Protein AF-A0AAR2IYI4-F1 (afdb_monomer)

pLDDT: mean 75.33, std 23.25, range [20.64, 96.38]

InterPro domains:
  IPR011990 Tetratricopeptide-like helical domain superfamily [G3DSA:1.25.40.10] (2-246)
  IPR011990 Tetratricopeptide-like helical domain superfamily [G3DSA:1.25.40.10] (247-349)
  IPR011990 Tetratricopeptide-like helical domain superfamily [SSF48452] (28-241)
  IPR011990 Tetratricopeptide-like helical domain superfamily [SSF48452] (256-334)
  IPR019734 Tetratricopeptide repeat [PS50005] (255-288)
  IPR019734 Tetratricopeptide repeat [PS50005] (289-322)
  IPR019734 Tetratricopeptide repeat [SM00028] (26-59)
  IPR019734 Tetratricopeptide repeat [SM00028] (255-288)
  IPR019734 Tetratricopeptide repeat [SM00028] (289-322)

Foldseek 3Di:
DVVVVVVPVPDDVPCVVVLVVLLVQLVVLQVQLVVCVVVVNLVSSLVSLLVSCQSPVPPVVSLCCCLLLVSDDLVVLVVSLVVHPLVVHHDPLVSVVSSVLSVLSGDPLDDQDDDDDPPSCVVCCPPLSVLLSNLVSCVSVVVLVSNLVSLVVSCVVPVPPPSSLLSNLVSCLVVLVLVVLVVSLVVCCVVPVLALSSLLSVLSSQVSVLPRLVSSLVSLVVSCVSPVSPVSSVVSNVVSVVSVPPCVVVLVVQLVVLQVVLVVCVVVVVLVSSLVSLVVSCVSPVQDLVSLQSNLVSCVVVVNLVSSLVSLVSSCVRPVPPPSSVVSNVVSVVVVVVVVPDCPDDDPVPVVVPDDDDPPPVVPPDDDDDDDDDDDYDDDDDDDDDDDDDCVVVVVVVVVVVVVVVVVVVVCVVPVPPDD

Mean predicted aligned error: 17.45 Å

Radius of gyration: 40.99 Å; Cα contacts (8 Å, |Δi|>4): 352; chains: 1; bounding box: 99×46×118 Å

Secondary structure (DSSP, 8-state):
-HHHHTTSTTS-TTTHHHHHHHHHHHHHHHHHHHHHHTTT-HHHHHHHHHHHHHH-TT-HHHHHHHHHTT-S-TTHHHHHHTTS-HHHHS-HHHHHHHHHHHHTTS---SS-------GGGGGGTT-HHHHHHHHHHHHHTT-HHHHHHHHHHHHHH-TT-TTHHHHHHHHHHHTT-HHHHHHHHHHHHHH-TT-HHHHHHHHHHHHHH-TTHHHHHHHHHHHHHH-TT-HHHHHHHHHHHHTT--THHHHHHHHHHHHHHHHHHHHTT-HHHHHHHHHHHHHH-TT-HHHHHHHHHHHHHHT-HHHHHHHHHHHHHH-TT-HHHHHHHHHHHHHHHHHS-----S-HHHHGGG----SSGGGT--------------------------THHHHHHHHHHHHHHHHHHHHHTTTGGG--

Structure (mmCIF, N/CA/C/O backbone):
data_AF-A0AAR2IYI4-F1
#
_entry.id   AF-A0AAR2IYI4-F1
#
loop_
_atom_site.group_PDB
_atom_site.id
_atom_site.type_symbol
_atom_site.label_atom_id
_atom_site.label_alt_id
_atom_site.label_comp_id
_atom_site.label_asym_id
_atom_site.label_entity_id
_atom_site.label_seq_id
_atom_site.pdbx_PDB_ins_code
_atom_site.Cartn_x
_atom_site.Cartn_y
_atom_site.Cartn_z
_atom_site.occupancy
_atom_site.B_iso_or_equiv
_atom_site.auth_seq_id
_atom_site.auth_comp_id
_atom_site.auth_asym_id
_atom_site.auth_atom_id
_atom_site.pdbx_PDB_model_num
ATOM 1 N N . ILE A 1 1 ? -21.956 -2.090 18.755 1.00 39.41 1 ILE A N 1
ATOM 2 C CA . ILE A 1 1 ? -21.730 -0.907 19.627 1.00 39.41 1 ILE A CA 1
ATOM 3 C C . ILE A 1 1 ? -22.874 0.113 19.500 1.00 39.41 1 ILE A C 1
ATOM 5 O O . ILE A 1 1 ? -23.737 0.100 20.368 1.00 39.41 1 ILE A O 1
ATOM 9 N N . LEU A 1 2 ? -22.976 0.911 18.422 1.00 27.97 2 LEU A N 1
ATOM 10 C CA . LEU A 1 2 ? -23.966 2.010 18.272 1.00 27.97 2 LEU A CA 1
ATOM 11 C C . LEU A 1 2 ? -25.432 1.666 18.639 1.00 27.97 2 LEU A C 1
ATOM 13 O O . LEU A 1 2 ? -26.093 2.442 19.327 1.00 27.97 2 LEU A O 1
ATOM 17 N N . LEU A 1 3 ? -25.937 0.490 18.243 1.00 29.88 3 LEU A N 1
ATOM 18 C CA . LEU A 1 3 ? -27.309 0.048 18.558 1.00 29.88 3 LEU A CA 1
ATOM 19 C C . LEU A 1 3 ? -27.568 -0.243 20.052 1.00 29.88 3 LEU A C 1
ATOM 21 O O . LEU A 1 3 ? -28.724 -0.267 20.468 1.00 29.88 3 LEU A O 1
ATOM 25 N N . TYR A 1 4 ? -26.525 -0.453 20.861 1.00 33.12 4 TYR A N 1
ATOM 26 C CA . TYR A 1 4 ? -26.651 -0.685 22.305 1.00 33.12 4 TYR A CA 1
ATOM 27 C C . TYR A 1 4 ? -26.707 0.630 23.093 1.00 33.12 4 TYR A C 1
ATOM 29 O O . TYR A 1 4 ? -27.549 0.776 23.979 1.00 33.12 4 TYR A O 1
ATOM 37 N N . ALA A 1 5 ? -25.885 1.618 22.715 1.00 36.81 5 ALA A N 1
ATOM 38 C CA . ALA A 1 5 ? -25.845 2.937 23.355 1.00 36.81 5 ALA A CA 1
ATOM 39 C C . ALA A 1 5 ? -27.234 3.603 23.390 1.00 36.81 5 ALA A C 1
ATOM 41 O O . ALA A 1 5 ? -27.696 4.054 24.438 1.00 36.81 5 ALA A O 1
ATOM 42 N N . ASN A 1 6 ? -27.961 3.554 22.269 1.00 31.69 6 ASN A N 1
ATOM 43 C CA . ASN A 1 6 ? -29.287 4.165 22.136 1.00 31.69 6 ASN A CA 1
ATOM 44 C C . ASN A 1 6 ? -30.371 3.529 23.039 1.00 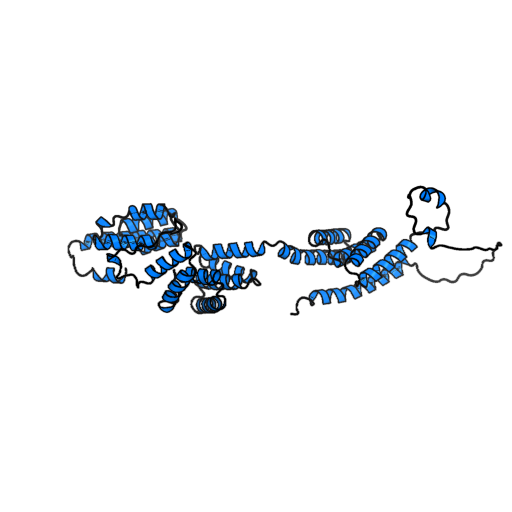31.69 6 ASN A C 1
ATOM 46 O O . ASN A 1 6 ? -31.431 4.119 23.242 1.00 31.69 6 ASN A O 1
ATOM 50 N N . LYS A 1 7 ? -30.129 2.333 23.598 1.00 33.47 7 LYS A N 1
ATOM 51 C CA . LYS A 1 7 ? -31.116 1.574 24.387 1.00 33.47 7 LYS A CA 1
ATOM 52 C C . LYS A 1 7 ? -31.023 1.815 25.903 1.00 33.47 7 LYS A C 1
ATOM 54 O O . LYS A 1 7 ? -31.947 1.448 26.626 1.00 33.47 7 LYS A O 1
ATOM 59 N N . ARG A 1 8 ? -29.947 2.449 26.399 1.00 37.66 8 ARG A N 1
ATOM 60 C CA . ARG A 1 8 ? -29.719 2.701 27.843 1.00 37.66 8 ARG A CA 1
ATOM 61 C C . ARG A 1 8 ? -30.409 3.961 28.394 1.00 37.66 8 ARG A C 1
ATOM 63 O O . ARG A 1 8 ? -30.579 4.066 29.607 1.00 37.66 8 ARG A O 1
ATOM 70 N N . ASN A 1 9 ? -30.880 4.869 27.534 1.00 37.53 9 ASN A N 1
ATOM 71 C CA . ASN A 1 9 ? -31.448 6.177 27.918 1.00 37.53 9 ASN A CA 1
ATOM 72 C C . ASN A 1 9 ? -32.747 6.142 28.756 1.00 37.53 9 ASN A C 1
ATOM 74 O O . ASN A 1 9 ? -33.201 7.189 29.206 1.00 37.53 9 ASN A O 1
ATOM 78 N N . ALA A 1 10 ? -33.353 4.974 28.990 1.00 33.69 10 ALA A N 1
ATOM 79 C CA . ALA A 1 10 ? -34.649 4.862 29.666 1.00 33.69 10 ALA A CA 1
ATOM 80 C C . ALA A 1 10 ? -34.596 4.761 31.208 1.00 33.69 10 ALA A C 1
ATOM 82 O O . ALA A 1 10 ? -35.635 4.919 31.840 1.00 33.69 10 ALA A O 1
ATOM 83 N N . ASN A 1 11 ? -33.446 4.458 31.834 1.00 36.19 11 ASN A N 1
ATOM 84 C CA . ASN A 1 11 ? -33.401 4.098 33.266 1.00 36.19 11 ASN A CA 1
ATOM 85 C C . ASN A 1 11 ? -32.110 4.529 34.001 1.00 36.19 11 ASN A C 1
ATOM 87 O O . ASN A 1 11 ? -31.204 3.712 34.158 1.00 36.19 11 ASN A O 1
ATOM 91 N N . LYS A 1 12 ? -32.053 5.782 34.500 1.00 38.47 12 LYS A N 1
ATOM 92 C CA . LYS A 1 12 ? -31.316 6.240 35.722 1.00 38.47 12 LYS A CA 1
ATOM 93 C C . LYS A 1 12 ? -31.381 7.777 35.877 1.00 38.47 12 LYS A C 1
ATOM 95 O O . LYS A 1 12 ? -30.445 8.493 35.532 1.00 38.47 12 LYS A O 1
ATOM 100 N N . HIS A 1 13 ? -32.474 8.302 36.436 1.00 35.88 13 HIS A N 1
ATOM 101 C CA . HIS A 1 13 ? -32.742 9.754 36.447 1.00 35.88 13 HIS A CA 1
ATOM 102 C C . HIS A 1 13 ? -31.845 10.636 37.346 1.00 35.88 13 HIS A C 1
ATOM 104 O O . HIS A 1 13 ? -31.868 11.848 37.159 1.00 35.88 13 HIS A O 1
ATOM 110 N N . LEU A 1 14 ? -31.045 10.090 38.278 1.00 38.25 14 LEU A N 1
ATOM 111 C CA . LEU A 1 14 ? -30.156 10.906 39.137 1.00 38.25 14 LEU A CA 1
ATOM 112 C C . LEU A 1 14 ? -28.684 10.956 38.681 1.00 38.25 14 LEU A C 1
ATOM 114 O O . LEU A 1 14 ? -28.057 12.000 38.827 1.00 38.25 14 LEU A O 1
ATOM 118 N N . ASN A 1 15 ? -28.137 9.900 38.062 1.00 48.28 15 ASN A N 1
ATOM 119 C CA . ASN A 1 15 ? -26.781 9.955 37.479 1.00 48.28 15 ASN A CA 1
ATOM 120 C C . ASN A 1 15 ? -26.732 10.713 36.141 1.00 48.28 15 ASN A C 1
ATOM 122 O O . ASN A 1 15 ? -25.646 11.024 35.649 1.00 48.28 15 ASN A O 1
ATOM 126 N N . HIS A 1 16 ? -27.894 11.002 35.547 1.00 49.31 16 HIS A N 1
ATOM 127 C CA . HIS A 1 16 ? -28.006 11.461 34.165 1.00 49.31 16 HIS A CA 1
ATOM 128 C C . HIS A 1 16 ? -27.201 12.741 33.893 1.00 49.31 16 HIS A C 1
ATOM 130 O O . HIS A 1 16 ? -26.468 12.780 32.916 1.00 49.31 16 HIS A O 1
ATOM 136 N N . ASN A 1 17 ? -27.233 13.739 34.787 1.00 45.50 17 ASN A N 1
ATOM 137 C CA . ASN A 1 17 ? -26.511 15.005 34.588 1.00 45.50 17 ASN A CA 1
ATOM 138 C C . ASN A 1 17 ? -24.978 14.857 34.604 1.00 45.50 17 ASN A C 1
ATOM 140 O O . ASN A 1 17 ? -24.301 15.558 33.855 1.00 45.50 17 ASN A O 1
ATOM 144 N N . TYR A 1 18 ? -24.422 13.955 35.422 1.00 52.16 18 TYR A N 1
ATOM 145 C CA . TYR A 1 18 ? -22.973 13.710 35.439 1.00 52.16 18 TYR A CA 1
ATOM 146 C C . TYR A 1 18 ? -22.523 12.950 34.185 1.00 52.16 18 TYR A C 1
ATOM 148 O O . TYR A 1 18 ? -21.539 13.350 33.567 1.00 52.16 18 TYR A O 1
ATOM 156 N N . MET A 1 19 ? -23.283 11.931 33.761 1.00 56.47 19 MET A N 1
ATOM 157 C CA . MET A 1 19 ? -23.028 11.226 32.497 1.00 56.47 19 MET A CA 1
ATOM 158 C C . MET A 1 19 ? -23.186 12.141 31.275 1.00 56.47 19 MET A C 1
ATOM 160 O O . MET A 1 19 ? -22.351 12.093 30.380 1.00 56.47 19 MET A O 1
ATOM 164 N N . LEU A 1 20 ? -24.189 13.029 31.251 1.00 59.19 20 LEU A N 1
ATOM 165 C CA . LEU A 1 20 ? -24.338 14.010 30.171 1.00 59.19 20 LEU A CA 1
ATOM 166 C C . LEU A 1 20 ? -23.119 14.939 30.100 1.00 59.19 20 LEU A C 1
ATOM 168 O O . LEU A 1 20 ? -22.608 15.208 29.015 1.00 59.19 20 LEU A O 1
ATOM 172 N N . CYS A 1 21 ? -22.629 15.398 31.256 1.00 60.84 21 CYS A N 1
ATOM 173 C CA . CYS A 1 21 ? -21.469 16.280 31.332 1.00 60.84 21 CYS A CA 1
ATOM 174 C C . CYS A 1 21 ? -20.186 15.592 30.830 1.00 60.84 21 CYS A C 1
ATOM 176 O O . CYS A 1 21 ? -19.438 16.200 30.061 1.00 60.84 21 CYS A O 1
ATOM 178 N N . SER A 1 22 ? -19.950 14.318 31.179 1.00 70.56 22 SER A N 1
ATOM 179 C CA . SER A 1 22 ? -18.789 13.570 30.672 1.00 70.56 22 SER A CA 1
ATOM 180 C C . SER A 1 22 ? -18.889 13.290 29.169 1.00 70.56 22 SER A C 1
ATOM 182 O O . SER A 1 22 ? -17.919 13.549 28.462 1.00 70.56 22 SER A O 1
ATOM 184 N N . THR A 1 23 ? -20.055 12.880 28.650 1.00 77.75 23 THR A N 1
ATOM 185 C CA . THR A 1 23 ? -20.247 12.617 27.206 1.00 77.75 23 THR A CA 1
ATOM 186 C C . THR A 1 23 ? -20.202 13.881 26.340 1.00 77.75 23 THR A C 1
ATOM 188 O O . THR A 1 23 ? -19.750 13.848 25.195 1.00 77.75 23 THR A O 1
ATOM 191 N N . ILE A 1 24 ? -20.632 15.033 26.871 1.00 85.88 24 ILE A N 1
ATOM 192 C CA . ILE A 1 24 ? -20.447 16.327 26.196 1.00 85.88 24 ILE A CA 1
ATOM 193 C C . ILE A 1 24 ? -18.959 16.707 26.207 1.00 85.88 24 ILE A C 1
ATOM 195 O O . ILE A 1 24 ? -18.433 17.155 25.190 1.00 85.88 24 ILE A O 1
ATOM 199 N N . SER A 1 25 ? -18.254 16.476 27.320 1.00 88.56 25 SER A N 1
ATOM 200 C CA . SER A 1 25 ? -16.821 16.778 27.437 1.00 88.56 25 SER A CA 1
ATOM 201 C C . SER A 1 25 ? -15.958 15.904 26.516 1.00 88.56 25 SER A C 1
ATOM 203 O O . SER A 1 25 ? -15.076 16.433 25.841 1.00 88.56 25 SER A O 1
ATOM 205 N N . SER A 1 26 ? -16.235 14.597 26.416 1.00 90.88 26 SER A N 1
ATOM 206 C CA . SER A 1 26 ? -15.546 13.697 25.478 1.00 90.88 26 SER A CA 1
ATOM 207 C C . SER A 1 26 ? -15.782 14.116 24.025 1.00 90.88 26 SER A C 1
ATOM 209 O O . SER A 1 26 ? -14.825 14.233 23.260 1.00 90.88 26 SER A O 1
ATOM 211 N N . SER A 1 27 ? -17.025 14.460 23.672 1.00 90.88 27 SER A N 1
ATOM 212 C CA . SER A 1 27 ? -17.395 14.976 22.345 1.00 90.88 27 SER A CA 1
ATOM 213 C C . SER 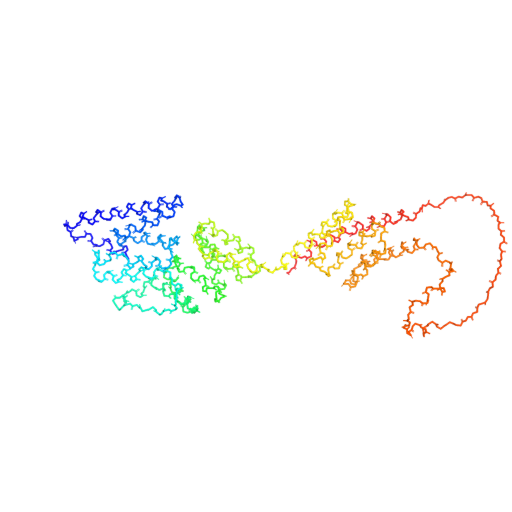A 1 27 ? -16.670 16.283 21.992 1.00 90.88 27 SER A C 1
ATOM 215 O O . SER A 1 27 ? -16.240 16.468 20.853 1.00 90.88 27 SER A O 1
ATOM 217 N N . ILE A 1 28 ? -16.476 17.186 22.961 1.00 93.75 28 ILE A N 1
ATOM 218 C CA . ILE A 1 28 ? -15.690 18.415 22.770 1.00 93.75 28 ILE A CA 1
ATOM 219 C C . ILE A 1 28 ? -14.206 18.085 22.548 1.00 93.75 28 ILE A C 1
ATOM 221 O O . ILE A 1 28 ? -13.596 18.647 21.639 1.00 93.75 28 ILE A O 1
ATOM 225 N N . CYS A 1 29 ? -13.622 17.155 23.311 1.00 93.62 29 CYS A N 1
ATOM 226 C CA . CYS A 1 29 ? -12.230 16.729 23.119 1.00 93.62 29 CYS A CA 1
ATOM 227 C C . CYS A 1 29 ? -12.006 16.005 21.778 1.00 93.62 29 CYS A C 1
ATOM 229 O O . CYS A 1 29 ? -10.996 16.251 21.121 1.00 93.62 29 CYS A O 1
ATOM 231 N N . LEU A 1 30 ? -12.968 15.198 21.321 1.00 94.44 30 LEU A N 1
ATOM 232 C CA . LEU A 1 30 ? -12.986 14.582 19.989 1.00 94.44 30 LEU A CA 1
ATOM 233 C C . LEU A 1 30 ? -12.990 15.643 18.875 1.00 94.44 30 LEU A C 1
ATOM 235 O O . LEU A 1 30 ? -12.162 15.586 17.967 1.00 94.44 30 LEU A O 1
ATOM 239 N N . LEU A 1 31 ? -13.887 16.635 18.951 1.00 95.06 31 LEU A N 1
ATOM 240 C CA . LEU A 1 31 ? -13.942 17.737 17.982 1.00 95.06 31 LEU A CA 1
ATOM 241 C C . LEU A 1 31 ? -12.655 18.574 18.002 1.00 95.06 31 LEU A C 1
ATOM 243 O O . LEU A 1 31 ? -12.139 18.930 16.945 1.00 95.06 31 LEU A O 1
ATOM 247 N N . ARG A 1 32 ? -12.092 18.835 19.187 1.00 95.69 32 ARG A N 1
ATOM 248 C CA . ARG A 1 32 ? -10.795 19.510 19.352 1.00 95.69 32 ARG A CA 1
ATOM 249 C C . ARG A 1 32 ? -9.654 18.708 18.714 1.00 95.69 32 ARG A C 1
ATOM 251 O O . ARG A 1 32 ? -8.809 19.295 18.045 1.00 95.69 32 ARG A O 1
ATOM 258 N N . GLY A 1 33 ? -9.667 17.381 18.862 1.00 95.69 33 GLY A N 1
ATOM 259 C CA . GLY A 1 33 ? -8.748 16.466 18.183 1.00 95.69 33 GLY A CA 1
ATOM 260 C C . GLY A 1 33 ? -8.843 16.580 16.663 1.00 95.69 33 GLY A C 1
ATOM 261 O O . GLY A 1 33 ? -7.838 16.876 16.025 1.00 95.69 33 GLY A O 1
ATOM 262 N N . LYS A 1 34 ? -10.058 16.481 16.103 1.00 94.81 34 LYS A N 1
ATOM 263 C CA . LYS A 1 34 ? -10.327 16.645 14.660 1.00 94.81 34 LYS A CA 1
ATOM 264 C C . LYS A 1 34 ? -9.863 18.002 14.117 1.00 94.81 34 LYS A C 1
ATOM 266 O O . LYS A 1 34 ? -9.339 18.068 13.010 1.00 94.81 34 LYS A O 1
ATOM 271 N N . ILE A 1 35 ? -10.015 19.079 14.894 1.00 96.06 35 ILE A N 1
ATOM 272 C CA . ILE A 1 35 ? -9.524 20.417 14.527 1.00 96.06 35 ILE A CA 1
ATOM 273 C C . ILE A 1 35 ? -7.989 20.453 14.485 1.00 96.06 35 ILE A C 1
ATOM 275 O O . ILE A 1 35 ? -7.435 20.980 13.526 1.00 96.06 35 ILE A O 1
ATOM 279 N N . TYR A 1 36 ? -7.293 19.879 15.473 1.00 95.81 36 TYR A N 1
ATOM 280 C CA . TYR A 1 36 ? -5.826 19.812 15.450 1.00 95.81 36 TYR A CA 1
ATOM 281 C C . TYR A 1 36 ? -5.288 18.910 14.332 1.00 95.81 36 TYR A C 1
ATOM 283 O O . TYR A 1 36 ? -4.277 19.248 13.721 1.00 95.81 36 TYR A O 1
ATOM 291 N N . ASP A 1 37 ? -5.974 17.809 14.028 1.00 92.44 37 ASP A N 1
ATOM 292 C CA . ASP A 1 37 ? -5.636 16.882 12.941 1.00 92.44 37 ASP A CA 1
ATOM 293 C C . ASP A 1 37 ? -5.756 17.576 11.568 1.00 92.44 37 ASP A C 1
ATOM 295 O O . ASP A 1 37 ? -4.832 17.547 10.758 1.00 92.44 37 ASP A O 1
ATOM 299 N N . ALA A 1 38 ? -6.836 18.342 11.361 1.00 91.75 38 ALA A N 1
ATOM 300 C CA . ALA A 1 38 ? -7.029 19.203 10.190 1.00 91.75 38 ALA A CA 1
ATOM 301 C C . ALA A 1 38 ? -6.059 20.407 10.115 1.00 91.75 38 ALA A C 1
ATOM 303 O O . ALA A 1 38 ? -6.008 21.091 9.093 1.00 91.75 38 ALA A O 1
ATOM 304 N N . MET A 1 39 ? -5.288 20.669 11.176 1.00 94.19 39 MET A N 1
ATOM 305 C CA . MET A 1 39 ? -4.181 21.636 11.213 1.00 94.19 39 MET A CA 1
ATOM 306 C C . MET A 1 39 ? -2.799 20.955 11.080 1.00 94.19 39 MET A C 1
ATOM 308 O O . MET A 1 39 ? -1.789 21.587 11.388 1.00 94.19 39 MET A O 1
ATOM 312 N N . ASP A 1 40 ? -2.741 19.668 10.697 1.00 90.00 40 ASP A N 1
ATOM 313 C CA . ASP A 1 40 ? -1.544 18.796 10.710 1.00 90.00 40 ASP A CA 1
ATOM 314 C C . ASP A 1 40 ? -0.839 18.712 12.096 1.00 90.00 40 ASP A C 1
ATOM 316 O O . ASP A 1 40 ? 0.261 18.168 12.232 1.00 90.00 40 ASP A O 1
ATOM 320 N N . ASN A 1 41 ? -1.473 19.190 13.177 1.00 94.25 41 ASN A N 1
ATOM 321 C CA . ASN A 1 41 ? -0.912 19.229 14.531 1.00 94.25 41 ASN A CA 1
ATOM 322 C C . ASN A 1 41 ? -1.151 17.908 15.282 1.00 94.25 41 ASN A C 1
ATOM 324 O O . ASN A 1 41 ? -1.807 17.836 16.327 1.00 94.25 41 ASN A O 1
ATOM 328 N N . ARG A 1 42 ? -0.561 16.849 14.721 1.00 91.06 42 ARG A N 1
ATOM 329 C CA . ARG A 1 42 ? -0.618 15.462 15.198 1.00 91.06 42 ARG A CA 1
ATOM 330 C C . ARG A 1 42 ? -0.451 15.296 16.722 1.00 91.06 42 ARG A C 1
ATOM 332 O O . ARG A 1 42 ? -1.299 14.624 17.297 1.00 91.06 42 ARG A O 1
ATOM 339 N N . PRO A 1 43 ? 0.543 15.884 17.430 1.00 94.06 43 PRO A N 1
ATOM 340 C CA . PRO A 1 43 ? 0.699 15.630 18.868 1.00 94.06 43 PRO A CA 1
ATOM 341 C C . PRO A 1 43 ? -0.456 16.180 19.723 1.00 94.06 43 PRO A C 1
ATOM 343 O O . PRO A 1 43 ? -0.835 15.532 20.700 1.00 94.06 43 PRO A O 1
ATOM 346 N N . LEU A 1 44 ? -1.048 17.328 19.359 1.00 94.56 44 LEU A N 1
ATOM 347 C CA . LEU A 1 44 ? -2.217 17.873 20.066 1.00 94.56 44 LEU A CA 1
ATOM 348 C C . LEU A 1 44 ? -3.526 17.171 19.672 1.00 94.56 44 LEU A C 1
ATOM 350 O O . LEU A 1 44 ? -4.454 17.100 20.485 1.00 94.56 44 LEU A O 1
ATOM 354 N N . ALA A 1 45 ? -3.599 16.608 18.462 1.00 95.25 45 ALA A N 1
ATOM 355 C CA . ALA A 1 45 ? -4.673 15.696 18.076 1.00 95.25 45 ALA A CA 1
ATOM 356 C C . ALA A 1 45 ? -4.622 14.415 18.930 1.00 95.25 45 ALA A C 1
ATOM 358 O O . ALA A 1 45 ? -5.592 14.107 19.624 1.00 95.25 45 ALA A O 1
ATOM 359 N N . THR A 1 46 ? -3.463 13.742 18.990 1.00 94.50 46 THR A N 1
ATOM 360 C CA . THR A 1 46 ? -3.246 12.524 19.790 1.00 94.50 46 THR A CA 1
ATOM 361 C C . THR A 1 46 ? -3.598 12.722 21.265 1.00 94.50 46 THR A C 1
ATOM 363 O O . THR A 1 46 ? -4.279 11.873 21.842 1.00 94.50 46 THR A O 1
ATOM 366 N N . SER A 1 47 ? -3.177 13.828 21.897 1.00 95.19 47 SER A N 1
ATOM 367 C CA . SER A 1 47 ? -3.535 14.092 23.300 1.00 95.19 47 SER A CA 1
ATOM 368 C C . SER A 1 47 ? -5.036 14.331 23.479 1.00 95.19 47 SER A C 1
ATOM 370 O O . SER A 1 47 ? -5.632 13.778 24.399 1.00 95.19 47 SER A O 1
ATOM 372 N N . SER A 1 48 ? -5.676 15.069 22.566 1.00 95.38 48 SER A N 1
ATOM 373 C CA . SER A 1 48 ? -7.116 15.356 22.629 1.00 95.38 48 SER A CA 1
ATOM 374 C C . SER A 1 48 ? -7.986 14.111 22.422 1.00 95.38 48 SER A C 1
ATOM 376 O O . SER A 1 48 ? -8.975 13.941 23.134 1.00 95.38 48 SER A O 1
ATOM 378 N N . TYR A 1 49 ? -7.602 13.198 21.523 1.00 95.50 49 TYR A N 1
ATOM 379 C CA . TYR A 1 49 ? -8.279 11.906 21.371 1.00 95.50 49 TYR A CA 1
ATOM 380 C C . TYR A 1 49 ? -8.046 10.984 22.585 1.00 95.50 49 TYR A C 1
ATOM 382 O O . TYR A 1 49 ? -8.987 10.343 23.055 1.00 95.50 49 TYR A O 1
ATOM 390 N N . LYS A 1 50 ? -6.829 10.966 23.160 1.00 94.38 50 LYS A N 1
ATOM 391 C CA . LYS A 1 50 ? -6.549 10.240 24.415 1.00 94.38 50 LYS A CA 1
ATOM 392 C C . LYS A 1 50 ? -7.353 10.790 25.602 1.00 94.38 50 LYS A C 1
ATOM 394 O O . LYS A 1 50 ? -7.808 10.009 26.433 1.00 94.38 50 LYS A O 1
ATOM 399 N N . GLU A 1 51 ? -7.557 12.105 25.683 1.00 93.12 51 GLU A N 1
ATOM 400 C CA . GLU A 1 51 ? -8.435 12.733 26.681 1.00 93.12 51 GLU A CA 1
ATOM 401 C C . GLU A 1 51 ? -9.909 12.363 26.468 1.00 93.12 51 GLU A C 1
ATOM 403 O O . GLU A 1 51 ? -10.587 12.028 27.437 1.00 93.12 51 GLU A O 1
ATOM 408 N N . ALA A 1 52 ? -10.401 12.360 25.222 1.00 93.31 52 ALA A N 1
ATOM 409 C CA . ALA A 1 52 ? -11.787 11.999 24.912 1.00 93.31 52 ALA A CA 1
ATOM 410 C C . ALA A 1 52 ? -12.150 10.588 25.415 1.00 93.31 52 ALA A C 1
ATOM 412 O O . ALA A 1 52 ? -13.159 10.428 26.098 1.00 93.31 52 ALA A O 1
ATOM 413 N N . LEU A 1 53 ? -11.287 9.597 25.166 1.00 91.12 53 LEU A N 1
ATOM 414 C CA . LEU A 1 53 ? -11.477 8.207 25.612 1.00 91.12 53 LEU A CA 1
ATOM 415 C C . LEU A 1 53 ? -11.312 8.003 27.126 1.00 91.12 53 LEU A C 1
ATOM 417 O O . LEU A 1 53 ? -11.916 7.097 27.693 1.00 91.12 53 LEU A O 1
ATOM 421 N N . LYS A 1 54 ? -10.515 8.840 27.803 1.00 90.81 54 LYS A N 1
ATOM 422 C CA . LYS A 1 54 ? -10.411 8.819 29.274 1.00 90.81 54 LYS A CA 1
ATOM 423 C C . LYS A 1 54 ? -11.627 9.447 29.959 1.00 90.81 54 LYS A C 1
ATOM 425 O O . LYS A 1 54 ? -11.946 9.071 31.084 1.00 90.81 54 LYS A O 1
ATOM 430 N N . LEU A 1 55 ? -12.303 10.385 29.294 1.00 88.56 55 LEU A N 1
ATOM 431 C CA . LEU A 1 55 ? -13.573 10.955 29.751 1.00 88.56 55 LEU A CA 1
ATOM 432 C C . LEU A 1 55 ? -14.757 10.016 29.477 1.00 88.56 55 LEU A C 1
ATOM 434 O O . LEU A 1 55 ? -15.672 9.948 30.294 1.00 88.56 55 LEU A O 1
ATOM 438 N N . ASP A 1 56 ? -14.726 9.296 28.356 1.00 87.38 56 ASP A N 1
ATOM 439 C CA . ASP A 1 56 ? -15.797 8.413 27.895 1.00 87.38 56 ASP A CA 1
ATOM 440 C C . ASP A 1 56 ? -15.225 7.228 27.104 1.00 87.38 56 ASP A C 1
ATOM 442 O O . ASP A 1 56 ? -14.856 7.347 25.931 1.00 87.38 56 ASP A O 1
ATOM 446 N N . VAL A 1 57 ? -15.193 6.063 27.750 1.00 86.75 57 VAL A N 1
ATOM 447 C CA . VAL A 1 57 ? -14.708 4.802 27.170 1.00 86.75 57 VAL A CA 1
ATOM 448 C C . VAL A 1 57 ? -15.483 4.410 25.905 1.00 86.75 57 VAL A C 1
ATOM 450 O O . VAL A 1 57 ? -14.915 3.771 25.019 1.00 86.75 57 VAL A O 1
ATOM 453 N N . TYR A 1 58 ? -16.753 4.811 25.772 1.00 85.88 58 TYR A N 1
ATOM 454 C CA . TYR A 1 58 ? -17.613 4.450 24.640 1.00 85.88 58 TYR A CA 1
ATOM 455 C C . TYR A 1 58 ? -17.362 5.312 23.385 1.00 85.88 58 TYR A C 1
ATOM 457 O O . TYR A 1 58 ? -17.979 5.068 22.342 1.00 85.88 58 TYR A O 1
ATOM 465 N N . CYS A 1 59 ? -16.450 6.293 23.446 1.00 89.19 59 CYS A N 1
ATOM 466 C CA . CYS A 1 59 ? -16.112 7.216 22.357 1.00 89.19 59 CYS A CA 1
ATOM 467 C C . CYS A 1 59 ? -15.249 6.558 21.249 1.00 89.19 59 CYS A C 1
ATOM 469 O O . CYS A 1 59 ? -14.168 7.037 20.908 1.00 89.19 59 CYS A O 1
ATOM 471 N N . PHE A 1 60 ? -15.731 5.454 20.664 1.00 88.94 60 PHE A N 1
ATOM 472 C CA . PHE A 1 60 ? -14.998 4.638 19.683 1.00 88.94 60 PHE A CA 1
ATOM 473 C C . PHE A 1 60 ? -14.428 5.441 18.498 1.00 88.94 60 PHE A C 1
ATOM 475 O O . PHE A 1 60 ? -13.346 5.117 18.026 1.00 88.94 60 PHE A O 1
ATOM 482 N N . GLU A 1 61 ? -15.082 6.520 18.052 1.00 91.00 61 GLU A N 1
ATOM 483 C CA . GLU A 1 61 ? -14.571 7.353 16.950 1.00 91.00 61 GLU A CA 1
ATOM 484 C C . GLU A 1 61 ? -13.185 7.965 17.256 1.00 91.00 61 GLU A C 1
ATOM 486 O O . GLU A 1 61 ? -12.346 8.062 16.366 1.00 91.00 61 GLU A O 1
ATOM 491 N N . ALA A 1 62 ? -12.888 8.306 18.517 1.00 92.75 62 ALA A N 1
ATOM 492 C CA . ALA A 1 62 ? -11.551 8.765 18.907 1.00 92.75 62 ALA A CA 1
ATOM 493 C C . ALA A 1 62 ? -10.500 7.638 18.839 1.00 92.75 62 ALA A C 1
ATOM 495 O O . ALA A 1 62 ? -9.333 7.896 18.550 1.00 92.75 62 ALA A O 1
ATOM 496 N N . PHE A 1 63 ? -10.903 6.389 19.091 1.00 92.00 63 PHE A N 1
ATOM 497 C CA . PHE A 1 63 ? -10.030 5.212 19.035 1.00 92.00 63 PHE A CA 1
ATOM 498 C C . PHE A 1 63 ? -9.764 4.771 17.587 1.00 92.00 63 PHE A C 1
ATOM 500 O O . PHE A 1 63 ? -8.626 4.470 17.219 1.00 92.00 63 PHE A O 1
ATOM 507 N N . ASP A 1 64 ? -10.799 4.808 16.750 1.00 90.31 64 ASP A N 1
ATOM 508 C CA . ASP A 1 64 ? -10.730 4.541 15.312 1.00 90.31 64 ASP A CA 1
ATOM 509 C C . ASP A 1 64 ? -9.815 5.561 14.608 1.00 90.31 64 ASP A C 1
ATOM 511 O O . ASP A 1 64 ? -8.928 5.177 13.850 1.00 90.31 64 ASP A O 1
ATOM 515 N N . LEU A 1 65 ? -9.906 6.854 14.951 1.00 91.12 65 LEU A N 1
ATOM 516 C CA . LEU A 1 65 ? -8.998 7.896 14.440 1.00 91.12 65 LEU A CA 1
ATOM 517 C C . LEU A 1 65 ? -7.546 7.727 14.928 1.00 91.12 65 LEU A C 1
ATOM 519 O O . LEU A 1 65 ? -6.612 7.852 14.135 1.00 91.12 65 LEU A O 1
ATOM 523 N N . LEU A 1 66 ? -7.326 7.389 16.207 1.00 91.00 66 LEU A N 1
ATOM 524 C CA . LEU A 1 66 ? -5.979 7.121 16.740 1.00 91.00 66 LEU A CA 1
ATOM 525 C C . LEU A 1 66 ? -5.288 5.949 16.020 1.00 91.00 66 LEU A C 1
ATOM 527 O O . LEU A 1 66 ? -4.092 6.027 15.717 1.00 91.00 66 LEU A O 1
ATOM 531 N N . THR A 1 67 ? -6.028 4.873 15.749 1.00 88.38 67 THR A N 1
ATOM 532 C CA . THR A 1 67 ? -5.503 3.653 15.117 1.00 88.38 67 THR A CA 1
ATOM 533 C C . THR A 1 67 ? -5.342 3.814 13.602 1.00 88.38 67 THR A C 1
ATOM 535 O O . THR A 1 67 ? -4.245 3.566 13.089 1.00 88.38 67 THR A O 1
ATOM 538 N N . SER A 1 68 ? -6.363 4.308 12.891 1.00 85.88 68 SER A N 1
ATOM 539 C CA . SER A 1 68 ? -6.349 4.513 11.429 1.00 85.88 68 SER A CA 1
ATOM 540 C C . SER A 1 68 ? -5.301 5.531 10.973 1.00 85.88 68 SER A C 1
ATOM 542 O O . SER A 1 68 ? -4.470 5.203 10.132 1.00 85.88 68 SER A O 1
ATOM 544 N N . HIS A 1 69 ? -5.218 6.714 11.597 1.00 88.00 69 HIS A N 1
ATOM 545 C CA . HIS A 1 69 ? -4.181 7.709 11.275 1.00 88.00 69 HIS A CA 1
ATOM 546 C C . HIS A 1 69 ? -2.785 7.305 11.801 1.00 88.00 69 HIS A C 1
ATOM 548 O O . HIS A 1 69 ? -1.816 8.054 11.633 1.00 88.00 69 HIS A O 1
ATOM 554 N N . HIS A 1 70 ? -2.667 6.132 12.440 1.00 87.31 70 HIS A N 1
ATOM 555 C CA . HIS A 1 70 ? -1.456 5.556 13.033 1.00 87.31 70 HIS A CA 1
ATOM 556 C C . HIS A 1 70 ? -0.772 6.496 14.041 1.00 87.31 70 HIS A C 1
ATOM 558 O O . HIS A 1 70 ? 0.447 6.677 14.027 1.00 87.31 70 HIS A O 1
ATOM 564 N N . MET A 1 71 ? -1.557 7.144 14.903 1.00 88.38 71 MET A N 1
ATOM 565 C CA . MET A 1 71 ? -1.076 8.186 15.818 1.00 88.38 71 MET A CA 1
ATOM 566 C C . MET A 1 71 ? -0.181 7.673 16.953 1.00 88.38 71 MET A C 1
ATOM 568 O O . MET A 1 71 ? 0.440 8.485 17.636 1.00 88.38 71 MET A O 1
ATOM 572 N N . LEU A 1 72 ? -0.123 6.352 17.144 1.00 89.38 72 LEU A N 1
ATOM 573 C CA . LEU A 1 72 ? 0.597 5.655 18.209 1.00 89.38 72 LEU A CA 1
ATOM 574 C C . LEU A 1 72 ? 1.390 4.458 17.664 1.00 89.38 72 LEU A C 1
ATOM 576 O O . LEU A 1 72 ? 1.045 3.864 16.632 1.00 89.38 72 LEU A O 1
ATOM 580 N N . THR A 1 73 ? 2.444 4.083 18.389 1.00 89.25 73 THR A N 1
ATOM 581 C CA . THR A 1 73 ? 3.136 2.800 18.210 1.00 89.25 73 THR A CA 1
ATOM 582 C C . THR A 1 73 ? 2.337 1.644 18.824 1.00 89.25 73 THR A C 1
ATOM 584 O O . THR A 1 73 ? 1.525 1.837 19.725 1.00 89.25 73 THR A O 1
ATOM 587 N N . ALA A 1 74 ? 2.595 0.411 18.376 1.00 86.25 74 ALA A N 1
ATOM 588 C CA . ALA A 1 74 ? 1.873 -0.780 18.841 1.00 86.25 74 ALA A CA 1
ATOM 589 C C . ALA A 1 74 ? 2.083 -1.119 20.337 1.00 86.25 74 ALA A C 1
ATOM 591 O O . ALA A 1 74 ? 1.346 -1.942 20.877 1.00 86.25 74 ALA A O 1
ATOM 592 N N . GLN A 1 75 ? 3.075 -0.511 21.003 1.00 87.00 75 GLN A N 1
ATOM 593 C CA . GLN A 1 75 ? 3.232 -0.606 22.458 1.00 87.00 75 GLN A CA 1
ATOM 594 C C . GLN A 1 75 ? 2.405 0.475 23.163 1.00 87.00 75 GLN A C 1
ATOM 596 O O . GLN A 1 75 ? 1.578 0.139 24.001 1.00 87.00 75 GLN A O 1
ATOM 601 N N . GLU A 1 76 ? 2.513 1.742 22.742 1.00 89.56 76 GLU A N 1
ATOM 602 C CA . GLU A 1 76 ? 1.693 2.840 23.285 1.00 89.56 76 GLU A CA 1
ATOM 603 C C . GLU A 1 76 ? 0.185 2.630 23.091 1.00 89.56 76 GLU A C 1
ATOM 605 O O . GLU A 1 76 ? -0.607 3.195 23.839 1.00 89.56 76 GLU A O 1
ATOM 610 N N . GLU A 1 77 ? -0.220 1.871 22.071 1.00 89.38 77 GLU A N 1
ATOM 611 C CA . GLU A 1 77 ? -1.598 1.417 21.855 1.00 89.38 77 GLU A CA 1
ATOM 612 C C . GLU A 1 77 ? -2.097 0.503 22.984 1.00 89.38 77 GLU A C 1
ATOM 614 O O . GLU A 1 77 ? -3.226 0.664 23.448 1.00 89.38 77 GLU A O 1
ATOM 619 N N . ARG A 1 78 ? -1.246 -0.419 23.450 1.00 88.19 78 ARG A N 1
ATOM 620 C CA . ARG A 1 78 ? -1.543 -1.367 24.536 1.00 88.19 78 ARG A CA 1
ATOM 621 C C . ARG A 1 78 ? -1.449 -0.691 25.894 1.00 88.19 78 ARG A C 1
ATOM 623 O O . ARG A 1 78 ? -2.432 -0.677 26.619 1.00 88.19 78 ARG A O 1
ATOM 630 N N . ASP A 1 79 ? -0.337 -0.002 26.157 1.00 90.00 79 ASP A N 1
ATOM 631 C CA . ASP A 1 79 ? -0.134 0.792 27.377 1.00 90.00 79 ASP A CA 1
ATOM 632 C C . ASP A 1 79 ? -1.271 1.813 27.583 1.00 90.00 79 ASP A C 1
ATOM 634 O O . ASP A 1 79 ? -1.591 2.197 28.707 1.00 90.00 79 ASP A O 1
ATOM 638 N N . PHE A 1 80 ? -1.881 2.289 26.489 1.00 91.31 80 PHE A N 1
ATOM 639 C CA . PHE A 1 80 ? -3.041 3.168 26.541 1.00 91.31 80 PHE A CA 1
ATOM 640 C C . PHE A 1 80 ? -4.353 2.425 26.821 1.00 91.31 80 PHE A C 1
ATOM 642 O O . PHE A 1 80 ? -5.104 2.920 27.664 1.00 91.31 80 PHE A O 1
ATOM 649 N N . LEU A 1 81 ? -4.613 1.275 26.181 1.00 90.50 81 LEU A N 1
ATOM 650 C CA . LEU A 1 81 ? -5.773 0.412 26.463 1.00 90.50 81 LEU A CA 1
ATOM 651 C C . LEU A 1 81 ? -5.794 -0.015 27.940 1.00 90.50 81 LEU A C 1
ATOM 653 O O . LEU A 1 81 ? -6.788 0.228 28.621 1.00 90.50 81 LEU A O 1
ATOM 657 N N . ASP A 1 82 ? -4.658 -0.494 28.452 1.00 89.38 82 ASP A N 1
ATOM 658 C CA . ASP A 1 82 ? -4.439 -0.860 29.860 1.00 89.38 82 ASP A CA 1
ATOM 659 C C . ASP A 1 82 ? -4.632 0.335 30.824 1.00 89.38 82 ASP A C 1
ATOM 661 O O . ASP A 1 82 ? -4.851 0.159 32.023 1.00 89.38 82 ASP A O 1
ATOM 665 N N . SER A 1 83 ? -4.552 1.576 30.317 1.00 90.69 83 SER A N 1
ATOM 666 C CA . SER A 1 83 ? -4.740 2.815 31.090 1.00 90.69 83 SER A CA 1
ATOM 667 C C . SER A 1 83 ? -6.162 3.395 31.047 1.00 90.69 83 SER A C 1
ATOM 669 O O . SER A 1 83 ? -6.394 4.466 31.626 1.00 90.69 83 SER A O 1
ATOM 671 N N . LEU A 1 84 ? -7.100 2.760 30.334 1.00 89.00 84 LEU A N 1
ATOM 672 C CA . LEU A 1 84 ? -8.486 3.226 30.259 1.00 89.00 84 LEU A CA 1
ATOM 673 C C . LEU A 1 84 ? -9.263 2.869 31.541 1.00 89.00 84 LEU A C 1
ATOM 675 O O . LEU A 1 84 ? -9.110 1.772 32.074 1.00 89.00 84 LEU A O 1
ATOM 679 N N . PRO A 1 85 ? -10.140 3.759 32.045 1.00 86.12 85 PRO A N 1
ATOM 680 C CA . PRO A 1 85 ? -10.881 3.544 33.289 1.00 86.12 85 PRO A CA 1
ATOM 681 C C . PRO A 1 85 ? -12.116 2.641 33.083 1.00 86.12 85 PRO A C 1
ATOM 683 O O . PRO A 1 85 ? -13.226 3.014 33.467 1.00 86.12 85 PRO A O 1
ATOM 686 N N . LEU A 1 86 ? -11.937 1.470 32.457 1.00 82.56 86 LEU A N 1
ATOM 687 C CA . LEU A 1 86 ? -13.016 0.564 32.036 1.00 82.56 86 LEU A CA 1
ATOM 688 C C . LEU A 1 86 ? -13.946 0.205 33.215 1.00 82.56 86 LEU A C 1
ATOM 690 O O . LEU A 1 86 ? -15.096 0.650 33.229 1.00 82.56 86 LEU A O 1
ATOM 694 N N . GLY A 1 87 ? -13.430 -0.455 34.256 1.00 76.38 87 GLY A N 1
ATOM 695 C CA . GLY A 1 87 ? -14.163 -0.813 35.480 1.00 76.38 87 GLY A CA 1
ATOM 696 C C . GLY A 1 87 ? -14.625 0.351 36.373 1.00 76.38 87 GLY A C 1
ATOM 697 O O . GLY A 1 87 ? -15.210 0.123 37.429 1.00 76.38 87 GLY A O 1
ATOM 698 N N . GLN A 1 88 ? -14.396 1.613 35.979 1.00 80.25 88 GLN A N 1
ATOM 699 C CA . GLN A 1 88 ? -15.042 2.780 36.605 1.00 80.25 88 GLN A CA 1
ATOM 700 C C . GLN A 1 88 ? -16.281 3.264 35.829 1.00 80.25 88 GLN A C 1
ATOM 702 O O . GLN A 1 88 ? -17.112 3.978 36.392 1.00 80.25 88 GLN A O 1
ATOM 707 N N . GLN A 1 89 ? -16.403 2.910 34.544 1.00 78.06 89 GLN A N 1
ATOM 708 C CA . GLN A 1 89 ? -17.456 3.388 33.632 1.00 78.06 89 GLN A CA 1
ATOM 709 C C . GLN A 1 89 ? -18.385 2.273 33.110 1.00 78.06 89 GLN A C 1
ATOM 711 O O . GLN A 1 89 ? -19.452 2.566 32.559 1.00 78.06 89 GLN A O 1
ATOM 716 N N . CYS A 1 90 ? -17.995 1.009 33.277 1.00 79.62 90 CYS A N 1
ATOM 717 C CA . CYS A 1 90 ? -18.665 -0.174 32.732 1.00 79.62 90 CYS A CA 1
ATOM 718 C C . CYS A 1 90 ? -19.177 -1.098 33.852 1.00 79.62 90 CYS A C 1
ATOM 720 O O . CYS A 1 90 ? -18.820 -0.941 35.018 1.00 79.62 90 CYS A O 1
ATOM 722 N N . THR A 1 91 ? -20.020 -2.074 33.507 1.00 82.69 91 THR A N 1
ATOM 723 C CA . THR A 1 91 ? -20.170 -3.302 34.313 1.00 82.69 91 THR A CA 1
ATOM 724 C C . THR A 1 91 ? -19.120 -4.334 33.898 1.00 82.69 91 THR A C 1
ATOM 726 O O . THR A 1 91 ? -18.636 -4.262 32.775 1.00 82.69 91 THR A O 1
ATOM 729 N N . GLU A 1 92 ? -18.811 -5.316 34.749 1.00 79.81 92 GLU A N 1
ATOM 730 C CA . GLU A 1 92 ? -17.783 -6.351 34.496 1.00 79.81 92 GLU A CA 1
ATOM 731 C C . GLU A 1 92 ? -17.956 -7.034 33.115 1.00 79.81 92 GLU A C 1
ATOM 733 O O . GLU A 1 92 ? -17.021 -7.081 32.320 1.00 79.81 92 GLU A O 1
ATOM 738 N N . GLU A 1 93 ? -19.188 -7.420 32.753 1.00 78.88 93 GLU A N 1
ATOM 739 C CA . GLU A 1 93 ? -19.527 -7.997 31.433 1.00 78.88 93 GLU A CA 1
ATOM 740 C C . GLU A 1 93 ? -19.271 -7.046 30.240 1.00 78.88 93 GLU A C 1
ATOM 742 O O . GLU A 1 93 ? -19.050 -7.480 29.110 1.00 78.88 93 GLU A O 1
ATOM 747 N N . GLU A 1 94 ? -19.345 -5.730 30.468 1.00 81.31 94 GLU A N 1
ATOM 748 C CA . GLU A 1 94 ? -19.100 -4.707 29.444 1.00 81.31 94 GLU A CA 1
ATOM 749 C C . GLU A 1 94 ? -17.610 -4.359 29.342 1.00 81.31 94 GLU A C 1
ATOM 751 O O . GLU A 1 94 ? -17.146 -4.034 28.252 1.00 81.31 94 GLU A O 1
ATOM 756 N N . GLU A 1 95 ? -16.862 -4.459 30.443 1.00 84.19 95 GLU A N 1
ATOM 757 C CA . GLU A 1 95 ? -15.411 -4.263 30.500 1.00 84.19 95 GLU A CA 1
ATOM 758 C C . GLU A 1 95 ? -14.670 -5.338 29.695 1.00 84.19 95 GLU A C 1
ATOM 760 O O . GLU A 1 95 ? -13.909 -4.983 28.792 1.00 84.19 95 GLU A O 1
ATOM 765 N N . GLU A 1 96 ? -14.962 -6.628 29.912 1.00 82.88 96 GLU A N 1
ATOM 766 C CA . GLU A 1 96 ? -14.375 -7.718 29.112 1.00 82.88 96 GLU A CA 1
ATOM 767 C C . GLU A 1 96 ? -14.702 -7.575 27.615 1.00 82.88 96 GLU A C 1
ATOM 769 O O . GLU A 1 96 ? -13.827 -7.712 26.754 1.00 82.88 96 GLU A O 1
ATOM 774 N N . LEU A 1 97 ? -15.958 -7.244 27.289 1.00 84.19 97 LEU A N 1
ATOM 775 C CA . LEU A 1 97 ? -16.410 -7.079 25.908 1.00 84.19 97 LEU A CA 1
ATOM 776 C C . LEU A 1 97 ? -15.744 -5.880 25.214 1.00 84.19 97 LEU A C 1
ATOM 778 O O . LEU A 1 97 ? -15.329 -5.996 24.059 1.00 84.19 97 LEU A O 1
ATOM 782 N N . LEU A 1 98 ? -15.643 -4.729 25.884 1.00 85.75 98 LEU A N 1
ATOM 783 C CA . LEU A 1 98 ? -14.995 -3.537 25.328 1.00 85.75 98 LEU A CA 1
ATOM 784 C C . LEU A 1 98 ? -13.487 -3.744 25.174 1.00 85.75 98 LEU A C 1
ATOM 786 O O . LEU A 1 98 ? -12.947 -3.402 24.122 1.00 85.75 98 LEU A O 1
ATOM 790 N N . HIS A 1 99 ? -12.832 -4.369 26.158 1.00 87.06 99 HIS A N 1
ATOM 791 C CA . HIS A 1 99 ? -11.418 -4.725 26.070 1.00 87.06 99 HIS A CA 1
ATOM 792 C C . HIS A 1 99 ? -11.155 -5.627 24.858 1.00 87.06 99 HIS A C 1
ATOM 794 O O . HIS A 1 99 ? -10.342 -5.283 24.002 1.00 87.06 99 HIS A O 1
ATOM 800 N N . PHE A 1 100 ? -11.906 -6.725 24.716 1.00 85.31 100 PHE A N 1
ATOM 801 C CA . PHE A 1 100 ? -11.802 -7.632 23.569 1.00 85.31 100 PHE A CA 1
ATOM 802 C C . PHE A 1 100 ? -12.042 -6.915 22.229 1.00 85.31 100 PHE A C 1
ATOM 804 O O . PHE A 1 100 ? -11.325 -7.158 21.257 1.00 85.31 100 PHE A O 1
ATOM 811 N N . LEU A 1 101 ? -13.034 -6.023 22.139 1.00 86.06 101 LEU A N 1
ATOM 812 C CA . LEU A 1 101 ? -13.327 -5.297 20.897 1.00 86.06 101 LEU A CA 1
ATOM 813 C C . LEU A 1 101 ? -12.228 -4.288 20.524 1.00 86.06 101 LEU A C 1
ATOM 815 O O . LEU A 1 101 ? -11.912 -4.163 19.340 1.00 86.06 101 LEU A O 1
ATOM 819 N N . TYR A 1 102 ? -11.628 -3.604 21.501 1.00 89.12 102 TYR A N 1
ATOM 820 C CA . TYR A 1 102 ? -10.527 -2.665 21.266 1.00 89.12 102 TYR A CA 1
ATOM 821 C C . TYR A 1 102 ? -9.212 -3.399 20.969 1.00 89.12 102 TYR A C 1
ATOM 823 O O . TYR A 1 102 ? -8.550 -3.069 19.985 1.00 89.12 102 TYR A O 1
ATOM 831 N N . GLU A 1 103 ? -8.884 -4.464 21.706 1.00 86.56 103 GLU A N 1
ATOM 832 C CA . GLU A 1 103 ? -7.723 -5.325 21.441 1.00 86.56 103 GLU A CA 1
ATOM 833 C C . GLU A 1 103 ? -7.756 -5.911 20.016 1.00 86.56 103 GLU A C 1
ATOM 835 O O . GLU A 1 103 ? -6.746 -5.913 19.311 1.00 86.56 103 GLU A O 1
ATOM 840 N N . ASN A 1 104 ? -8.931 -6.334 19.533 1.00 84.12 104 ASN A N 1
ATOM 841 C CA . ASN A 1 104 ? -9.099 -6.853 18.171 1.00 84.12 104 ASN A CA 1
ATOM 842 C C . ASN A 1 104 ? -8.853 -5.823 17.053 1.00 84.12 104 ASN A C 1
ATOM 844 O O . ASN A 1 104 ? -8.669 -6.233 15.903 1.00 84.12 104 ASN A O 1
ATOM 848 N N . LYS A 1 105 ? -8.838 -4.522 17.368 1.00 84.25 105 LYS A N 1
ATOM 849 C CA . LYS A 1 105 ? -8.511 -3.424 16.443 1.00 84.25 105 LYS A CA 1
ATOM 850 C C . LYS A 1 105 ? -7.068 -2.912 16.600 1.00 84.25 105 LYS A C 1
ATOM 852 O O . LYS A 1 105 ? -6.614 -2.152 15.748 1.00 84.25 105 LYS A O 1
ATOM 857 N N . LEU A 1 106 ? -6.331 -3.328 17.637 1.00 84.25 106 LEU A N 1
ATOM 858 C CA . LEU A 1 106 ? -4.917 -2.969 17.810 1.00 84.25 106 LEU A CA 1
ATOM 859 C C . LEU A 1 106 ? -4.002 -3.688 16.809 1.00 84.25 106 LEU A C 1
ATOM 861 O O . LEU A 1 106 ? -4.330 -4.752 16.281 1.00 84.25 106 LEU A O 1
ATOM 865 N N . LYS A 1 107 ? -2.814 -3.121 16.562 1.00 71.56 107 LYS A N 1
ATOM 866 C CA . LYS A 1 107 ? -1.851 -3.640 15.577 1.00 71.56 107 LYS A CA 1
ATOM 867 C C . LYS A 1 107 ? -1.310 -5.030 15.958 1.00 71.56 107 LYS A C 1
ATOM 869 O O . LYS A 1 107 ? -0.611 -5.206 16.957 1.00 71.56 107 LYS A O 1
ATOM 874 N N . LYS A 1 108 ? -1.576 -6.024 15.100 1.00 66.56 108 LYS A N 1
ATOM 875 C CA . LYS A 1 108 ? -1.334 -7.463 15.352 1.00 66.56 108 LYS A CA 1
ATOM 876 C C . LYS A 1 108 ? 0.051 -7.983 14.944 1.00 66.56 108 LYS A C 1
ATOM 878 O O . LYS A 1 108 ? 0.288 -9.176 15.077 1.00 66.56 108 LYS A O 1
ATOM 883 N N . TYR A 1 109 ? 0.974 -7.119 14.508 1.00 63.50 109 TYR A N 1
ATOM 884 C CA . TYR A 1 109 ? 2.316 -7.459 13.980 1.00 63.50 109 TYR A CA 1
ATOM 885 C C . TYR A 1 109 ? 3.321 -8.040 15.007 1.00 63.50 109 TYR A C 1
ATOM 887 O O . TYR A 1 109 ? 4.530 -7.860 14.883 1.00 63.50 109 TYR A O 1
ATOM 895 N N . ASN A 1 110 ? 2.832 -8.699 16.054 1.00 58.88 110 ASN A N 1
ATOM 896 C CA . ASN A 1 110 ? 3.624 -9.405 17.055 1.00 58.88 110 ASN A CA 1
ATOM 897 C C . ASN A 1 110 ? 3.515 -10.927 16.837 1.00 58.88 110 ASN A C 1
ATOM 899 O O . ASN A 1 110 ? 2.932 -11.378 15.856 1.00 58.88 110 ASN A O 1
ATOM 903 N N . LYS A 1 111 ? 4.116 -11.720 17.736 1.00 59.88 111 LYS A N 1
ATOM 904 C CA . LYS A 1 111 ? 4.177 -13.193 17.655 1.00 59.88 111 LYS A CA 1
ATOM 905 C C . LYS A 1 111 ? 2.834 -13.827 17.226 1.00 59.88 111 LYS A C 1
ATOM 907 O O . LYS A 1 111 ? 1.814 -13.473 17.828 1.00 59.88 111 LYS A O 1
ATOM 912 N N . PRO A 1 112 ? 2.842 -14.803 16.293 1.00 62.19 112 PRO A N 1
ATOM 913 C CA . PRO A 1 112 ? 1.677 -15.624 15.974 1.00 62.19 112 PRO A CA 1
ATOM 914 C C . PRO A 1 112 ? 0.983 -16.126 17.240 1.00 62.19 112 PRO A C 1
ATOM 916 O O . PRO A 1 112 ? 1.614 -16.734 18.107 1.00 62.19 112 PRO A O 1
ATOM 919 N N . SER A 1 113 ? -0.308 -15.830 17.354 1.00 64.56 113 SER A N 1
ATOM 920 C CA . SER A 1 113 ? -1.157 -16.230 18.475 1.00 64.56 113 SER A CA 1
ATOM 921 C C . SER A 1 113 ? -2.508 -16.697 17.951 1.00 64.56 113 SER A C 1
ATOM 923 O O . SER A 1 113 ? -3.080 -16.100 17.034 1.00 64.56 113 SER A O 1
ATOM 925 N N . GLU A 1 114 ? -3.008 -17.786 18.527 1.00 65.44 114 GLU A N 1
ATOM 926 C CA . GLU A 1 114 ? -4.357 -18.269 18.260 1.00 65.44 114 GLU A CA 1
ATOM 927 C C . GLU A 1 114 ? -5.374 -17.340 18.931 1.00 65.44 114 GLU A C 1
ATOM 929 O O . GLU A 1 114 ? -5.174 -16.867 20.051 1.00 65.44 114 GLU A O 1
ATOM 934 N N . MET A 1 115 ? -6.471 -17.051 18.231 1.00 64.69 115 MET A N 1
ATOM 935 C CA . MET A 1 115 ? -7.539 -16.211 18.760 1.00 64.69 115 MET A CA 1
ATOM 936 C C . MET A 1 115 ? -8.477 -17.050 19.625 1.00 64.69 115 MET A C 1
ATOM 938 O O . MET A 1 115 ? -9.431 -17.639 19.120 1.00 64.69 115 MET A O 1
ATOM 942 N N . VAL A 1 116 ? -8.236 -17.065 20.934 1.00 66.00 116 VAL A N 1
ATOM 943 C CA . VAL A 1 116 ? -9.251 -17.519 21.889 1.00 66.00 116 VAL A CA 1
ATOM 944 C C . VAL A 1 116 ? -10.352 -16.459 21.934 1.00 66.00 116 VAL A C 1
ATOM 946 O O . VAL A 1 116 ? -10.116 -15.321 22.335 1.00 66.00 116 VAL A O 1
ATOM 949 N N . ILE A 1 117 ? -11.555 -16.819 21.488 1.00 66.31 117 ILE A N 1
ATOM 950 C CA . ILE A 1 117 ? -12.761 -16.016 21.716 1.00 66.31 117 ILE A CA 1
ATOM 951 C C . ILE A 1 117 ? -13.237 -16.352 23.138 1.00 66.31 117 ILE A C 1
ATOM 953 O O . ILE A 1 117 ? -13.448 -17.535 23.408 1.00 66.31 117 ILE A O 1
ATOM 957 N N . PRO A 1 118 ? -13.389 -15.378 24.057 1.00 68.75 118 PRO A N 1
ATOM 958 C CA . PRO A 1 118 ? -13.892 -15.657 25.400 1.00 68.75 118 PRO A CA 1
ATOM 959 C C . PRO A 1 118 ? -15.298 -16.260 25.343 1.00 68.75 118 PRO A C 1
ATOM 961 O O . PRO A 1 118 ? -16.120 -15.822 24.536 1.00 68.75 118 PRO A O 1
ATOM 964 N N . ASP A 1 119 ? -15.616 -17.221 26.213 1.00 66.00 119 ASP A N 1
ATOM 965 C CA . ASP A 1 119 ? -16.881 -17.965 26.107 1.00 66.00 119 ASP A CA 1
ATOM 966 C C . ASP A 1 119 ? -18.132 -17.079 26.225 1.00 66.00 119 ASP A C 1
ATOM 968 O O . ASP A 1 119 ? -19.143 -17.318 25.560 1.00 66.00 119 ASP A O 1
ATOM 972 N N . MET A 1 120 ? -18.035 -15.998 27.004 1.00 62.22 120 MET A N 1
ATOM 973 C CA . MET A 1 120 ? -19.071 -14.970 27.159 1.00 62.22 120 MET A CA 1
ATOM 974 C C . MET A 1 120 ? -19.348 -14.192 25.854 1.00 62.22 120 MET A C 1
ATOM 976 O O . MET A 1 120 ? -20.424 -13.627 25.666 1.00 62.22 120 MET A O 1
ATOM 980 N N . VAL A 1 121 ? -18.391 -14.207 24.921 1.00 64.50 121 VAL A N 1
ATOM 981 C CA . VAL A 1 121 ? -18.391 -13.496 23.633 1.00 64.50 121 VAL A CA 1
ATOM 982 C C . VAL A 1 121 ? -18.780 -14.428 22.467 1.00 64.50 121 VAL A C 1
ATOM 984 O O . VAL A 1 121 ? -18.929 -13.972 21.335 1.00 64.50 121 VAL A O 1
ATOM 987 N N . ASN A 1 122 ? -19.052 -15.719 22.712 1.00 66.19 122 ASN A N 1
ATOM 988 C CA . ASN A 1 122 ? -19.414 -16.692 21.664 1.00 66.19 122 ASN A CA 1
ATOM 989 C C . ASN A 1 122 ? -20.630 -16.280 20.801 1.00 66.19 122 ASN A C 1
ATOM 991 O O . ASN A 1 122 ? -20.697 -16.634 19.626 1.00 66.19 122 ASN A O 1
ATOM 995 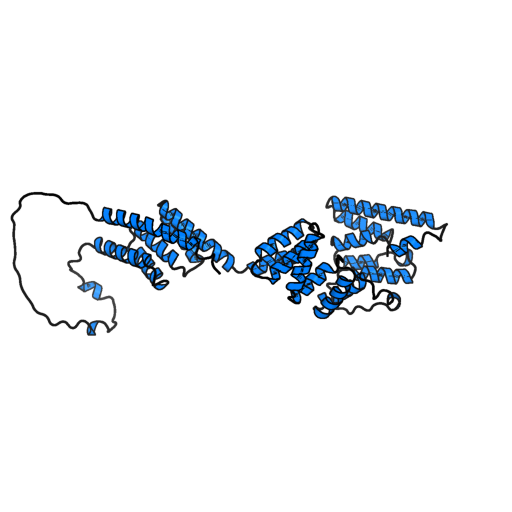N N . GLY A 1 123 ? -21.553 -15.464 21.324 1.00 71.69 123 GLY A N 1
ATOM 996 C CA . GLY A 1 123 ? -22.664 -14.891 20.546 1.00 71.69 123 GLY A CA 1
ATOM 997 C C . GLY A 1 123 ? -22.253 -13.883 19.455 1.00 71.69 123 GLY A C 1
ATOM 998 O O . GLY A 1 123 ? -23.100 -13.458 18.672 1.00 71.69 123 GLY A O 1
ATOM 999 N N . LEU A 1 124 ? -20.976 -13.489 19.392 1.00 74.31 124 LEU A N 1
ATOM 1000 C CA . LEU A 1 124 ? -20.417 -12.539 18.423 1.00 74.31 124 LEU A CA 1
ATOM 1001 C C . LEU A 1 124 ? -19.507 -13.194 17.368 1.00 74.31 124 LEU A C 1
ATOM 1003 O O . LEU A 1 124 ? -18.929 -12.474 16.556 1.00 74.31 124 LEU A O 1
ATOM 1007 N N . GLN A 1 125 ? -19.417 -14.530 17.313 1.00 75.88 125 GLN A N 1
ATOM 1008 C CA . GLN A 1 125 ? -18.665 -15.248 16.267 1.00 75.88 125 GLN A CA 1
ATOM 1009 C C . GLN A 1 125 ? -19.141 -14.903 14.838 1.00 75.88 125 GLN A C 1
ATOM 1011 O O . GLN A 1 125 ? -18.335 -14.840 13.916 1.00 75.88 125 GLN A O 1
ATOM 1016 N N . ASP A 1 126 ? -20.436 -14.620 14.657 1.00 80.75 126 ASP A N 1
ATOM 1017 C CA . ASP A 1 126 ? -21.036 -14.243 13.365 1.00 80.75 126 ASP A CA 1
ATOM 1018 C C . ASP A 1 126 ? -20.781 -12.777 12.946 1.00 80.75 126 ASP A C 1
ATOM 1020 O O . ASP A 1 126 ? -21.137 -12.381 11.828 1.00 80.75 126 ASP A O 1
ATOM 1024 N N . ASN A 1 127 ? -20.197 -11.956 13.831 1.00 87.81 127 ASN A N 1
ATOM 1025 C CA . ASN A 1 127 ? -19.974 -10.530 13.598 1.00 87.81 127 ASN A CA 1
ATOM 1026 C C . ASN A 1 127 ? -18.834 -10.295 12.594 1.00 87.81 127 ASN A C 1
ATOM 1028 O O . ASN A 1 127 ? -17.718 -10.779 12.782 1.00 87.81 127 ASN A O 1
ATOM 1032 N N . LEU A 1 128 ? -19.092 -9.479 11.569 1.00 89.31 128 LEU A N 1
ATOM 1033 C CA . LEU A 1 128 ? -18.154 -9.206 10.476 1.00 89.31 128 LEU A CA 1
ATOM 1034 C C . LEU A 1 128 ? -16.800 -8.687 10.979 1.00 89.31 128 LEU A C 1
ATOM 1036 O O . LEU A 1 128 ? -15.774 -9.211 10.561 1.00 89.31 128 LEU A O 1
ATOM 1040 N N . ASP A 1 129 ? -16.777 -7.743 11.927 1.00 86.00 129 ASP A N 1
ATOM 1041 C CA . ASP A 1 129 ? -15.525 -7.231 12.510 1.00 86.00 129 ASP A CA 1
ATOM 1042 C C . ASP A 1 129 ? -14.682 -8.326 13.191 1.00 86.00 129 ASP A C 1
ATOM 1044 O O . ASP A 1 129 ? -13.453 -8.278 13.151 1.00 86.00 129 ASP A O 1
ATOM 1048 N N . VAL A 1 130 ? -15.325 -9.328 13.803 1.00 86.00 130 VAL A N 1
ATOM 1049 C CA . VAL A 1 130 ? -14.642 -10.446 14.479 1.00 86.00 130 VAL A CA 1
ATOM 1050 C C . VAL A 1 130 ? -14.107 -11.439 13.445 1.00 86.00 130 VAL A C 1
ATOM 1052 O O . VAL A 1 130 ? -12.955 -11.857 13.540 1.00 86.00 130 VAL A O 1
ATOM 1055 N N . VAL A 1 131 ? -14.893 -11.750 12.407 1.00 88.94 131 VAL A N 1
ATOM 1056 C CA . VAL A 1 131 ? -14.468 -12.615 11.292 1.00 88.94 131 VAL A CA 1
ATOM 1057 C C . VAL A 1 131 ? -13.319 -11.983 10.494 1.00 88.94 131 VAL A C 1
ATOM 1059 O O . VAL A 1 131 ? -12.369 -12.681 10.146 1.00 88.94 131 VAL A O 1
ATOM 1062 N N . VAL A 1 132 ? -13.346 -10.666 10.256 1.00 90.62 132 VAL A N 1
ATOM 1063 C CA . VAL A 1 132 ? -12.231 -9.929 9.630 1.00 90.62 132 VAL A CA 1
ATOM 1064 C C . VAL A 1 132 ? -11.009 -9.907 10.551 1.00 90.62 132 VAL A C 1
ATOM 1066 O O . VAL A 1 132 ? -9.910 -10.215 10.099 1.00 90.62 132 VAL A O 1
ATOM 1069 N N . SER A 1 133 ? -11.191 -9.659 11.853 1.00 87.94 133 SER A N 1
ATOM 1070 C CA . SER A 1 133 ? -10.102 -9.712 12.841 1.00 87.94 133 SER A CA 1
ATOM 1071 C C . SER A 1 133 ? -9.403 -11.080 12.902 1.00 87.94 133 SER A C 1
ATOM 1073 O O . SER A 1 133 ? -8.188 -11.147 13.119 1.00 87.94 133 SER A O 1
ATOM 1075 N N . LEU A 1 134 ? -10.156 -12.166 12.698 1.00 87.12 134 LEU A N 1
ATOM 1076 C CA . LEU A 1 134 ? -9.638 -13.528 12.575 1.00 87.12 134 LEU A CA 1
ATOM 1077 C C . LEU A 1 134 ? -8.945 -13.752 11.221 1.00 87.12 134 LEU A C 1
ATOM 1079 O O . LEU A 1 134 ? -7.842 -14.295 11.182 1.00 87.12 134 LEU A O 1
ATOM 1083 N N . ALA A 1 135 ? -9.541 -13.294 10.116 1.00 90.62 135 ALA A N 1
ATOM 1084 C CA . ALA A 1 135 ? -8.947 -13.399 8.784 1.00 90.62 135 ALA A CA 1
ATOM 1085 C C . ALA A 1 135 ? -7.587 -12.683 8.700 1.00 90.62 135 ALA A C 1
ATOM 1087 O O . ALA A 1 135 ? -6.636 -13.252 8.170 1.00 90.62 135 ALA A O 1
ATOM 1088 N N . GLU A 1 136 ? -7.458 -11.493 9.292 1.00 88.94 136 GLU A N 1
ATOM 1089 C CA . GLU A 1 136 ? -6.181 -10.786 9.460 1.00 88.94 136 GLU A CA 1
ATOM 1090 C C . GLU A 1 136 ? -5.133 -11.640 10.190 1.00 88.94 136 GLU A C 1
ATOM 1092 O O . GLU A 1 136 ? -3.986 -11.707 9.754 1.00 88.94 136 GLU A O 1
ATOM 1097 N N . ARG A 1 137 ? -5.506 -12.343 11.271 1.00 86.12 137 ARG A N 1
ATOM 1098 C CA . ARG A 1 137 ? -4.581 -13.251 11.975 1.00 86.12 137 ARG A CA 1
ATOM 1099 C C . ARG A 1 137 ? -4.125 -14.405 11.074 1.00 86.12 137 ARG A C 1
ATOM 1101 O O . ARG A 1 137 ? -2.932 -14.687 11.038 1.00 86.12 137 ARG A O 1
ATOM 1108 N N . HIS A 1 138 ? -5.021 -15.022 10.297 1.00 89.00 138 HIS A N 1
ATOM 1109 C CA . HIS A 1 138 ? -4.617 -16.026 9.299 1.00 89.00 138 HIS A CA 1
ATOM 1110 C C . HIS A 1 138 ? -3.704 -15.430 8.212 1.00 89.00 138 HIS A C 1
ATOM 1112 O O . HIS A 1 138 ? -2.747 -16.090 7.814 1.00 89.00 138 HIS A O 1
ATOM 1118 N N . TYR A 1 139 ? -3.928 -14.180 7.789 1.00 90.62 139 TYR A N 1
ATOM 1119 C CA . TYR A 1 139 ? -3.054 -13.476 6.842 1.00 90.62 139 TYR A CA 1
ATOM 1120 C C . TYR A 1 139 ? -1.631 -13.296 7.391 1.00 90.62 139 TYR A C 1
ATOM 1122 O O . TYR A 1 139 ? -0.666 -13.673 6.732 1.00 90.62 139 TYR A O 1
ATOM 1130 N N . TYR A 1 140 ? -1.489 -12.788 8.622 1.00 87.50 140 TYR A N 1
ATOM 1131 C CA . TYR A 1 140 ? -0.182 -12.612 9.272 1.00 87.50 140 TYR A CA 1
ATOM 1132 C C . TYR A 1 140 ? 0.507 -13.943 9.623 1.00 87.50 140 TYR A C 1
ATOM 1134 O O . TYR A 1 140 ? 1.732 -13.996 9.698 1.00 87.50 140 TYR A O 1
ATOM 1142 N N . ASN A 1 141 ? -0.262 -15.025 9.779 1.00 87.38 141 ASN A N 1
ATOM 1143 C CA . ASN A 1 141 ? 0.244 -16.393 9.925 1.00 87.38 141 ASN A CA 1
ATOM 1144 C C . ASN A 1 141 ? 0.550 -17.080 8.568 1.00 87.38 141 ASN A C 1
ATOM 1146 O O . ASN A 1 141 ? 0.855 -18.272 8.549 1.00 87.38 141 ASN A O 1
ATOM 1150 N N . CYS A 1 142 ? 0.452 -16.359 7.442 1.00 89.06 142 CYS A N 1
ATOM 1151 C CA . CYS A 1 142 ? 0.622 -16.848 6.063 1.00 89.06 142 CYS A CA 1
ATOM 1152 C C . CYS A 1 142 ? -0.351 -17.969 5.629 1.00 89.06 142 CYS A C 1
ATOM 1154 O O . CYS A 1 142 ? -0.137 -18.639 4.616 1.00 89.06 142 CYS A O 1
ATOM 1156 N N . ASP A 1 143 ? -1.459 -18.160 6.348 1.00 91.00 143 ASP A N 1
ATOM 1157 C CA . ASP A 1 143 ? -2.548 -19.063 5.970 1.00 91.00 143 ASP A CA 1
ATOM 1158 C C . ASP A 1 143 ? -3.545 -18.340 5.053 1.00 91.00 143 ASP A C 1
ATOM 1160 O O . ASP A 1 143 ? -4.695 -18.032 5.393 1.00 91.00 143 ASP A O 1
ATOM 1164 N N . PHE A 1 144 ? -3.082 -18.064 3.835 1.00 94.19 144 PHE A N 1
ATOM 1165 C CA . PHE A 1 144 ? -3.876 -17.384 2.813 1.00 94.19 144 PHE A CA 1
ATOM 1166 C C . PHE A 1 144 ? -5.120 -18.184 2.395 1.00 94.19 144 PHE A C 1
ATOM 1168 O O . PHE A 1 144 ? -6.072 -17.598 1.885 1.00 94.19 144 PHE A O 1
ATOM 1175 N N . LYS A 1 145 ? -5.161 -19.503 2.642 1.00 94.44 145 LYS A N 1
ATOM 1176 C CA . LYS A 1 145 ? -6.304 -20.366 2.301 1.00 94.44 145 LYS A CA 1
ATOM 1177 C C . LYS A 1 145 ? -7.477 -20.139 3.251 1.00 94.44 145 LYS A C 1
ATOM 1179 O O . LYS A 1 145 ? -8.583 -19.871 2.778 1.00 94.44 145 LYS A O 1
ATOM 1184 N N . MET A 1 146 ? -7.248 -20.188 4.565 1.00 92.38 146 MET A N 1
ATOM 1185 C CA . MET A 1 146 ? -8.300 -19.862 5.535 1.00 92.38 146 MET A CA 1
ATOM 1186 C C . MET A 1 146 ? -8.639 -18.371 5.508 1.00 92.38 146 MET A C 1
ATOM 1188 O O . MET A 1 146 ? -9.816 -18.019 5.565 1.00 92.38 146 MET A O 1
ATOM 1192 N N . CYS A 1 147 ? -7.647 -17.493 5.322 1.00 94.19 147 CYS A N 1
ATOM 1193 C CA . CYS A 1 147 ? -7.895 -16.062 5.150 1.00 94.19 147 CYS A CA 1
ATOM 1194 C C . CYS A 1 147 ? -8.813 -15.777 3.943 1.00 94.19 147 CYS A C 1
ATOM 1196 O O . CYS A 1 147 ? -9.798 -15.047 4.074 1.00 94.19 147 CYS A O 1
ATOM 1198 N N . TYR A 1 148 ? -8.568 -16.407 2.787 1.00 95.94 148 TYR A N 1
ATOM 1199 C CA . TYR A 1 148 ? -9.441 -16.288 1.615 1.00 95.94 148 TYR A CA 1
ATOM 1200 C C . TYR A 1 148 ? -10.853 -16.837 1.878 1.00 95.94 148 TYR A C 1
ATOM 1202 O O . TYR A 1 148 ? -11.831 -16.211 1.473 1.00 95.94 148 TYR A O 1
ATOM 1210 N N . ALA A 1 149 ? -10.993 -17.965 2.584 1.00 95.56 149 ALA A N 1
ATOM 1211 C CA . ALA A 1 149 ? -12.305 -18.523 2.925 1.00 95.56 149 ALA A CA 1
ATOM 1212 C C . ALA A 1 149 ? -13.122 -17.587 3.842 1.00 95.56 149 ALA A C 1
ATOM 1214 O O . ALA A 1 149 ? -14.297 -17.326 3.575 1.00 95.56 149 ALA A O 1
ATOM 1215 N N . LEU A 1 150 ? -12.491 -17.036 4.886 1.00 93.50 150 LEU A N 1
ATOM 1216 C CA . LEU A 1 150 ? -13.122 -16.099 5.823 1.00 93.50 150 LEU A CA 1
ATOM 1217 C C . LEU A 1 150 ? -13.464 -14.761 5.150 1.00 93.50 150 LEU A C 1
ATOM 1219 O O . LEU A 1 150 ? -14.597 -14.294 5.259 1.00 93.50 150 LEU A O 1
ATOM 1223 N N . THR A 1 151 ? -12.528 -14.168 4.400 1.00 95.12 151 THR A N 1
ATOM 1224 C CA . THR A 1 151 ? -12.789 -12.916 3.666 1.00 95.12 151 THR A CA 1
ATOM 1225 C C . THR A 1 151 ? -13.859 -13.094 2.591 1.00 95.12 151 THR A C 1
ATOM 1227 O O . THR A 1 151 ? -14.725 -12.236 2.467 1.00 95.12 151 THR A O 1
ATOM 1230 N N . SER A 1 152 ? -13.896 -14.224 1.876 1.00 94.31 152 SER A N 1
ATOM 1231 C CA . SER A 1 152 ? -14.963 -14.508 0.901 1.00 94.31 152 SER A CA 1
ATOM 1232 C C . SER A 1 152 ? -16.345 -14.606 1.560 1.00 94.31 152 SER A C 1
ATOM 1234 O O . SER A 1 152 ? -17.323 -14.114 1.001 1.00 94.31 152 SER A O 1
ATOM 1236 N N . MET A 1 153 ? -16.441 -15.178 2.767 1.00 93.88 153 MET A N 1
ATOM 1237 C CA . MET A 1 153 ? -17.692 -15.202 3.539 1.00 93.88 153 MET A CA 1
ATOM 1238 C C . MET A 1 153 ? -18.143 -13.788 3.943 1.00 93.88 153 MET A C 1
ATOM 1240 O O . MET A 1 153 ? -19.327 -13.465 3.826 1.00 93.88 153 MET A O 1
ATOM 1244 N N . VAL A 1 154 ? -17.205 -12.927 4.359 1.00 94.00 154 VAL A N 1
ATOM 1245 C CA . VAL A 1 154 ? -17.483 -11.510 4.649 1.00 94.00 154 VAL A CA 1
ATOM 1246 C C . VAL A 1 154 ? -17.937 -10.782 3.386 1.00 94.00 154 VAL A C 1
ATOM 1248 O O . VAL A 1 154 ? -18.995 -10.170 3.414 1.00 94.00 154 VAL A O 1
ATOM 1251 N N . MET A 1 155 ? -17.232 -10.930 2.261 1.00 92.44 155 MET A N 1
ATOM 1252 C CA . MET A 1 155 ? -17.551 -10.286 0.976 1.00 92.44 155 MET A CA 1
ATOM 1253 C C . MET A 1 155 ? -18.916 -10.688 0.385 1.00 92.44 155 MET A C 1
ATOM 1255 O O . MET A 1 155 ? -19.450 -9.971 -0.461 1.00 92.44 155 MET A O 1
ATOM 1259 N N . VAL A 1 156 ? -19.500 -11.813 0.817 1.00 93.06 156 VAL A N 1
ATOM 1260 C CA . VAL A 1 156 ? -20.881 -12.212 0.477 1.00 93.06 156 VAL A CA 1
ATOM 1261 C C . VAL A 1 156 ? -21.917 -11.547 1.396 1.00 93.06 156 VAL A C 1
ATOM 1263 O O . VAL A 1 156 ? -23.009 -11.224 0.929 1.00 93.06 156 VAL A O 1
ATOM 1266 N N . LYS A 1 157 ? -21.594 -11.319 2.679 1.00 92.19 157 LYS A N 1
ATOM 1267 C CA . LYS A 1 157 ? -22.462 -10.618 3.651 1.00 92.19 157 LYS A CA 1
ATOM 1268 C C . LYS A 1 157 ? -22.413 -9.084 3.474 1.00 92.19 157 LYS A C 1
ATOM 1270 O O . LYS A 1 157 ? -23.455 -8.437 3.487 1.00 92.19 157 LYS A O 1
ATOM 1275 N N . ASP A 1 158 ? -21.218 -8.522 3.296 1.00 91.75 158 ASP A N 1
ATOM 1276 C CA . ASP A 1 158 ? -20.907 -7.103 3.071 1.00 91.75 158 ASP A CA 1
ATOM 1277 C C . ASP A 1 158 ? -19.785 -6.981 2.012 1.00 91.75 158 ASP A C 1
ATOM 1279 O O . ASP A 1 158 ? -18.599 -7.093 2.342 1.00 91.75 158 ASP A O 1
ATOM 1283 N N . PRO A 1 159 ? -20.127 -6.745 0.729 1.00 88.12 159 PRO A N 1
ATOM 1284 C CA . PRO 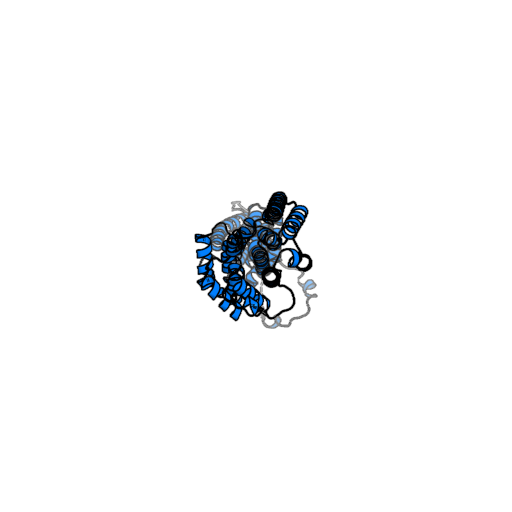A 1 159 ? -19.146 -6.644 -0.354 1.00 88.12 159 PRO A CA 1
ATOM 1285 C C . PRO A 1 159 ? -18.222 -5.418 -0.299 1.00 88.12 159 PRO A C 1
ATOM 1287 O O . PRO A 1 159 ? -17.363 -5.292 -1.174 1.00 88.12 159 PRO A O 1
ATOM 1290 N N . PHE A 1 160 ? -18.422 -4.492 0.647 1.00 85.88 160 PHE A N 1
ATOM 1291 C CA . PHE A 1 160 ? -17.699 -3.217 0.714 1.00 85.88 160 PHE A CA 1
ATOM 1292 C C . PHE A 1 160 ? -17.104 -2.933 2.100 1.00 85.88 160 PHE A C 1
ATOM 1294 O O . PHE A 1 160 ? -16.740 -1.794 2.397 1.00 85.88 160 PHE A O 1
ATOM 1301 N N . HIS A 1 161 ? -16.953 -3.969 2.932 1.00 91.38 161 HIS A N 1
ATOM 1302 C CA . HIS A 1 161 ? -16.409 -3.837 4.278 1.00 91.38 161 HIS A CA 1
ATOM 1303 C C . HIS A 1 161 ? -14.976 -3.277 4.262 1.00 91.38 161 HIS A C 1
ATOM 1305 O O . HIS A 1 161 ? -14.033 -3.957 3.844 1.00 91.38 161 HIS A O 1
ATOM 1311 N N . ALA A 1 162 ? -14.800 -2.048 4.761 1.00 85.69 162 ALA A N 1
ATOM 1312 C CA . ALA A 1 162 ? -13.573 -1.261 4.602 1.00 85.69 162 ALA A CA 1
ATOM 1313 C C . ALA A 1 162 ? -12.294 -1.977 5.077 1.00 85.69 162 ALA A C 1
ATOM 1315 O O . ALA A 1 162 ? -11.275 -1.912 4.397 1.00 85.69 162 ALA A O 1
ATOM 1316 N N . ASN A 1 163 ? -12.360 -2.713 6.192 1.00 88.06 163 ASN A N 1
ATOM 1317 C CA . ASN A 1 163 ? -11.215 -3.456 6.739 1.00 88.06 163 ASN A CA 1
ATOM 1318 C C . ASN A 1 163 ? -10.950 -4.784 6.001 1.00 88.06 163 ASN A C 1
ATOM 1320 O O . ASN A 1 163 ? -9.832 -5.286 5.995 1.00 88.06 163 ASN A O 1
ATOM 1324 N N . CYS A 1 164 ? -11.970 -5.362 5.357 1.00 93.38 164 CYS A N 1
ATOM 1325 C CA . CYS A 1 164 ? -11.863 -6.658 4.687 1.00 93.38 164 CYS A CA 1
ATOM 1326 C C . CYS A 1 164 ? -11.254 -6.513 3.294 1.00 93.38 164 CYS A C 1
ATOM 1328 O O . CYS A 1 164 ? -10.485 -7.375 2.875 1.00 93.38 164 CYS A O 1
ATOM 1330 N N . LEU A 1 165 ? -11.590 -5.437 2.573 1.00 94.12 165 LEU A N 1
ATOM 1331 C CA . LEU A 1 165 ? -11.142 -5.233 1.195 1.00 94.12 165 LEU A CA 1
ATOM 1332 C C . LEU A 1 165 ? -9.605 -5.280 1.044 1.00 94.12 165 LEU A C 1
ATOM 1334 O O . LEU A 1 165 ? -9.156 -6.045 0.192 1.00 94.12 165 LEU A O 1
ATOM 1338 N N . PRO A 1 166 ? -8.775 -4.580 1.852 1.00 93.81 166 PRO A N 1
ATOM 1339 C CA . PRO A 1 166 ? -7.317 -4.640 1.711 1.00 93.81 166 PRO A CA 1
ATOM 1340 C C . PRO A 1 166 ? -6.753 -6.045 1.962 1.00 93.81 166 PRO A C 1
ATOM 1342 O O . PRO A 1 166 ? -5.897 -6.502 1.207 1.00 93.81 166 PRO A O 1
ATOM 1345 N N . VAL A 1 167 ? -7.272 -6.749 2.975 1.00 93.69 167 VAL A N 1
ATOM 1346 C CA . VAL A 1 167 ? -6.862 -8.120 3.332 1.00 93.69 167 VAL A CA 1
ATOM 1347 C C . VAL A 1 167 ? -7.252 -9.103 2.227 1.00 93.69 167 VAL A C 1
ATOM 1349 O O . VAL A 1 167 ? -6.438 -9.918 1.798 1.00 93.69 167 VAL A O 1
ATOM 1352 N N . HIS A 1 168 ? -8.478 -8.994 1.709 1.00 96.06 168 HIS A N 1
ATOM 1353 C CA . HIS A 1 168 ? -8.970 -9.834 0.623 1.00 96.06 168 HIS A CA 1
ATOM 1354 C C . HIS A 1 168 ? -8.177 -9.596 -0.670 1.00 96.06 168 HIS A C 1
ATOM 1356 O O . HIS A 1 168 ? -7.706 -10.559 -1.270 1.00 96.06 168 HIS A O 1
ATOM 1362 N N . ILE A 1 169 ? -7.933 -8.334 -1.051 1.00 96.06 169 ILE A N 1
ATOM 1363 C CA . ILE A 1 169 ? -7.063 -7.967 -2.185 1.00 96.06 169 ILE A CA 1
ATOM 1364 C C . ILE A 1 169 ? -5.663 -8.572 -2.006 1.00 96.06 169 ILE A C 1
ATOM 1366 O O . ILE A 1 169 ? -5.154 -9.178 -2.946 1.00 96.06 169 ILE A O 1
ATOM 1370 N N . GLY A 1 170 ? -5.084 -8.496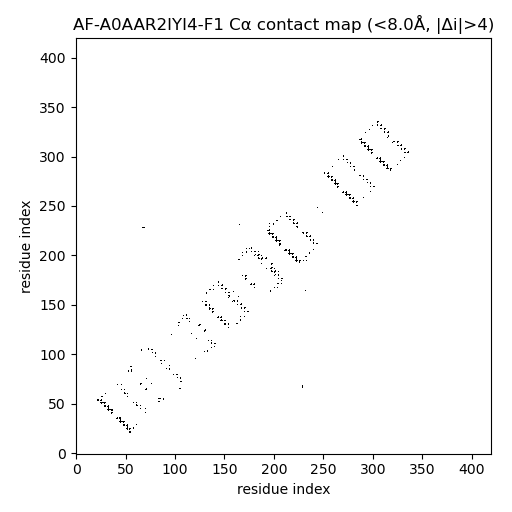 -0.801 1.00 94.94 170 GLY A N 1
ATOM 1371 C CA . GLY A 1 170 ? -3.833 -9.179 -0.459 1.00 94.94 170 GLY A CA 1
ATOM 1372 C C . GLY A 1 170 ? -3.897 -10.686 -0.725 1.00 94.94 170 GLY A C 1
ATOM 1373 O O . GLY A 1 170 ? -3.088 -11.208 -1.487 1.00 94.94 170 GLY A O 1
ATOM 1374 N N . THR A 1 171 ? -4.909 -11.392 -0.199 1.00 95.62 171 THR A N 1
ATOM 1375 C CA . THR A 1 171 ? -5.057 -12.840 -0.461 1.00 95.62 171 THR A CA 1
ATOM 1376 C C . THR A 1 171 ? -5.264 -13.174 -1.934 1.00 95.62 171 THR A C 1
ATOM 1378 O O . THR A 1 171 ? -4.805 -14.221 -2.379 1.00 95.62 171 THR A O 1
ATOM 1381 N N . LEU A 1 172 ? -5.930 -12.312 -2.710 1.00 95.81 172 LEU A N 1
ATOM 1382 C CA . LEU A 1 172 ? -6.106 -12.519 -4.147 1.00 95.81 172 LEU A CA 1
ATOM 1383 C C . LEU A 1 172 ? -4.773 -12.409 -4.901 1.00 95.81 172 LEU A C 1
ATOM 1385 O O . LEU A 1 172 ? -4.582 -13.148 -5.864 1.00 95.81 172 LEU A O 1
ATOM 1389 N N . VAL A 1 173 ? -3.855 -11.546 -4.448 1.00 94.81 173 VAL A N 1
ATOM 1390 C CA . VAL A 1 173 ? -2.492 -11.437 -4.993 1.00 94.81 173 VAL A CA 1
ATOM 1391 C C . VAL A 1 173 ? -1.650 -12.658 -4.622 1.00 94.81 173 VAL A C 1
ATOM 1393 O O . VAL A 1 173 ? -1.156 -13.338 -5.518 1.00 94.81 173 VAL A O 1
ATOM 1396 N N . GLU A 1 174 ? -1.564 -13.010 -3.336 1.00 94.06 174 GLU A N 1
ATOM 1397 C CA . GLU A 1 174 ? -0.772 -14.165 -2.870 1.00 94.06 174 GLU A CA 1
ATOM 1398 C C . GLU A 1 174 ? -1.284 -15.508 -3.436 1.00 94.06 174 GLU A C 1
ATOM 1400 O O . GLU A 1 174 ? -0.508 -16.426 -3.696 1.00 94.06 174 GLU A O 1
ATOM 1405 N N . LEU A 1 175 ? -2.593 -15.628 -3.695 1.00 95.31 175 LEU A N 1
ATOM 1406 C CA . LEU A 1 175 ? -3.197 -16.792 -4.361 1.00 95.31 175 LEU A CA 1
ATOM 1407 C C . LEU A 1 175 ? -3.242 -16.676 -5.899 1.00 95.31 175 LEU A C 1
ATOM 1409 O O . LEU A 1 175 ? -3.818 -17.551 -6.547 1.00 95.31 175 LEU A O 1
ATOM 1413 N N . SER A 1 176 ? -2.667 -15.622 -6.493 1.00 94.31 176 SER A N 1
ATOM 1414 C CA . SER A 1 176 ? -2.619 -15.375 -7.949 1.00 94.31 176 SER A CA 1
ATOM 1415 C C . SER A 1 176 ? -3.992 -15.396 -8.657 1.00 94.31 176 SER A C 1
ATOM 1417 O O . SER A 1 176 ? -4.115 -15.761 -9.829 1.00 94.31 176 SER A O 1
ATOM 1419 N N . LYS A 1 177 ? -5.060 -14.991 -7.960 1.00 95.00 177 LYS A N 1
ATOM 1420 C CA . LYS A 1 177 ? -6.463 -15.023 -8.418 1.00 95.00 177 LYS A CA 1
ATOM 1421 C C . LYS A 1 177 ? -6.818 -13.816 -9.302 1.00 95.00 177 LYS A C 1
ATOM 1423 O O . LYS A 1 177 ? -7.742 -13.051 -9.014 1.00 95.00 177 LYS A O 1
ATOM 1428 N N . ALA A 1 178 ? -6.101 -13.658 -10.416 1.00 93.38 178 ALA A N 1
ATOM 1429 C CA . ALA A 1 178 ? -6.202 -12.491 -11.298 1.00 93.38 178 ALA A CA 1
ATOM 1430 C C . ALA A 1 178 ? -7.627 -12.182 -11.797 1.00 93.38 178 ALA A C 1
ATOM 1432 O O . ALA A 1 178 ? -8.032 -11.021 -11.793 1.00 93.38 178 ALA A O 1
ATOM 1433 N N . ASN A 1 179 ? -8.415 -13.202 -12.155 1.00 95.19 179 ASN A N 1
ATOM 1434 C CA . ASN A 1 179 ? -9.784 -13.026 -12.660 1.00 95.19 179 ASN A CA 1
ATOM 1435 C C . ASN A 1 179 ? -10.744 -12.449 -11.600 1.00 95.19 179 ASN A C 1
ATOM 1437 O O . ASN A 1 179 ? -11.595 -11.617 -11.914 1.00 95.19 179 ASN A O 1
ATOM 1441 N N . GLU A 1 180 ? -10.599 -12.872 -10.341 1.00 94.56 180 GLU A N 1
ATOM 1442 C CA . GLU A 1 180 ? -11.414 -12.378 -9.225 1.00 94.56 180 GLU A CA 1
ATOM 1443 C C . GLU A 1 180 ? -11.026 -10.938 -8.871 1.00 94.56 180 GLU A C 1
ATOM 1445 O O . GLU A 1 180 ? -11.907 -10.088 -8.723 1.00 94.56 180 GLU A O 1
ATOM 1450 N N . LEU A 1 181 ? -9.722 -10.627 -8.827 1.00 95.50 181 LEU A N 1
ATOM 1451 C CA . LEU A 1 181 ? -9.267 -9.259 -8.563 1.00 95.50 181 LEU A CA 1
ATOM 1452 C C . LEU A 1 181 ? -9.599 -8.297 -9.714 1.00 95.50 181 LEU A C 1
ATOM 1454 O O . LEU A 1 181 ? -9.923 -7.139 -9.454 1.00 95.50 181 LEU A O 1
ATOM 1458 N N . PHE A 1 182 ? -9.588 -8.753 -10.971 1.00 95.12 182 PHE A N 1
ATOM 1459 C CA . PHE A 1 182 ? -10.046 -7.956 -12.114 1.00 95.12 182 PHE A CA 1
ATOM 1460 C C . PHE A 1 182 ? -11.504 -7.515 -11.934 1.00 95.12 182 PHE A C 1
ATOM 1462 O O . PHE A 1 182 ? -11.798 -6.321 -11.996 1.00 95.12 182 PHE A O 1
ATOM 1469 N N . TYR A 1 183 ? -12.409 -8.457 -11.645 1.00 94.94 183 TYR A N 1
ATOM 1470 C CA . TYR A 1 183 ? -13.826 -8.149 -11.444 1.00 94.94 183 TYR A CA 1
ATOM 1471 C C . TYR A 1 183 ? -14.060 -7.264 -10.209 1.00 94.94 183 TYR A C 1
ATOM 1473 O O . TYR A 1 183 ? -14.805 -6.285 -10.280 1.00 94.94 183 TYR A O 1
ATOM 1481 N N . LEU A 1 184 ? -13.390 -7.566 -9.090 1.00 94.25 184 LEU A N 1
ATOM 1482 C CA . LEU A 1 184 ? -13.488 -6.779 -7.860 1.00 94.25 184 LEU A CA 1
ATOM 1483 C C . LEU A 1 184 ? -12.993 -5.338 -8.057 1.00 94.25 184 LEU A C 1
ATOM 1485 O O . LEU A 1 184 ? -13.678 -4.400 -7.659 1.00 94.25 184 LEU A O 1
ATOM 1489 N N . SER A 1 185 ? -11.830 -5.150 -8.684 1.00 94.69 185 SER A N 1
ATOM 1490 C CA . SER A 1 185 ? -11.216 -3.828 -8.864 1.00 94.69 185 SER A CA 1
ATOM 1491 C C . SER A 1 185 ? -12.041 -2.902 -9.763 1.00 94.69 185 SER A C 1
ATOM 1493 O O . SER A 1 185 ? -12.234 -1.740 -9.405 1.00 94.69 185 SER A O 1
ATOM 1495 N N . HIS A 1 186 ? -12.612 -3.410 -10.861 1.00 94.50 186 HIS A N 1
ATOM 1496 C CA . HIS A 1 186 ? -13.515 -2.626 -11.713 1.00 94.50 186 HIS A CA 1
ATOM 1497 C C . HIS A 1 186 ? -14.798 -2.254 -10.960 1.00 94.50 186 HIS A C 1
ATOM 1499 O O . HIS A 1 186 ? -15.125 -1.075 -10.854 1.00 94.50 186 HIS A O 1
ATOM 1505 N N . LYS A 1 187 ? -15.445 -3.230 -10.306 1.00 94.69 187 LYS A N 1
ATOM 1506 C CA . LYS A 1 187 ? -16.647 -3.002 -9.489 1.00 94.69 187 LYS A CA 1
ATOM 1507 C C . LYS A 1 187 ? -16.422 -1.979 -8.361 1.00 94.69 187 LYS A C 1
ATOM 1509 O O . LYS A 1 187 ? -17.336 -1.227 -8.030 1.00 94.69 187 LYS A O 1
ATOM 1514 N N . LEU A 1 188 ? -15.228 -1.939 -7.763 1.00 93.81 188 LEU A N 1
ATOM 1515 C CA . LEU A 1 188 ? -14.859 -0.933 -6.760 1.00 93.81 188 LEU A CA 1
ATOM 1516 C C . LEU A 1 188 ? -14.678 0.464 -7.372 1.00 93.81 188 LEU A C 1
ATOM 1518 O O . LEU A 1 188 ? -15.127 1.440 -6.777 1.00 93.81 188 LEU A O 1
ATOM 1522 N N . VAL A 1 189 ? -14.056 0.579 -8.550 1.00 95.19 189 VAL A N 1
ATOM 1523 C CA . VAL A 1 189 ? -13.891 1.868 -9.246 1.00 95.19 189 VAL A CA 1
ATOM 1524 C C . VAL A 1 189 ? -15.226 2.427 -9.743 1.00 95.19 189 VAL A C 1
ATOM 1526 O O . VAL A 1 189 ? -15.455 3.624 -9.584 1.00 95.19 189 VAL A O 1
ATOM 1529 N N . ASP A 1 190 ? -16.118 1.584 -10.269 1.00 94.75 190 ASP A N 1
ATOM 1530 C CA . ASP A 1 190 ? -17.439 1.996 -10.767 1.00 94.75 190 ASP A CA 1
ATOM 1531 C C . ASP A 1 190 ? -18.340 2.567 -9.656 1.00 94.75 190 ASP A C 1
ATOM 1533 O O . ASP A 1 190 ? -19.134 3.477 -9.895 1.00 94.75 190 ASP A O 1
ATOM 1537 N N . LEU A 1 191 ? -18.219 2.038 -8.432 1.00 92.94 191 LEU A N 1
ATOM 1538 C CA . LEU A 1 191 ? -19.070 2.401 -7.292 1.00 92.94 191 LEU A CA 1
ATOM 1539 C C . LEU A 1 191 ? -18.425 3.431 -6.353 1.00 92.94 191 LEU A C 1
ATOM 1541 O O . LEU A 1 191 ? -19.122 4.276 -5.792 1.00 92.94 191 LEU A O 1
ATOM 1545 N N . TYR A 1 192 ? -17.102 3.379 -6.181 1.00 92.00 192 TYR A N 1
ATOM 1546 C CA . TYR A 1 192 ? -16.351 4.201 -5.228 1.00 92.00 192 TYR A CA 1
ATOM 1547 C C . TYR A 1 192 ? -15.071 4.790 -5.860 1.00 92.00 192 TYR A C 1
ATOM 1549 O O . TYR A 1 192 ? -13.962 4.539 -5.372 1.00 92.00 192 TYR A O 1
ATOM 1557 N N . PRO A 1 193 ? -15.180 5.629 -6.912 1.00 93.50 193 PRO A N 1
ATOM 1558 C CA . PRO A 1 193 ? -14.028 6.197 -7.626 1.00 93.50 193 PRO A CA 1
ATOM 1559 C C . PRO A 1 193 ? -13.190 7.182 -6.793 1.00 93.50 193 PRO A C 1
ATOM 1561 O O . PRO A 1 193 ? -12.072 7.512 -7.192 1.00 93.50 193 PRO A O 1
ATOM 1564 N N . ASN A 1 194 ? -13.697 7.635 -5.643 1.00 93.12 194 ASN A N 1
ATOM 1565 C CA . ASN A 1 194 ? -12.991 8.521 -4.709 1.00 93.12 194 ASN A CA 1
ATOM 1566 C C . ASN A 1 194 ? -12.295 7.765 -3.560 1.00 93.12 194 ASN A C 1
ATOM 1568 O O . ASN A 1 194 ? -11.584 8.386 -2.778 1.00 93.12 194 ASN A O 1
ATOM 1572 N N . ASN A 1 195 ? -12.498 6.449 -3.428 1.00 93.19 195 ASN A N 1
ATOM 1573 C CA . ASN A 1 195 ? -11.907 5.644 -2.357 1.00 93.19 195 ASN A CA 1
ATOM 1574 C C . ASN A 1 195 ? -10.508 5.130 -2.786 1.00 93.19 195 ASN A C 1
ATOM 1576 O O . ASN A 1 195 ? -10.383 4.578 -3.886 1.00 93.19 195 ASN A O 1
ATOM 1580 N N . PRO A 1 196 ? -9.447 5.283 -1.964 1.00 94.81 196 PRO A N 1
ATOM 1581 C CA . PRO A 1 196 ? -8.104 4.784 -2.282 1.00 94.81 196 PRO A CA 1
ATOM 1582 C C . PRO A 1 196 ? -8.052 3.262 -2.487 1.00 94.81 196 PRO A C 1
ATOM 1584 O O . PRO A 1 196 ? -7.308 2.796 -3.352 1.00 94.81 196 PRO A O 1
ATOM 1587 N N . VAL A 1 197 ? -8.876 2.487 -1.767 1.00 94.62 197 VAL A N 1
ATOM 1588 C CA . VAL A 1 197 ? -8.942 1.014 -1.851 1.00 94.62 197 VAL A CA 1
ATOM 1589 C C . VAL A 1 197 ? -9.274 0.546 -3.275 1.00 94.62 197 VAL A C 1
ATOM 1591 O O . VAL A 1 197 ? -8.732 -0.454 -3.744 1.00 94.62 197 VAL A O 1
ATOM 1594 N N . SER A 1 198 ? -10.108 1.297 -4.000 1.00 95.19 198 SER A N 1
ATOM 1595 C CA . SER A 1 198 ? -10.505 1.000 -5.382 1.00 95.19 198 SER A CA 1
ATOM 1596 C C . SER A 1 198 ? -9.314 1.076 -6.345 1.00 95.19 198 SER A C 1
ATOM 1598 O O . SER A 1 198 ? -9.101 0.182 -7.163 1.00 95.19 198 SER A O 1
ATOM 1600 N N . TRP A 1 199 ? -8.490 2.121 -6.220 1.00 95.81 199 TRP A N 1
ATOM 1601 C CA . TRP A 1 199 ? -7.298 2.321 -7.056 1.00 95.81 199 TRP A CA 1
ATOM 1602 C C . TRP A 1 199 ? -6.127 1.437 -6.624 1.00 95.81 199 TRP A C 1
ATOM 1604 O O . TRP A 1 199 ? -5.348 1.001 -7.471 1.00 95.81 199 TRP A O 1
ATOM 1614 N N . PHE A 1 200 ? -6.055 1.093 -5.337 1.00 96.38 200 PHE A N 1
ATOM 1615 C CA . PHE A 1 200 ? -5.182 0.043 -4.817 1.00 96.38 200 PHE A CA 1
ATOM 1616 C C . PHE A 1 200 ? -5.504 -1.324 -5.442 1.00 96.38 200 PHE A C 1
ATOM 1618 O O . PHE A 1 200 ? -4.597 -1.971 -5.958 1.00 96.38 200 PHE A O 1
ATOM 1625 N N . ALA A 1 201 ? -6.782 -1.723 -5.506 1.00 95.75 201 ALA A N 1
ATOM 1626 C CA . ALA A 1 201 ? -7.205 -2.973 -6.146 1.00 95.75 201 ALA A CA 1
ATOM 1627 C C . ALA A 1 201 ? -6.786 -3.047 -7.628 1.00 95.75 201 ALA A C 1
ATOM 1629 O O . ALA A 1 201 ? -6.256 -4.066 -8.075 1.00 95.75 201 ALA A O 1
ATOM 1630 N N . VAL A 1 202 ? -6.973 -1.953 -8.381 1.00 94.88 202 VAL A N 1
ATOM 1631 C CA . VAL A 1 202 ? -6.516 -1.837 -9.780 1.00 94.88 202 VAL A CA 1
ATOM 1632 C C . VAL A 1 202 ? -4.986 -1.896 -9.876 1.00 94.88 202 VAL A C 1
ATOM 1634 O O . VAL A 1 202 ? -4.449 -2.572 -10.753 1.00 94.88 202 VAL A O 1
ATOM 1637 N N . GLY A 1 203 ? -4.270 -1.231 -8.966 1.00 94.56 203 GLY A N 1
ATOM 1638 C CA . GLY A 1 203 ? -2.810 -1.285 -8.876 1.00 94.56 203 GLY A CA 1
ATOM 1639 C C . GLY A 1 203 ? -2.281 -2.707 -8.672 1.00 94.56 203 GLY A C 1
ATOM 1640 O O . GLY A 1 203 ? -1.440 -3.167 -9.441 1.00 94.56 203 GLY A O 1
ATOM 1641 N N . CYS A 1 204 ? -2.831 -3.429 -7.693 1.00 94.00 204 CYS A N 1
ATOM 1642 C CA . CYS A 1 204 ? -2.515 -4.832 -7.419 1.00 94.00 204 CYS A CA 1
ATOM 1643 C C . CYS A 1 204 ? -2.834 -5.759 -8.603 1.00 94.00 204 CYS A C 1
ATOM 1645 O O . CYS A 1 204 ? -2.050 -6.663 -8.890 1.00 94.00 204 CYS A O 1
ATOM 1647 N N . TYR A 1 205 ? -3.928 -5.515 -9.336 1.00 94.62 205 TYR A N 1
ATOM 1648 C CA . TYR A 1 205 ? -4.218 -6.246 -10.572 1.00 94.62 205 TYR A CA 1
ATOM 1649 C C . TYR A 1 205 ? -3.114 -6.054 -11.626 1.00 94.62 205 TYR A C 1
ATOM 1651 O O . TYR A 1 205 ? -2.588 -7.039 -12.142 1.00 94.62 205 TYR A O 1
ATOM 1659 N N . TYR A 1 206 ? -2.706 -4.812 -11.910 1.00 92.31 206 TYR A N 1
ATOM 1660 C CA . TYR A 1 206 ? -1.648 -4.559 -12.896 1.00 92.31 206 TYR A CA 1
ATOM 1661 C C . TYR A 1 206 ? -0.269 -5.087 -12.469 1.00 92.31 206 TYR A C 1
ATOM 1663 O O . TYR A 1 206 ? 0.503 -5.468 -13.346 1.00 92.31 206 TYR A O 1
ATOM 1671 N N . LEU A 1 207 ? 0.021 -5.172 -11.162 1.00 90.38 207 LEU A N 1
ATOM 1672 C CA . LEU A 1 207 ? 1.238 -5.820 -10.653 1.00 90.38 207 LEU A CA 1
ATOM 1673 C C . LEU A 1 207 ? 1.263 -7.327 -10.940 1.00 90.38 207 LEU A C 1
ATOM 1675 O O . LEU A 1 207 ? 2.267 -7.820 -11.444 1.00 90.38 207 LEU A O 1
ATOM 1679 N N . MET A 1 208 ? 0.166 -8.057 -10.699 1.00 88.75 208 MET A N 1
ATOM 1680 C CA . MET A 1 208 ? 0.101 -9.493 -11.034 1.00 88.75 208 MET A CA 1
ATOM 1681 C C . MET A 1 208 ? 0.224 -9.769 -12.537 1.00 88.75 208 MET A C 1
ATOM 1683 O O . MET A 1 208 ? 0.704 -10.827 -12.930 1.00 88.75 208 MET A O 1
ATOM 1687 N N . VAL A 1 209 ? -0.231 -8.840 -13.383 1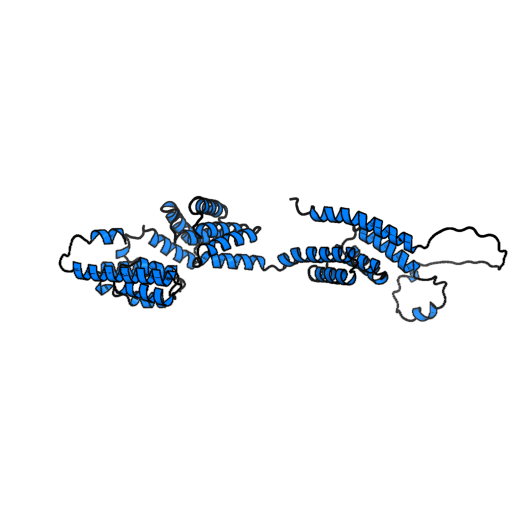.00 87.50 209 VAL A N 1
ATOM 1688 C CA . VAL A 1 209 ? -0.152 -8.974 -14.847 1.00 87.50 209 VAL A CA 1
ATOM 1689 C C . VAL A 1 209 ? 1.276 -8.738 -15.372 1.00 87.50 209 VAL A C 1
ATOM 1691 O O . VAL A 1 209 ? 1.567 -9.123 -16.502 1.00 87.50 209 VAL A O 1
ATOM 1694 N N . GLY A 1 210 ? 2.176 -8.146 -14.573 1.00 71.75 210 GLY A N 1
ATOM 1695 C CA . GLY A 1 210 ? 3.626 -8.044 -14.814 1.00 71.75 210 GLY A CA 1
ATOM 1696 C C . GLY A 1 210 ? 4.050 -7.093 -15.941 1.00 71.75 210 GLY A C 1
ATOM 1697 O O . GLY A 1 210 ? 4.824 -6.165 -15.731 1.00 71.75 210 GLY A O 1
ATOM 1698 N N . HIS A 1 211 ? 3.489 -7.252 -17.139 1.00 69.56 211 HIS A N 1
ATOM 1699 C CA . HIS A 1 211 ? 3.849 -6.506 -18.352 1.00 69.56 211 HIS A CA 1
ATOM 1700 C C . HIS A 1 211 ? 3.473 -5.007 -18.328 1.00 69.56 211 HIS A C 1
ATOM 1702 O O . HIS A 1 211 ? 3.658 -4.313 -19.326 1.00 69.56 211 HIS A O 1
ATOM 1708 N N . LYS A 1 212 ? 2.868 -4.493 -17.244 1.00 74.75 212 LYS A N 1
ATOM 1709 C CA . LYS A 1 212 ? 2.245 -3.151 -17.187 1.00 74.75 212 LYS A CA 1
ATOM 1710 C C . LYS A 1 212 ? 2.516 -2.390 -15.879 1.00 74.75 212 LYS A C 1
ATOM 1712 O O . LYS A 1 212 ? 1.666 -1.633 -15.406 1.00 74.75 212 LYS A O 1
ATOM 1717 N N . ASN A 1 213 ? 3.724 -2.528 -15.331 1.00 81.75 213 ASN A N 1
ATOM 1718 C CA . ASN A 1 213 ? 4.153 -1.881 -14.079 1.00 81.75 213 ASN A CA 1
ATOM 1719 C C . ASN A 1 213 ? 3.978 -0.349 -14.063 1.00 81.75 213 ASN A C 1
ATOM 1721 O O . ASN A 1 213 ? 3.626 0.221 -13.030 1.00 81.75 213 ASN A O 1
ATOM 1725 N N . GLU A 1 214 ? 4.120 0.336 -15.203 1.00 84.56 214 GLU A N 1
ATOM 1726 C CA . GLU A 1 214 ? 3.865 1.781 -15.265 1.00 84.56 214 GLU A CA 1
ATOM 1727 C C . GLU A 1 214 ? 2.380 2.132 -15.036 1.00 84.56 214 GLU A C 1
ATOM 1729 O O . GLU A 1 214 ? 2.067 3.110 -14.354 1.00 84.56 214 GLU A O 1
ATOM 1734 N N . HIS A 1 215 ? 1.448 1.309 -15.531 1.00 89.12 215 HIS A N 1
ATOM 1735 C CA . HIS A 1 215 ? 0.023 1.477 -15.239 1.00 89.12 215 HIS A CA 1
ATOM 1736 C C . HIS A 1 215 ? -0.261 1.224 -13.755 1.00 89.12 215 HIS A C 1
ATOM 1738 O O . HIS A 1 215 ? -0.959 2.026 -13.135 1.00 89.12 215 HIS A O 1
ATOM 1744 N N . ALA A 1 216 ? 0.337 0.180 -13.163 1.00 91.50 216 ALA A N 1
ATOM 1745 C CA . ALA A 1 216 ? 0.246 -0.064 -11.722 1.00 91.50 216 ALA A CA 1
ATOM 1746 C C . ALA A 1 216 ? 0.689 1.171 -10.919 1.00 91.50 216 ALA A C 1
ATOM 1748 O O . ALA A 1 216 ? -0.073 1.660 -10.086 1.00 91.50 216 ALA A O 1
ATOM 1749 N N . ARG A 1 217 ? 1.857 1.751 -11.237 1.00 90.31 217 ARG A N 1
ATOM 1750 C CA . ARG A 1 217 ? 2.351 2.992 -10.613 1.00 90.31 217 ARG A CA 1
ATOM 1751 C C . ARG A 1 217 ? 1.380 4.159 -10.731 1.00 90.31 217 ARG A C 1
ATOM 1753 O O . ARG A 1 217 ? 1.132 4.829 -9.732 1.00 90.31 217 ARG A O 1
ATOM 1760 N N . ARG A 1 218 ? 0.811 4.403 -11.916 1.00 92.00 218 ARG A N 1
ATOM 1761 C CA . ARG A 1 218 ? -0.152 5.501 -12.134 1.00 92.00 218 ARG A CA 1
ATOM 1762 C C . ARG A 1 218 ? -1.386 5.363 -11.226 1.00 92.00 218 ARG A C 1
ATOM 1764 O O . ARG A 1 218 ? -1.826 6.359 -10.652 1.00 92.00 218 ARG A O 1
ATOM 1771 N N . TYR A 1 219 ? -1.916 4.151 -11.036 1.00 94.19 219 TYR A N 1
ATOM 1772 C CA . TYR A 1 219 ? -3.075 3.919 -10.159 1.00 94.19 219 TYR A CA 1
ATOM 1773 C C . TYR A 1 219 ? -2.719 3.870 -8.663 1.00 94.19 219 TYR A C 1
ATOM 1775 O O . TYR A 1 219 ? -3.474 4.394 -7.846 1.00 94.19 219 TYR A O 1
ATOM 1783 N N . LEU A 1 220 ? -1.556 3.332 -8.292 1.00 94.69 220 LEU A N 1
ATOM 1784 C CA . LEU A 1 220 ? -1.075 3.318 -6.903 1.00 94.69 220 LEU A CA 1
ATOM 1785 C C . LEU A 1 220 ? -0.722 4.727 -6.406 1.00 94.69 220 LEU A C 1
ATOM 1787 O O . LEU A 1 220 ? -1.132 5.113 -5.313 1.00 94.69 220 LEU A O 1
ATOM 1791 N N . SER A 1 221 ? -0.077 5.543 -7.244 1.00 94.75 221 SER A N 1
ATOM 1792 C CA . SER A 1 221 ? 0.138 6.971 -6.978 1.00 94.75 221 SER A CA 1
ATOM 1793 C C . SER A 1 221 ? -1.194 7.718 -6.801 1.00 94.75 221 SER A C 1
ATOM 1795 O O . SER A 1 221 ? -1.359 8.490 -5.850 1.00 94.75 221 SER A O 1
ATOM 1797 N N . LYS A 1 222 ? -2.212 7.411 -7.625 1.00 94.88 222 LYS A N 1
ATOM 1798 C CA . LYS A 1 222 ? -3.577 7.928 -7.424 1.00 94.88 222 LYS A CA 1
ATOM 1799 C C . LYS A 1 222 ? -4.175 7.514 -6.069 1.00 94.88 222 LYS A C 1
ATOM 1801 O O . LYS A 1 222 ? -4.775 8.349 -5.402 1.00 94.88 222 LYS A O 1
ATOM 1806 N N . ALA A 1 223 ? -3.991 6.271 -5.623 1.00 95.25 223 ALA A N 1
ATOM 1807 C CA . ALA A 1 223 ? -4.450 5.845 -4.297 1.00 95.25 223 ALA A CA 1
ATOM 1808 C C . ALA A 1 223 ? -3.776 6.652 -3.166 1.00 95.25 223 ALA A C 1
ATOM 1810 O O . ALA A 1 223 ? -4.468 7.186 -2.303 1.00 95.25 223 ALA A O 1
ATOM 1811 N N . THR A 1 224 ? -2.449 6.830 -3.215 1.00 94.62 224 THR A N 1
ATOM 1812 C CA . THR A 1 224 ? -1.700 7.592 -2.191 1.00 94.62 224 THR A CA 1
ATOM 1813 C C . THR A 1 224 ? -1.977 9.103 -2.196 1.00 94.62 224 THR A C 1
ATOM 1815 O O . THR A 1 224 ? -1.766 9.765 -1.182 1.00 94.62 224 THR A O 1
ATOM 1818 N N . THR A 1 225 ? -2.471 9.662 -3.310 1.00 94.31 225 THR A N 1
ATOM 1819 C CA . THR A 1 225 ? -2.907 11.072 -3.387 1.00 94.31 225 THR A CA 1
ATOM 1820 C C . THR A 1 225 ? -4.346 11.286 -2.923 1.00 94.31 225 THR A C 1
ATOM 1822 O O . THR A 1 225 ? -4.670 12.391 -2.496 1.00 94.31 225 THR A O 1
ATOM 1825 N N . LEU A 1 226 ? -5.196 10.253 -2.963 1.00 93.06 226 LEU A N 1
ATOM 1826 C CA . LEU A 1 226 ? -6.530 10.290 -2.354 1.00 93.06 226 LEU A CA 1
ATOM 1827 C C . LEU A 1 226 ? -6.446 10.196 -0.827 1.00 93.06 226 LEU A C 1
ATOM 1829 O O . LEU A 1 226 ? -7.134 10.940 -0.134 1.00 93.06 226 LEU A O 1
ATOM 1833 N N . GLU A 1 227 ? -5.586 9.319 -0.303 1.00 90.00 227 GLU A N 1
ATOM 1834 C CA . GLU A 1 227 ? -5.372 9.186 1.137 1.00 90.00 227 GLU A CA 1
ATOM 1835 C C . GLU A 1 227 ? -3.890 8.951 1.475 1.00 90.00 227 GLU A C 1
ATOM 1837 O O . GLU A 1 227 ? -3.331 7.876 1.252 1.00 90.00 227 GLU A O 1
ATOM 1842 N N . ARG A 1 228 ? -3.258 9.963 2.084 1.00 89.06 228 ARG A N 1
ATOM 1843 C CA . ARG A 1 228 ? -1.843 9.928 2.500 1.00 89.06 228 ARG A CA 1
ATOM 1844 C C . ARG A 1 228 ? -1.556 8.842 3.548 1.00 89.06 228 ARG A C 1
ATOM 1846 O O . ARG A 1 228 ? -0.446 8.315 3.569 1.00 89.06 228 ARG A O 1
ATOM 1853 N N . THR A 1 229 ? -2.530 8.519 4.401 1.00 87.12 229 THR A N 1
ATOM 1854 C CA . THR A 1 229 ? -2.443 7.515 5.479 1.00 87.12 229 THR A CA 1
ATOM 1855 C C . THR A 1 229 ? -2.616 6.069 5.013 1.00 87.12 229 THR A C 1
ATOM 1857 O O . THR A 1 229 ? -2.277 5.164 5.774 1.00 87.12 229 THR A O 1
ATOM 1860 N N . TYR A 1 230 ? -3.059 5.824 3.774 1.00 90.25 230 TYR A N 1
ATOM 1861 C CA . TYR A 1 230 ? -3.386 4.479 3.294 1.00 90.25 230 TYR A CA 1
ATOM 1862 C C . TYR A 1 230 ? -2.125 3.640 2.996 1.00 90.25 230 TYR A C 1
ATOM 1864 O O . TYR A 1 230 ? -1.663 3.503 1.859 1.00 90.25 230 TYR A O 1
ATOM 1872 N N . GLY A 1 231 ? -1.558 3.058 4.057 1.00 89.44 231 GLY A N 1
ATOM 1873 C CA . GLY A 1 231 ? -0.318 2.275 4.049 1.00 89.44 231 GLY A CA 1
ATOM 1874 C C . GLY A 1 231 ? -0.205 1.189 2.965 1.00 89.44 231 GLY A C 1
ATOM 1875 O O . GLY A 1 231 ? 0.852 1.117 2.333 1.00 89.44 231 GLY A O 1
ATOM 1876 N N . PRO A 1 232 ? -1.245 0.374 2.672 1.00 92.25 232 PRO A N 1
ATOM 1877 C CA . PRO A 1 232 ? -1.137 -0.695 1.677 1.00 92.25 232 PRO A CA 1
ATOM 1878 C C . PRO A 1 232 ? -0.756 -0.203 0.273 1.00 92.25 232 PRO A C 1
ATOM 1880 O O . PRO A 1 232 ? 0.038 -0.857 -0.406 1.00 92.25 232 PRO A O 1
ATOM 1883 N N . ALA A 1 233 ? -1.245 0.970 -0.155 1.00 94.38 233 ALA A N 1
ATOM 1884 C CA . ALA A 1 233 ? -0.863 1.527 -1.454 1.00 94.38 233 ALA A CA 1
ATOM 1885 C C . ALA A 1 233 ? 0.597 1.989 -1.488 1.00 94.38 233 ALA A C 1
ATOM 1887 O O . ALA A 1 233 ? 1.247 1.794 -2.509 1.00 94.38 233 ALA A O 1
ATOM 1888 N N . TRP A 1 234 ? 1.138 2.532 -0.392 1.00 94.25 234 TRP A N 1
ATOM 1889 C CA . TRP A 1 234 ? 2.556 2.903 -0.316 1.00 94.25 234 TRP A CA 1
ATOM 1890 C C . TRP A 1 234 ? 3.484 1.689 -0.439 1.00 94.25 234 TRP A C 1
ATOM 1892 O O . TRP A 1 234 ? 4.480 1.759 -1.158 1.00 94.25 234 TRP A O 1
ATOM 1902 N N . ILE A 1 235 ? 3.139 0.561 0.194 1.00 93.19 235 ILE A N 1
ATOM 1903 C CA . ILE A 1 235 ? 3.910 -0.689 0.081 1.00 93.19 235 ILE A CA 1
ATOM 1904 C C . ILE A 1 235 ? 3.860 -1.234 -1.353 1.00 93.19 235 ILE A C 1
ATOM 1906 O O . ILE A 1 235 ? 4.905 -1.475 -1.957 1.00 93.19 235 ILE A O 1
ATOM 1910 N N . ALA A 1 236 ? 2.665 -1.345 -1.945 1.00 92.56 236 ALA A N 1
ATOM 1911 C CA . ALA A 1 236 ? 2.517 -1.786 -3.333 1.00 92.56 236 ALA A CA 1
ATOM 1912 C C . ALA A 1 236 ? 3.204 -0.832 -4.333 1.00 92.56 236 ALA A C 1
ATOM 1914 O O . ALA A 1 236 ? 3.785 -1.283 -5.321 1.00 92.56 236 ALA A O 1
ATOM 1915 N N . TYR A 1 237 ? 3.200 0.480 -4.067 1.00 92.38 237 TYR A N 1
ATOM 1916 C CA . TYR A 1 237 ? 3.924 1.466 -4.871 1.00 92.38 237 TYR A CA 1
ATOM 1917 C C . TYR A 1 237 ? 5.442 1.26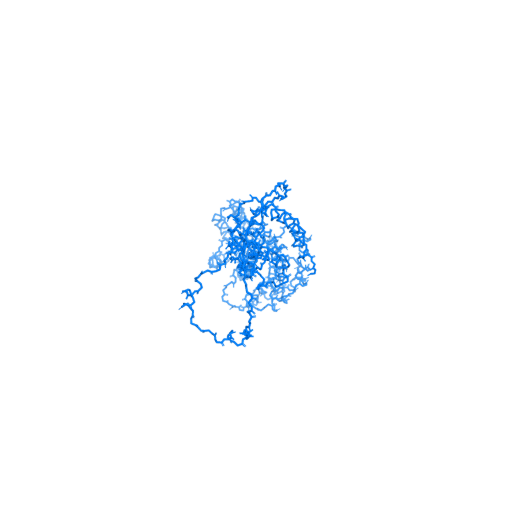1 -4.765 1.00 92.38 237 TYR A C 1
ATOM 1919 O O . TYR A 1 237 ? 6.118 1.241 -5.790 1.00 92.38 237 TYR A O 1
ATOM 1927 N N . GLY A 1 238 ? 5.976 0.979 -3.572 1.00 90.62 238 GLY A N 1
ATOM 1928 C CA . GLY A 1 238 ? 7.373 0.565 -3.396 1.00 90.62 238 GLY A CA 1
ATOM 1929 C C . GLY A 1 238 ? 7.726 -0.704 -4.185 1.00 90.62 238 GLY A C 1
ATOM 1930 O O . GLY A 1 238 ? 8.707 -0.716 -4.931 1.00 90.62 238 GLY A O 1
ATOM 1931 N N . HIS A 1 239 ? 6.887 -1.742 -4.108 1.00 88.31 239 HIS A N 1
ATOM 1932 C CA . HIS A 1 239 ? 7.070 -2.979 -4.881 1.00 88.31 239 HIS A CA 1
ATOM 1933 C C . HIS A 1 239 ? 7.089 -2.708 -6.399 1.00 88.31 239 HIS A C 1
ATOM 1935 O O . HIS A 1 239 ? 7.910 -3.272 -7.117 1.00 88.31 239 HIS A O 1
ATOM 1941 N N . SER A 1 240 ? 6.258 -1.779 -6.885 1.00 86.81 240 SER A N 1
ATOM 1942 C CA . SER A 1 240 ? 6.190 -1.392 -8.305 1.00 86.81 240 SER A CA 1
ATOM 1943 C C . SER A 1 240 ? 7.428 -0.658 -8.854 1.00 86.81 240 SER A C 1
ATOM 1945 O O . SER A 1 240 ? 7.535 -0.469 -10.067 1.00 86.81 240 SER A O 1
ATOM 1947 N N . PHE A 1 241 ? 8.361 -0.247 -7.986 1.00 83.75 241 PHE A N 1
ATOM 1948 C CA . PHE A 1 241 ? 9.706 0.195 -8.374 1.00 83.75 241 PHE A CA 1
ATOM 1949 C C . PHE A 1 241 ? 10.746 -0.915 -8.206 1.00 83.75 241 PHE A C 1
ATOM 1951 O O . PHE A 1 241 ? 11.625 -1.040 -9.050 1.00 83.75 241 PHE A O 1
ATOM 1958 N N . ALA A 1 242 ? 10.633 -1.756 -7.172 1.00 83.25 242 ALA A N 1
ATOM 1959 C CA . ALA A 1 242 ? 11.533 -2.896 -6.984 1.00 83.25 242 ALA A CA 1
ATOM 1960 C C . ALA A 1 242 ? 11.498 -3.866 -8.183 1.00 83.25 242 ALA A C 1
ATOM 1962 O O . ALA A 1 242 ? 12.548 -4.296 -8.652 1.00 83.25 242 ALA A O 1
ATOM 1963 N N . VAL A 1 243 ? 10.308 -4.132 -8.737 1.00 74.94 243 VAL A N 1
ATOM 1964 C CA . VAL A 1 243 ? 10.114 -4.971 -9.941 1.00 74.94 243 VAL A CA 1
ATOM 1965 C C . VAL A 1 243 ? 10.654 -4.315 -11.230 1.00 74.94 243 VAL A C 1
ATOM 1967 O O . VAL A 1 243 ? 10.861 -4.999 -12.221 1.00 74.94 243 VAL A O 1
ATOM 1970 N N . GLU A 1 244 ? 10.921 -3.005 -11.237 1.00 65.50 244 GLU A N 1
ATOM 1971 C CA . GLU A 1 244 ? 11.564 -2.297 -12.364 1.00 65.50 244 GLU A CA 1
ATOM 1972 C C . GLU A 1 244 ? 13.029 -1.926 -12.053 1.00 65.50 244 GLU A C 1
ATOM 1974 O O . GLU A 1 244 ? 13.633 -1.128 -12.762 1.00 65.50 244 GLU A O 1
ATOM 1979 N N . SER A 1 245 ? 13.625 -2.490 -10.993 1.00 59.12 245 SER A N 1
ATOM 1980 C CA . SER A 1 245 ? 15.048 -2.261 -10.686 1.00 59.12 245 SER A CA 1
ATOM 1981 C C . SER A 1 245 ? 16.009 -3.029 -11.608 1.00 59.12 245 SER A C 1
ATOM 1983 O O . SER A 1 245 ? 17.225 -2.846 -11.523 1.00 59.12 245 SER A O 1
ATOM 1985 N N . ASP A 1 246 ? 15.466 -3.812 -12.546 1.00 54.56 246 ASP A N 1
ATOM 1986 C CA . ASP A 1 246 ? 16.193 -4.366 -13.683 1.00 54.56 246 ASP A CA 1
ATOM 1987 C C . ASP A 1 246 ? 16.721 -3.243 -14.592 1.00 54.56 246 ASP A C 1
ATOM 1989 O O . ASP A 1 246 ? 15.988 -2.610 -15.357 1.00 54.56 246 ASP A O 1
ATOM 1993 N N . VAL A 1 247 ? 18.044 -3.053 -14.545 1.00 55.34 247 VAL A N 1
ATOM 1994 C CA . VAL A 1 247 ? 18.839 -2.093 -15.342 1.00 55.34 247 VAL A CA 1
ATOM 1995 C C . VAL A 1 247 ? 18.551 -2.176 -16.852 1.00 55.34 247 VAL A C 1
ATOM 1997 O O . VAL A 1 247 ? 18.748 -1.206 -17.579 1.00 55.34 247 VAL A O 1
ATOM 2000 N N . GLN A 1 248 ? 18.018 -3.304 -17.322 1.00 52.94 248 GLN A N 1
ATOM 2001 C CA . GLN A 1 248 ? 17.559 -3.503 -18.693 1.00 52.94 248 GLN A CA 1
ATOM 2002 C C . GLN A 1 248 ? 16.598 -2.394 -19.165 1.00 52.94 248 GLN A C 1
ATOM 2004 O O . GLN A 1 248 ? 16.810 -1.799 -20.216 1.00 52.94 248 GLN A O 1
ATOM 2009 N N . VAL A 1 249 ? 15.614 -2.005 -18.341 1.00 56.69 249 VAL A N 1
ATOM 2010 C CA . VAL A 1 249 ? 14.571 -1.031 -18.732 1.00 56.69 249 VAL A CA 1
ATOM 2011 C C . VAL A 1 249 ? 15.127 0.387 -18.943 1.00 56.69 249 VAL A C 1
ATOM 2013 O O . VAL A 1 249 ? 14.482 1.209 -19.602 1.00 56.69 249 VAL A O 1
ATOM 2016 N N . THR A 1 250 ? 16.315 0.701 -18.410 1.00 61.38 250 THR A N 1
ATOM 2017 C CA . THR A 1 250 ? 17.031 1.937 -18.759 1.00 61.38 250 THR A CA 1
ATOM 2018 C C . THR A 1 250 ? 17.940 1.737 -19.968 1.00 61.38 250 THR A C 1
ATOM 2020 O O . THR A 1 250 ? 17.892 2.575 -20.863 1.00 61.38 250 THR A O 1
ATOM 2023 N N . VAL A 1 251 ? 18.693 0.637 -20.063 1.00 62.41 251 VAL A N 1
ATOM 2024 C CA . VAL A 1 251 ? 19.513 0.311 -21.249 1.00 62.41 251 VAL A CA 1
ATOM 2025 C C . VAL A 1 251 ? 18.685 0.401 -22.538 1.00 62.41 251 VAL A C 1
ATOM 2027 O O . VAL A 1 251 ? 19.027 1.189 -23.420 1.00 62.41 251 VAL A O 1
ATOM 2030 N N . ASP A 1 252 ? 17.538 -0.281 -22.582 1.00 67.38 252 ASP A N 1
ATOM 2031 C CA . ASP A 1 252 ? 16.653 -0.371 -23.754 1.00 67.38 252 ASP A CA 1
ATOM 2032 C C . ASP A 1 252 ? 16.060 0.989 -24.189 1.00 67.38 252 ASP A C 1
ATOM 2034 O O . ASP A 1 252 ? 15.626 1.153 -25.327 1.00 67.38 252 ASP A O 1
ATOM 2038 N N . LYS A 1 253 ? 16.018 1.983 -23.288 1.00 75.06 253 LYS A N 1
ATOM 2039 C CA . LYS A 1 253 ? 15.463 3.328 -23.554 1.00 75.06 253 LYS A CA 1
ATOM 2040 C C . LYS A 1 253 ? 16.532 4.384 -23.819 1.00 75.06 253 LYS A C 1
ATOM 2042 O O . LYS A 1 253 ? 16.271 5.344 -24.543 1.00 75.06 253 LYS A O 1
ATOM 2047 N N . TRP A 1 254 ? 17.707 4.247 -23.207 1.00 81.94 254 TRP A N 1
ATOM 2048 C CA . TRP A 1 254 ? 18.785 5.229 -23.314 1.00 81.94 254 TRP A CA 1
ATOM 2049 C C . TRP A 1 254 ? 19.751 4.922 -24.464 1.00 81.94 254 TRP A C 1
ATOM 2051 O O . TRP A 1 254 ? 20.254 5.875 -25.056 1.00 81.94 254 TRP A O 1
ATOM 2061 N N . GLU A 1 255 ? 19.972 3.655 -24.842 1.00 85.75 255 GLU A N 1
ATOM 2062 C CA . GLU A 1 255 ? 20.837 3.320 -25.988 1.00 85.75 255 GLU A CA 1
ATOM 2063 C C . GLU A 1 255 ? 20.289 3.889 -27.310 1.00 85.75 255 GLU A C 1
ATOM 2065 O O . GLU A 1 255 ? 21.009 4.687 -27.922 1.00 85.75 255 GLU A O 1
ATOM 2070 N N . PRO A 1 256 ? 19.015 3.660 -27.704 1.00 87.94 256 PRO A N 1
ATOM 2071 C CA . PRO A 1 256 ? 18.522 4.171 -28.982 1.00 87.94 256 PRO A CA 1
ATOM 2072 C C . PRO A 1 256 ? 18.458 5.700 -29.000 1.00 87.94 256 PRO A C 1
ATOM 2074 O O . PRO A 1 256 ? 18.649 6.324 -30.044 1.00 87.94 256 PRO A O 1
ATOM 2077 N N . LEU A 1 257 ? 18.223 6.332 -27.844 1.00 88.56 257 LEU A N 1
ATOM 2078 C CA . LEU A 1 257 ? 18.217 7.788 -27.703 1.00 88.56 257 LEU A CA 1
ATOM 2079 C C . LEU A 1 257 ? 19.618 8.387 -27.902 1.00 88.56 257 LEU A C 1
ATOM 2081 O O . LEU A 1 257 ? 19.762 9.367 -28.632 1.00 88.56 257 LEU A O 1
ATOM 2085 N N . LEU A 1 258 ? 20.648 7.797 -27.286 1.00 90.38 258 LEU A N 1
ATOM 2086 C CA . LEU A 1 258 ? 22.042 8.220 -27.455 1.00 90.38 258 LEU A CA 1
ATOM 2087 C C . LEU A 1 258 ? 22.525 7.986 -28.890 1.00 90.38 258 LEU A C 1
ATOM 2089 O O . LEU A 1 258 ? 23.151 8.870 -29.474 1.00 90.38 258 LEU A O 1
ATOM 2093 N N . ASN A 1 259 ? 22.168 6.850 -29.490 1.00 89.56 259 ASN A N 1
ATOM 2094 C CA . ASN A 1 259 ? 22.517 6.540 -30.872 1.00 89.56 259 ASN A CA 1
ATOM 2095 C C . ASN A 1 259 ? 21.896 7.565 -31.846 1.00 89.56 259 ASN A C 1
ATOM 2097 O O . ASN A 1 259 ? 22.602 8.177 -32.651 1.00 89.56 259 ASN A O 1
ATOM 2101 N N . ASN A 1 260 ? 20.600 7.869 -31.691 1.00 90.88 260 ASN A N 1
ATOM 2102 C CA . ASN A 1 260 ? 19.907 8.914 -32.457 1.00 90.88 260 ASN A CA 1
ATOM 2103 C C . ASN A 1 260 ? 20.514 10.318 -32.260 1.00 90.88 260 ASN A C 1
ATOM 2105 O O . ASN A 1 260 ? 20.657 11.064 -33.232 1.00 90.88 260 ASN A O 1
ATOM 2109 N N . LEU A 1 261 ? 20.916 10.686 -31.037 1.00 90.38 261 LEU A N 1
ATOM 2110 C CA . LEU A 1 261 ? 21.644 11.940 -30.785 1.00 90.38 261 LEU A CA 1
ATOM 2111 C C . LEU A 1 261 ? 22.991 11.973 -31.524 1.00 90.38 261 LEU A C 1
ATOM 2113 O O . LEU A 1 261 ? 23.350 13.012 -32.083 1.00 90.38 261 LEU A O 1
ATOM 2117 N N . GLY A 1 262 ? 23.688 10.837 -31.607 1.00 92.00 262 GLY A N 1
ATOM 2118 C CA . GLY A 1 262 ? 24.878 10.659 -32.438 1.00 92.00 262 GLY A CA 1
ATOM 2119 C C . GLY A 1 262 ? 24.614 10.953 -33.920 1.00 92.00 262 GLY A C 1
ATOM 2120 O O . GLY A 1 262 ? 25.265 11.831 -34.494 1.00 92.00 262 GLY A O 1
ATOM 2121 N N . HIS A 1 263 ? 23.588 10.334 -34.520 1.00 89.81 263 HIS A N 1
ATOM 2122 C CA . HIS A 1 263 ? 23.194 10.592 -35.916 1.00 89.81 263 HIS A CA 1
ATOM 2123 C C . HIS A 1 263 ? 22.797 12.063 -36.166 1.00 89.81 263 HIS A C 1
ATOM 2125 O O . HIS A 1 263 ? 23.152 12.637 -37.201 1.00 89.81 263 HIS A O 1
ATOM 2131 N N . VAL A 1 264 ? 22.118 12.722 -35.218 1.00 91.88 264 VAL A N 1
ATOM 2132 C CA . VAL A 1 264 ? 21.807 14.163 -35.308 1.00 91.88 264 VAL A CA 1
ATOM 2133 C C . VAL A 1 264 ? 23.084 15.011 -35.239 1.00 91.88 264 VAL A C 1
ATOM 2135 O O . VAL A 1 264 ? 23.256 15.929 -36.045 1.00 91.88 264 VAL A O 1
ATOM 2138 N N . CYS A 1 265 ? 24.024 14.692 -34.346 1.00 89.81 265 CYS A N 1
ATOM 2139 C CA . CYS A 1 265 ? 25.327 15.358 -34.292 1.00 89.81 265 CYS A CA 1
ATOM 2140 C C . CYS A 1 265 ? 26.161 15.134 -35.568 1.00 89.81 265 CYS A C 1
ATOM 2142 O O . CYS A 1 265 ? 26.797 16.087 -36.027 1.00 89.81 265 CYS A O 1
ATOM 2144 N N . ARG A 1 266 ? 26.095 13.947 -36.197 1.00 90.94 266 ARG A N 1
ATOM 2145 C CA . ARG A 1 266 ? 26.686 13.668 -37.522 1.00 90.94 266 ARG A CA 1
ATOM 2146 C C . ARG A 1 266 ? 26.108 14.602 -38.585 1.00 90.94 266 ARG A C 1
ATOM 2148 O O . ARG A 1 266 ? 26.871 15.308 -39.241 1.00 90.94 266 ARG A O 1
ATOM 2155 N N . LYS A 1 267 ? 24.777 14.674 -38.713 1.00 89.00 267 LYS A N 1
ATOM 2156 C CA . LYS A 1 267 ? 24.098 15.544 -39.698 1.00 89.00 267 LYS A CA 1
ATOM 2157 C C . LYS A 1 267 ? 24.331 17.046 -39.436 1.00 89.00 267 LYS A C 1
ATOM 2159 O O . LYS A 1 267 ? 24.351 17.835 -40.375 1.00 89.00 267 LYS A O 1
ATOM 2164 N N . LEU A 1 268 ? 24.623 17.442 -38.192 1.00 90.31 268 LEU A N 1
ATOM 2165 C CA . LEU A 1 268 ? 25.079 18.794 -37.819 1.00 90.31 268 LEU A CA 1
ATOM 2166 C C . LEU A 1 268 ? 26.601 19.027 -37.979 1.00 90.31 268 LEU A C 1
ATOM 2168 O O . LEU A 1 268 ? 27.096 20.078 -37.568 1.00 90.31 268 LEU A O 1
ATOM 2172 N N . LYS A 1 269 ? 27.349 18.072 -38.551 1.00 89.94 269 LYS A N 1
ATOM 2173 C CA . LYS A 1 269 ? 28.819 18.080 -38.723 1.00 89.94 269 LYS A CA 1
ATOM 2174 C C . LYS A 1 269 ? 29.627 18.226 -37.423 1.00 89.94 269 LYS A C 1
ATOM 2176 O O . LYS A 1 269 ? 30.783 18.639 -37.440 1.00 89.94 269 LYS A O 1
ATOM 2181 N N . LYS A 1 270 ? 29.041 17.857 -36.279 1.00 92.25 270 LYS A N 1
ATOM 2182 C CA . LYS A 1 270 ? 29.695 17.849 -34.959 1.00 92.25 270 LYS A CA 1
ATOM 2183 C C . LYS A 1 270 ? 30.263 16.463 -34.654 1.00 92.25 270 LYS A C 1
ATOM 2185 O O . LYS A 1 270 ? 29.848 15.812 -33.697 1.00 92.25 270 LYS A O 1
ATOM 2190 N N . TYR A 1 271 ? 31.177 15.999 -35.502 1.00 90.75 271 TYR A N 1
ATOM 2191 C CA . TYR A 1 271 ? 31.611 14.600 -35.536 1.00 90.75 271 TYR A CA 1
ATOM 2192 C C . TYR A 1 271 ? 32.196 14.098 -34.201 1.00 90.75 271 TYR A C 1
ATOM 2194 O O . TYR A 1 271 ? 31.844 13.009 -33.764 1.00 90.75 271 TYR A O 1
ATOM 2202 N N . GLU A 1 272 ? 32.989 14.908 -33.490 1.00 91.31 272 GLU A N 1
ATOM 2203 C CA . GLU A 1 272 ? 33.511 14.557 -32.153 1.00 91.31 272 GLU A CA 1
ATOM 2204 C C . GLU A 1 272 ? 32.389 14.287 -31.132 1.00 91.31 272 GLU A C 1
ATOM 2206 O O . GLU A 1 272 ? 32.454 13.332 -30.362 1.00 91.31 272 GLU A O 1
ATOM 2211 N N . GLN A 1 273 ? 31.326 15.100 -31.156 1.00 90.19 273 GLN A N 1
ATOM 2212 C CA . GLN A 1 273 ? 30.167 14.940 -30.269 1.00 90.19 273 GLN A CA 1
ATOM 2213 C C . GLN A 1 273 ? 29.310 13.736 -30.679 1.00 90.19 273 GLN A C 1
ATOM 2215 O O . GLN A 1 273 ? 28.748 13.070 -29.816 1.00 90.19 273 GLN A O 1
ATOM 2220 N N . ALA A 1 274 ? 29.245 13.422 -31.979 1.00 91.94 274 ALA A N 1
ATOM 2221 C CA . ALA A 1 274 ? 28.596 12.206 -32.460 1.00 91.94 274 ALA A CA 1
ATOM 2222 C C . ALA A 1 274 ? 29.310 10.951 -31.935 1.00 91.94 274 ALA A C 1
ATOM 2224 O O . ALA A 1 274 ? 28.660 10.082 -31.358 1.00 91.94 274 ALA A O 1
ATOM 2225 N N . LEU A 1 275 ? 30.644 10.885 -32.061 1.00 93.50 275 LEU A N 1
ATOM 2226 C CA . LEU A 1 275 ? 31.442 9.771 -31.535 1.00 93.50 275 LEU A CA 1
ATOM 2227 C C . LEU A 1 275 ? 31.258 9.587 -30.026 1.00 93.50 275 LEU A C 1
ATOM 2229 O O . LEU A 1 275 ? 31.155 8.453 -29.570 1.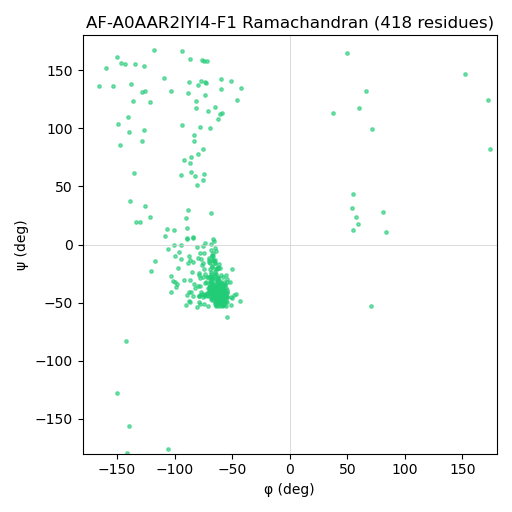00 93.50 275 LEU A O 1
ATOM 2233 N N . GLU A 1 276 ? 31.189 10.672 -29.254 1.00 93.25 276 GLU A N 1
ATOM 2234 C CA . GLU A 1 276 ? 30.958 10.593 -27.809 1.00 93.25 276 GLU A CA 1
ATOM 2235 C C . GLU A 1 276 ? 29.576 10.000 -27.474 1.00 93.25 276 GLU A C 1
ATOM 2237 O O . GLU A 1 276 ? 29.492 9.074 -26.667 1.00 93.25 276 GLU A O 1
ATOM 2242 N N . TYR A 1 277 ? 28.500 10.430 -28.145 1.00 92.88 277 TYR A N 1
ATOM 2243 C CA . TYR A 1 277 ? 27.170 9.843 -27.930 1.00 92.88 277 TYR A CA 1
ATOM 2244 C C . TYR A 1 277 ? 27.076 8.376 -28.384 1.00 92.88 277 TYR A C 1
ATOM 2246 O O . TYR A 1 277 ? 26.532 7.551 -27.648 1.00 92.88 277 TYR A O 1
ATOM 2254 N N . HIS A 1 278 ? 27.663 8.006 -29.529 1.00 92.56 278 HIS A N 1
ATOM 2255 C CA . HIS A 1 278 ? 27.710 6.602 -29.963 1.00 92.56 278 HIS A CA 1
ATOM 2256 C C . HIS A 1 278 ? 28.573 5.728 -29.023 1.00 92.56 278 HIS A C 1
ATOM 2258 O O . HIS A 1 278 ? 28.237 4.573 -28.767 1.00 92.56 278 HIS A O 1
ATOM 2264 N N . ARG A 1 279 ? 29.652 6.265 -28.432 1.00 92.50 279 ARG A N 1
ATOM 2265 C CA . ARG A 1 279 ? 30.434 5.563 -27.394 1.00 92.50 279 ARG A CA 1
ATOM 2266 C C . ARG A 1 279 ? 29.635 5.367 -26.108 1.00 92.50 279 ARG A C 1
ATOM 2268 O O . ARG A 1 279 ? 29.689 4.286 -25.531 1.00 92.50 279 ARG A O 1
ATOM 2275 N N . GLN A 1 280 ? 28.859 6.364 -25.682 1.00 89.75 280 GLN A N 1
ATOM 2276 C CA . GLN A 1 280 ? 27.959 6.232 -24.530 1.00 89.75 280 GLN A CA 1
ATOM 2277 C C . GLN A 1 280 ? 26.855 5.190 -24.784 1.00 89.75 280 GLN A C 1
ATOM 2279 O O . GLN A 1 280 ? 26.536 4.421 -23.880 1.00 89.75 280 GLN A O 1
ATOM 2284 N N . ALA A 1 281 ? 26.343 5.082 -26.016 1.00 90.06 281 ALA A N 1
ATOM 2285 C CA . ALA A 1 281 ? 25.443 4.000 -26.423 1.00 90.06 281 ALA A CA 1
ATOM 2286 C C . ALA A 1 281 ? 26.115 2.609 -26.319 1.00 90.06 281 ALA A C 1
ATOM 2288 O O . ALA A 1 281 ? 25.553 1.700 -25.707 1.00 90.06 281 ALA A O 1
ATOM 2289 N N . LEU A 1 282 ? 27.361 2.451 -26.791 1.00 89.50 282 LEU A N 1
ATOM 2290 C CA . LEU A 1 282 ? 28.124 1.198 -26.635 1.00 89.50 282 LEU A CA 1
ATOM 2291 C C . LEU A 1 282 ? 28.451 0.832 -25.175 1.00 89.50 282 LEU A C 1
ATOM 2293 O O . LEU A 1 282 ? 28.623 -0.347 -24.876 1.00 89.50 282 LEU A O 1
ATOM 2297 N N . VAL A 1 283 ? 28.521 1.797 -24.252 1.00 88.88 283 VAL A N 1
ATOM 2298 C CA . VAL A 1 283 ? 28.654 1.507 -22.809 1.00 88.88 283 VAL A CA 1
ATOM 2299 C C . VAL A 1 283 ? 27.376 0.870 -22.240 1.00 88.88 283 VAL A C 1
ATOM 2301 O O . VAL A 1 283 ? 27.462 0.102 -21.284 1.00 88.88 283 VAL A O 1
ATOM 2304 N N . LEU A 1 284 ? 26.208 1.138 -22.838 1.00 84.94 284 LEU A N 1
ATOM 2305 C CA . LEU A 1 284 ? 24.938 0.499 -22.475 1.00 84.94 284 LEU A CA 1
ATOM 2306 C C . LEU A 1 284 ? 24.752 -0.858 -23.173 1.00 84.94 284 LEU A C 1
ATOM 2308 O O . LEU A 1 284 ? 24.375 -1.826 -22.515 1.00 84.94 284 LEU A O 1
ATOM 2312 N N . VAL A 1 285 ? 25.050 -0.955 -24.477 1.00 84.25 285 VAL A N 1
ATOM 2313 C CA . VAL A 1 285 ? 24.970 -2.210 -25.254 1.00 84.25 285 VAL A CA 1
ATOM 2314 C C . VAL A 1 285 ? 26.287 -2.472 -26.010 1.00 84.25 285 VAL A C 1
ATOM 2316 O O . VAL A 1 285 ? 26.414 -2.113 -27.183 1.00 84.25 285 VAL A O 1
ATOM 2319 N N . PRO A 1 286 ? 27.263 -3.174 -25.395 1.00 85.62 286 PRO A N 1
ATOM 2320 C CA . PRO A 1 286 ? 28.599 -3.401 -25.973 1.00 85.62 286 PRO A CA 1
ATOM 2321 C C . PRO A 1 286 ? 28.673 -4.280 -27.235 1.00 85.62 286 PRO A C 1
ATOM 2323 O O . PRO A 1 286 ? 29.768 -4.627 -27.671 1.00 85.62 286 PRO A O 1
ATOM 2326 N N . GLN A 1 287 ? 27.538 -4.708 -27.795 1.00 86.19 287 GLN A N 1
ATOM 2327 C CA . GLN A 1 287 ? 27.461 -5.564 -28.988 1.00 86.19 287 GLN A CA 1
ATOM 2328 C C . GLN A 1 287 ? 26.431 -5.059 -30.019 1.00 86.19 287 GLN A C 1
ATOM 2330 O O . GLN A 1 287 ? 25.992 -5.826 -30.876 1.00 86.19 287 GLN A O 1
ATOM 2335 N N . HIS A 1 288 ? 26.029 -3.780 -29.971 1.00 87.44 288 HIS A N 1
ATOM 2336 C CA . HIS A 1 288 ? 25.101 -3.236 -30.967 1.00 87.44 288 HIS A CA 1
ATOM 2337 C C . HIS A 1 288 ? 25.824 -2.916 -32.289 1.00 87.44 288 HIS A C 1
ATOM 2339 O O . HIS A 1 288 ? 26.509 -1.900 -32.417 1.00 87.44 288 HIS A O 1
ATOM 2345 N N . ALA A 1 289 ? 25.677 -3.804 -33.280 1.00 88.25 289 ALA A N 1
ATOM 2346 C CA . ALA A 1 289 ? 26.368 -3.722 -34.572 1.00 88.25 289 ALA A CA 1
ATOM 2347 C C . ALA A 1 289 ? 26.153 -2.377 -35.291 1.00 88.25 289 ALA A C 1
ATOM 2349 O O . ALA A 1 289 ? 27.110 -1.789 -35.786 1.00 88.25 289 ALA A O 1
ATOM 2350 N N . SER A 1 290 ? 24.922 -1.858 -35.272 1.00 89.12 290 SER A N 1
ATOM 2351 C CA . SER A 1 290 ? 24.519 -0.585 -35.886 1.00 89.12 290 SER A CA 1
ATOM 2352 C C . SER A 1 290 ? 25.335 0.605 -35.369 1.00 89.12 290 SER A C 1
ATOM 2354 O O . SER A 1 290 ? 25.710 1.484 -36.140 1.00 89.12 290 SER A O 1
ATOM 2356 N N . THR A 1 291 ? 25.653 0.626 -34.071 1.00 90.94 291 THR A N 1
ATOM 2357 C CA . THR A 1 291 ? 26.428 1.711 -33.448 1.00 90.94 291 THR A CA 1
ATOM 2358 C C . THR A 1 291 ? 27.904 1.638 -33.843 1.00 90.94 291 THR A C 1
ATOM 2360 O O . THR A 1 291 ? 28.530 2.675 -34.050 1.00 90.94 291 THR A O 1
ATOM 2363 N N . TYR A 1 292 ? 28.451 0.435 -34.054 1.00 93.25 292 TYR A N 1
ATOM 2364 C CA . TYR A 1 292 ? 29.779 0.272 -34.656 1.00 93.25 292 TYR A CA 1
ATOM 2365 C C . TYR A 1 292 ? 29.810 0.746 -36.120 1.00 93.25 292 TYR A C 1
ATOM 2367 O O . TYR A 1 292 ? 30.724 1.483 -36.492 1.00 93.25 292 TYR A O 1
ATOM 2375 N N . SER A 1 293 ? 28.784 0.435 -36.923 1.00 91.81 293 SER A N 1
ATOM 2376 C CA . SER A 1 293 ? 28.631 0.968 -38.289 1.00 91.81 293 SER A CA 1
ATOM 2377 C C . SER A 1 293 ? 28.542 2.498 -38.312 1.00 91.81 293 SER A C 1
ATOM 2379 O O . SER A 1 293 ? 29.192 3.145 -39.133 1.00 91.81 293 SER A O 1
ATOM 2381 N N . ALA A 1 294 ? 27.775 3.093 -37.391 1.00 91.12 294 ALA A N 1
ATOM 2382 C CA . ALA A 1 294 ? 27.639 4.543 -37.266 1.00 91.12 294 ALA A CA 1
ATOM 2383 C C . ALA A 1 294 ? 28.969 5.217 -36.880 1.00 91.12 294 ALA A C 1
ATOM 2385 O O . ALA A 1 294 ? 29.341 6.228 -37.474 1.00 91.12 294 ALA A O 1
ATOM 2386 N N . ILE A 1 295 ? 29.727 4.630 -35.946 1.00 93.00 295 ILE A N 1
ATOM 2387 C CA . ILE A 1 295 ? 31.072 5.099 -35.573 1.00 93.00 295 ILE A CA 1
ATOM 2388 C C . ILE A 1 295 ? 32.031 5.017 -36.767 1.00 93.00 295 ILE A C 1
ATOM 2390 O O . ILE A 1 295 ? 32.691 6.012 -37.070 1.00 93.00 295 ILE A O 1
ATOM 2394 N N . GLY A 1 296 ? 32.072 3.888 -37.484 1.00 91.38 296 GLY A N 1
ATOM 2395 C CA . GLY A 1 296 ? 32.894 3.733 -38.690 1.00 91.38 296 GLY A CA 1
ATOM 2396 C C . GLY A 1 296 ? 32.568 4.781 -39.757 1.00 91.38 296 GLY A C 1
ATOM 2397 O O . GLY A 1 296 ? 33.469 5.401 -40.325 1.00 91.38 296 GLY A O 1
ATOM 2398 N N . TYR A 1 297 ? 31.280 5.077 -39.957 1.00 91.62 297 TYR A N 1
ATOM 2399 C CA . TYR A 1 297 ? 30.843 6.114 -40.890 1.00 91.62 297 TYR A CA 1
ATOM 2400 C C . TYR A 1 297 ? 31.233 7.531 -40.435 1.00 91.62 297 TYR A C 1
ATOM 2402 O O . TYR A 1 297 ? 31.657 8.343 -41.257 1.00 91.62 297 TYR A O 1
ATOM 2410 N N . VAL A 1 298 ? 31.178 7.837 -39.134 1.00 92.81 298 VAL A N 1
ATOM 2411 C CA . VAL A 1 298 ? 31.654 9.130 -38.608 1.00 92.81 298 VAL A CA 1
ATOM 2412 C C . VAL A 1 298 ? 33.178 9.277 -38.743 1.00 92.81 298 VAL A C 1
ATOM 2414 O O . VAL A 1 298 ? 33.628 10.360 -39.107 1.00 92.81 298 VAL A O 1
ATOM 2417 N N . HIS A 1 299 ? 33.969 8.216 -38.536 1.00 91.81 299 HIS A N 1
ATOM 2418 C CA . HIS A 1 299 ? 35.419 8.238 -38.801 1.00 91.81 299 HIS A CA 1
ATOM 2419 C C . HIS A 1 299 ? 35.729 8.426 -40.302 1.00 91.81 299 HIS A C 1
ATOM 2421 O O . HIS A 1 299 ? 36.565 9.258 -40.654 1.00 91.81 299 HIS A O 1
ATOM 2427 N N . SER A 1 300 ? 34.983 7.770 -41.199 1.00 88.94 300 SER A N 1
ATOM 2428 C CA . SER A 1 300 ? 35.073 7.993 -42.654 1.00 88.94 300 SER A CA 1
ATOM 2429 C C . SER A 1 300 ? 34.795 9.460 -43.034 1.00 88.94 300 SER A C 1
ATOM 2431 O O . SER A 1 300 ? 35.555 10.069 -43.785 1.00 88.94 300 SER A O 1
ATOM 2433 N N . LEU A 1 301 ? 33.777 10.087 -42.428 1.00 87.94 301 LEU A N 1
ATOM 2434 C CA . LEU A 1 301 ? 33.457 11.515 -42.606 1.00 87.94 301 LEU A CA 1
ATOM 2435 C C . LEU A 1 301 ? 34.483 12.484 -41.978 1.00 87.94 301 LEU A C 1
ATOM 2437 O O . LEU A 1 301 ? 34.464 13.674 -42.305 1.00 87.94 301 LEU A O 1
ATOM 2441 N N . MET A 1 302 ? 35.367 12.003 -41.096 1.00 87.88 302 MET A N 1
ATOM 2442 C CA . MET A 1 302 ? 36.540 12.742 -40.605 1.00 87.88 302 MET A CA 1
ATOM 2443 C C . MET A 1 302 ? 37.778 12.581 -41.510 1.00 87.88 302 MET A C 1
ATOM 2445 O O . MET A 1 302 ? 38.731 13.338 -41.343 1.00 87.88 302 MET A O 1
ATOM 2449 N N . GLY A 1 303 ? 37.782 11.619 -42.443 1.00 84.69 303 GLY A N 1
ATOM 2450 C CA . GLY A 1 303 ? 38.968 11.212 -43.212 1.00 84.69 303 GLY A CA 1
ATOM 2451 C C . GLY A 1 303 ? 39.877 10.203 -42.493 1.00 84.69 303 GLY A C 1
ATOM 2452 O O . GLY A 1 303 ? 40.988 9.945 -42.944 1.00 84.69 303 GLY A O 1
ATOM 2453 N N . ASP A 1 304 ? 39.428 9.626 -41.376 1.00 88.88 304 ASP A N 1
ATOM 2454 C CA . ASP A 1 304 ? 40.151 8.597 -40.619 1.00 88.88 304 ASP A CA 1
ATOM 2455 C C . ASP A 1 304 ? 39.743 7.200 -41.113 1.00 88.88 304 ASP A C 1
ATOM 2457 O O . ASP A 1 304 ? 38.970 6.475 -40.479 1.00 88.88 304 ASP A O 1
ATOM 2461 N N . PHE A 1 305 ? 40.217 6.853 -42.312 1.00 88.12 305 PHE A N 1
ATOM 2462 C CA . PHE A 1 305 ? 39.843 5.603 -42.978 1.00 88.12 305 PHE A CA 1
ATOM 2463 C C . PHE A 1 305 ? 40.403 4.356 -42.276 1.00 88.12 305 PHE A C 1
ATOM 2465 O O . PHE A 1 305 ? 39.753 3.314 -42.314 1.00 88.12 305 PHE A O 1
ATOM 2472 N N . GLU A 1 306 ? 41.546 4.459 -41.588 1.00 89.19 306 GLU A N 1
ATOM 2473 C CA . GLU A 1 306 ? 42.152 3.341 -40.846 1.00 89.19 306 GLU A CA 1
ATOM 2474 C C . GLU A 1 306 ? 41.238 2.896 -39.693 1.00 89.19 306 GLU A C 1
ATOM 2476 O O . GLU A 1 306 ? 40.820 1.737 -39.648 1.00 89.19 306 GLU A O 1
ATOM 2481 N N . SER A 1 307 ? 40.808 3.831 -38.835 1.00 88.75 307 SER A N 1
ATOM 2482 C CA . SER A 1 307 ? 39.838 3.523 -37.775 1.00 88.75 307 SER A CA 1
ATOM 2483 C C . SER A 1 307 ? 38.473 3.114 -38.339 1.00 88.75 307 SER A C 1
ATOM 2485 O O . SER A 1 307 ? 37.807 2.244 -37.777 1.00 88.75 307 SER A O 1
ATOM 2487 N N . ALA A 1 308 ? 38.029 3.727 -39.445 1.00 90.94 308 ALA A N 1
ATOM 2488 C CA . ALA A 1 308 ? 36.747 3.392 -40.067 1.00 90.94 308 ALA A CA 1
ATOM 2489 C C . ALA A 1 308 ? 36.689 1.921 -40.518 1.00 90.94 308 ALA A C 1
ATOM 2491 O O . ALA A 1 308 ? 35.687 1.247 -40.271 1.00 90.94 308 ALA A O 1
ATOM 2492 N N . ILE A 1 309 ? 37.767 1.414 -41.126 1.00 92.12 309 ILE A N 1
ATOM 2493 C CA . ILE A 1 309 ? 37.894 0.020 -41.578 1.00 92.12 309 ILE A CA 1
ATOM 2494 C C . ILE A 1 309 ? 37.756 -0.958 -40.400 1.00 92.12 309 ILE A C 1
ATOM 2496 O O . ILE A 1 309 ? 36.959 -1.897 -40.482 1.00 92.12 309 ILE A O 1
ATOM 2500 N N . ASP A 1 310 ? 38.437 -0.710 -39.276 1.00 93.12 310 ASP A N 1
ATOM 2501 C CA . ASP A 1 310 ? 38.329 -1.539 -38.064 1.00 93.12 310 ASP A CA 1
ATOM 2502 C C . ASP A 1 310 ? 36.908 -1.530 -37.462 1.00 93.12 310 ASP A C 1
ATOM 2504 O O . ASP A 1 310 ? 36.378 -2.575 -37.055 1.00 93.12 310 ASP A O 1
ATOM 2508 N N . TYR A 1 311 ? 36.237 -0.372 -37.443 1.00 92.62 311 TYR A N 1
ATOM 2509 C CA . TYR A 1 311 ? 34.862 -0.274 -36.942 1.00 92.62 311 TYR A CA 1
ATOM 2510 C C . TYR A 1 311 ? 33.833 -0.948 -37.865 1.00 92.62 311 TYR A C 1
ATOM 2512 O O . TYR A 1 311 ? 32.932 -1.631 -37.374 1.00 92.62 311 TYR A O 1
ATOM 2520 N N . PHE A 1 312 ? 33.987 -0.868 -39.190 1.00 92.00 312 PHE A N 1
ATOM 2521 C CA . PHE A 1 312 ? 33.136 -1.637 -40.106 1.00 92.00 312 PHE A CA 1
ATOM 2522 C C . PHE A 1 312 ? 33.419 -3.147 -40.044 1.00 92.00 312 PHE A C 1
ATOM 2524 O O . PHE A 1 312 ? 32.480 -3.944 -40.100 1.00 92.00 312 PHE A O 1
ATOM 2531 N N . HIS A 1 313 ? 34.673 -3.572 -39.861 1.00 92.06 313 HIS A N 1
ATOM 2532 C CA . HIS A 1 313 ? 35.001 -4.987 -39.657 1.00 92.06 313 HIS A CA 1
ATOM 2533 C C . HIS A 1 313 ? 34.412 -5.550 -38.355 1.00 92.06 313 HIS A C 1
ATOM 2535 O O . HIS A 1 313 ? 33.896 -6.670 -38.358 1.00 92.06 313 HIS A O 1
ATOM 2541 N N . THR A 1 314 ? 34.431 -4.790 -37.257 1.00 91.69 314 THR A N 1
ATOM 2542 C CA . THR A 1 314 ? 33.787 -5.211 -35.999 1.00 91.69 314 THR A CA 1
ATOM 2543 C C . THR A 1 314 ? 32.260 -5.233 -36.111 1.00 91.69 314 THR A C 1
ATOM 2545 O O . THR A 1 314 ? 31.645 -6.208 -35.672 1.00 91.69 314 THR A O 1
ATOM 2548 N N . ALA A 1 315 ? 31.645 -4.259 -36.792 1.00 90.69 315 ALA A N 1
ATOM 2549 C CA . ALA A 1 315 ? 30.211 -4.272 -37.095 1.00 90.69 315 ALA A CA 1
ATOM 2550 C C . ALA A 1 315 ? 29.789 -5.508 -37.916 1.00 90.69 315 ALA A C 1
ATOM 2552 O O . ALA A 1 315 ? 28.863 -6.222 -37.527 1.00 90.69 315 ALA A O 1
ATOM 2553 N N . LEU A 1 316 ? 30.507 -5.821 -39.002 1.00 90.88 316 LEU A N 1
ATOM 2554 C CA . LEU A 1 316 ? 30.247 -6.995 -39.850 1.00 90.88 316 LEU A CA 1
ATOM 2555 C C . LEU A 1 316 ? 30.561 -8.329 -39.153 1.00 90.88 316 LEU A C 1
ATOM 2557 O O . LEU A 1 316 ? 29.964 -9.359 -39.475 1.00 90.88 316 LEU A O 1
ATOM 2561 N N . GLY A 1 317 ? 31.464 -8.320 -38.167 1.00 90.00 317 GLY A N 1
ATOM 2562 C CA . GLY A 1 317 ? 31.699 -9.451 -37.271 1.00 90.00 317 GLY A CA 1
ATOM 2563 C C . GLY A 1 317 ? 30.479 -9.798 -36.408 1.00 90.00 317 GLY A C 1
ATOM 2564 O O . GLY A 1 317 ? 30.257 -10.978 -36.129 1.00 90.00 317 GLY A O 1
ATOM 2565 N N . LEU A 1 318 ? 29.678 -8.790 -36.039 1.00 88.94 318 LEU A N 1
ATOM 2566 C CA . LEU A 1 318 ? 28.436 -8.927 -35.268 1.00 88.94 318 LEU A CA 1
ATOM 2567 C C . LEU A 1 318 ? 27.213 -9.190 -36.171 1.00 88.94 318 LEU A C 1
ATOM 2569 O O . LEU A 1 318 ? 26.459 -10.128 -35.918 1.00 88.94 318 LEU A O 1
ATOM 2573 N N . LYS A 1 319 ? 27.027 -8.400 -37.239 1.00 88.31 319 LYS A N 1
ATOM 2574 C CA . LYS A 1 319 ? 25.915 -8.503 -38.204 1.00 88.31 319 LYS A CA 1
ATOM 2575 C C . LYS A 1 319 ? 26.463 -8.603 -39.632 1.00 88.31 319 LYS A C 1
ATOM 2577 O O . LYS A 1 319 ? 26.773 -7.599 -40.264 1.00 88.31 319 LYS A O 1
ATOM 2582 N N . ARG A 1 320 ? 26.542 -9.828 -40.158 1.00 85.25 320 ARG A N 1
ATOM 2583 C CA . ARG A 1 320 ? 27.129 -10.117 -41.485 1.00 85.25 320 ARG A CA 1
ATOM 2584 C C . ARG A 1 320 ? 26.313 -9.592 -42.664 1.00 85.25 320 ARG A C 1
ATOM 2586 O O . ARG A 1 320 ? 26.887 -9.294 -43.705 1.00 85.25 320 ARG A O 1
ATOM 2593 N N . ASP A 1 321 ? 25.002 -9.470 -42.488 1.00 82.81 321 ASP A N 1
ATOM 2594 C CA . ASP A 1 321 ? 24.059 -9.146 -43.564 1.00 82.81 321 ASP A CA 1
ATOM 2595 C C . ASP A 1 321 ? 23.863 -7.625 -43.746 1.00 82.81 321 ASP A C 1
ATOM 2597 O O . ASP A 1 321 ? 22.908 -7.179 -44.378 1.00 82.81 321 ASP A O 1
ATOM 2601 N N . ASP A 1 322 ? 24.741 -6.799 -43.164 1.00 82.19 322 ASP A N 1
ATOM 2602 C CA . ASP A 1 322 ? 24.632 -5.341 -43.219 1.00 82.19 322 ASP A CA 1
ATOM 2603 C C . ASP A 1 322 ? 25.226 -4.751 -44.510 1.00 82.19 322 ASP A C 1
ATOM 2605 O O . ASP A 1 322 ? 26.402 -4.386 -44.584 1.00 82.19 322 ASP A O 1
ATOM 2609 N N . THR A 1 323 ? 24.395 -4.645 -45.550 1.00 85.62 323 THR A N 1
ATOM 2610 C CA . THR A 1 323 ? 24.792 -4.130 -46.875 1.00 85.62 323 THR A CA 1
ATOM 2611 C C . THR A 1 323 ? 25.403 -2.724 -46.824 1.00 85.62 323 THR A C 1
ATOM 2613 O O . THR A 1 323 ? 26.327 -2.436 -47.588 1.00 85.62 323 THR A O 1
ATOM 2616 N N . PHE A 1 324 ? 24.943 -1.865 -45.907 1.00 85.50 324 PHE A N 1
ATOM 2617 C CA . PHE A 1 324 ? 25.512 -0.531 -45.692 1.00 85.50 324 PHE A CA 1
ATOM 2618 C C . PHE A 1 324 ? 26.980 -0.617 -45.252 1.00 85.50 324 PHE A C 1
ATOM 2620 O O . PHE A 1 324 ? 27.852 -0.048 -45.910 1.00 85.50 324 PHE A O 1
ATOM 2627 N N . SER A 1 325 ? 27.271 -1.396 -44.206 1.00 86.62 325 SER A N 1
ATOM 2628 C CA . SER A 1 325 ? 28.635 -1.582 -43.695 1.00 86.62 325 SER A CA 1
ATOM 2629 C C . SER A 1 325 ? 29.561 -2.251 -44.713 1.00 86.62 325 SER A C 1
ATOM 2631 O O . SER A 1 325 ? 30.715 -1.847 -44.821 1.00 86.62 325 SER A O 1
ATOM 2633 N N . VAL A 1 326 ? 29.077 -3.221 -45.506 1.00 88.38 326 VAL A N 1
ATOM 2634 C CA . VAL A 1 326 ? 29.874 -3.824 -46.599 1.00 88.38 326 VAL A CA 1
ATOM 2635 C C . VAL A 1 326 ? 30.253 -2.778 -47.653 1.00 88.38 326 VAL A C 1
ATOM 2637 O O . VAL A 1 326 ? 31.408 -2.720 -48.075 1.00 88.38 326 VAL A O 1
ATOM 2640 N N . THR A 1 327 ? 29.300 -1.937 -48.059 1.00 87.19 327 THR A N 1
ATOM 2641 C CA . THR A 1 327 ? 29.518 -0.917 -49.097 1.00 87.19 327 THR A CA 1
ATOM 2642 C C . THR A 1 327 ? 30.470 0.177 -48.606 1.00 87.19 327 THR A C 1
ATOM 2644 O O . THR A 1 327 ? 31.441 0.505 -49.284 1.00 87.19 327 THR A O 1
ATOM 2647 N N . MET A 1 328 ? 30.245 0.699 -47.395 1.00 86.38 328 MET A N 1
ATOM 2648 C CA . MET A 1 328 ? 31.103 1.731 -46.804 1.00 86.38 328 MET A CA 1
ATOM 2649 C C . MET A 1 328 ? 32.524 1.231 -46.526 1.00 86.38 328 MET A C 1
ATOM 2651 O O . MET A 1 328 ? 33.476 1.969 -46.773 1.00 86.38 328 MET A O 1
ATOM 2655 N N . LEU A 1 329 ? 32.685 -0.022 -46.084 1.00 89.56 329 LEU A N 1
ATOM 2656 C CA . LEU A 1 329 ? 33.995 -0.656 -45.916 1.00 89.56 329 LEU A CA 1
ATOM 2657 C C . LEU A 1 329 ? 34.772 -0.707 -47.238 1.00 89.56 329 LEU A C 1
ATOM 2659 O O . LEU A 1 329 ? 35.942 -0.331 -47.258 1.00 89.56 329 LEU A O 1
ATOM 2663 N N . GLY A 1 330 ? 34.128 -1.125 -48.335 1.00 86.94 330 GLY A N 1
ATOM 2664 C CA . GLY A 1 330 ? 34.752 -1.160 -49.662 1.00 86.94 330 GLY A CA 1
ATOM 2665 C C . GLY A 1 330 ? 35.305 0.206 -50.074 1.00 86.94 330 GLY A C 1
ATOM 2666 O O . GLY A 1 330 ? 36.486 0.325 -50.388 1.00 86.94 330 GLY A O 1
ATOM 2667 N N . ASN A 1 331 ? 34.488 1.253 -49.953 1.00 85.38 331 ASN A N 1
ATOM 2668 C CA . ASN A 1 331 ? 34.891 2.618 -50.294 1.00 85.38 331 ASN A CA 1
ATOM 2669 C C . ASN A 1 331 ? 36.009 3.157 -49.383 1.00 85.38 331 ASN A C 1
ATOM 2671 O O . ASN A 1 331 ? 36.928 3.814 -49.864 1.00 85.38 331 ASN A O 1
ATOM 2675 N N . CYS A 1 332 ? 35.970 2.863 -48.077 1.00 87.31 332 CYS A N 1
ATOM 2676 C CA . CYS A 1 332 ? 37.039 3.267 -47.156 1.00 87.31 332 CYS A CA 1
ATOM 2677 C C . CYS A 1 332 ? 38.369 2.571 -47.488 1.00 87.31 332 CYS A C 1
ATOM 2679 O O . CYS A 1 332 ? 39.419 3.202 -47.394 1.00 87.31 332 CYS A O 1
ATOM 2681 N N . ILE A 1 333 ? 38.332 1.306 -47.923 1.00 86.88 333 ILE A N 1
ATOM 2682 C CA . ILE A 1 333 ? 39.515 0.580 -48.409 1.00 86.88 333 ILE A CA 1
ATOM 2683 C C . ILE A 1 333 ? 40.037 1.203 -49.712 1.00 86.88 333 ILE A C 1
ATOM 2685 O O . ILE A 1 333 ? 41.240 1.425 -49.825 1.00 86.88 333 ILE A O 1
ATOM 2689 N N . GLU A 1 334 ? 39.168 1.526 -50.675 1.00 84.88 334 GLU A N 1
ATOM 2690 C CA . GLU A 1 334 ? 39.585 2.181 -51.926 1.00 84.88 334 GLU A CA 1
ATOM 2691 C C . GLU A 1 334 ? 40.225 3.555 -51.679 1.00 84.88 334 GLU A C 1
ATOM 2693 O O . GLU A 1 334 ? 41.257 3.858 -52.277 1.00 84.88 334 GLU A O 1
ATOM 2698 N N . MET A 1 335 ? 39.686 4.358 -50.753 1.00 82.19 335 MET A N 1
ATOM 2699 C CA . MET A 1 335 ? 40.284 5.645 -50.378 1.00 82.19 335 MET A CA 1
ATOM 2700 C C . MET A 1 335 ? 41.606 5.491 -49.623 1.00 82.19 335 MET A C 1
ATOM 2702 O O . MET A 1 335 ? 42.573 6.158 -49.974 1.00 82.19 335 MET A O 1
ATOM 2706 N N . TYR A 1 336 ? 41.691 4.576 -48.653 1.00 84.19 336 TYR A N 1
ATOM 2707 C CA . TYR A 1 336 ? 42.937 4.307 -47.923 1.00 84.19 336 TYR A CA 1
ATOM 2708 C C . TYR A 1 336 ? 44.053 3.799 -48.852 1.00 84.19 336 TYR A C 1
ATOM 2710 O O . TYR A 1 336 ? 45.215 4.168 -48.694 1.00 84.19 336 TYR A O 1
ATOM 2718 N N . ILE A 1 337 ? 43.705 3.001 -49.870 1.00 81.62 337 ILE A N 1
ATOM 2719 C CA . ILE A 1 337 ? 44.643 2.582 -50.921 1.00 81.62 337 ILE A CA 1
ATOM 2720 C C . ILE A 1 337 ? 44.990 3.754 -51.855 1.00 81.62 337 ILE A C 1
ATOM 2722 O O . ILE A 1 337 ? 46.145 3.873 -52.262 1.00 81.62 337 ILE A O 1
ATOM 2726 N N . GLY A 1 338 ? 44.034 4.634 -52.166 1.00 69.69 338 GLY A N 1
ATOM 2727 C CA . GLY A 1 338 ? 44.240 5.830 -52.990 1.00 69.69 338 GLY A CA 1
ATOM 2728 C C . GLY A 1 338 ? 45.164 6.880 -52.361 1.00 69.69 338 GLY A C 1
ATOM 2729 O O . GLY A 1 338 ? 45.975 7.467 -53.073 1.00 69.69 338 GLY A O 1
ATOM 2730 N N . ASP A 1 339 ? 45.094 7.067 -51.040 1.00 60.00 339 ASP A N 1
ATOM 2731 C CA . ASP A 1 339 ? 46.042 7.892 -50.273 1.00 60.00 339 ASP A CA 1
ATOM 2732 C C . ASP A 1 339 ? 47.400 7.182 -50.062 1.00 60.00 339 ASP A C 1
ATOM 2734 O O . ASP A 1 339 ? 48.411 7.833 -49.780 1.00 60.00 339 ASP A O 1
ATOM 2738 N N . SER A 1 340 ? 47.467 5.852 -50.232 1.00 59.72 340 SER A N 1
ATOM 2739 C CA . SER A 1 340 ? 48.722 5.088 -50.196 1.00 59.72 340 SER A CA 1
ATOM 2740 C C . SER A 1 340 ? 49.492 5.203 -51.522 1.00 59.72 340 SER A C 1
ATOM 2742 O O . SER A 1 340 ? 49.489 4.310 -52.372 1.00 59.72 340 SER A O 1
ATOM 2744 N N . ASP A 1 341 ? 50.157 6.348 -51.691 1.00 46.19 341 ASP A N 1
ATOM 2745 C CA . ASP A 1 341 ? 50.918 6.697 -52.895 1.00 46.19 341 ASP A CA 1
ATOM 2746 C C . ASP A 1 341 ? 51.916 5.589 -53.305 1.00 46.19 341 ASP A C 1
ATOM 2748 O O . ASP A 1 341 ? 52.517 4.903 -52.468 1.00 46.19 341 ASP A O 1
ATOM 2752 N N . ALA A 1 342 ? 52.043 5.359 -54.613 1.00 46.41 342 ALA A N 1
ATOM 2753 C CA . ALA A 1 342 ? 52.336 4.032 -55.161 1.00 46.41 342 ALA A CA 1
ATOM 2754 C C . ALA A 1 342 ? 53.649 3.399 -54.649 1.00 46.41 342 ALA A C 1
ATOM 2756 O O . ALA A 1 342 ? 54.749 3.810 -55.028 1.00 46.41 342 ALA A O 1
ATOM 2757 N N . TYR A 1 343 ? 53.543 2.304 -53.879 1.00 44.19 343 TYR A N 1
ATOM 2758 C CA . TYR A 1 343 ? 54.687 1.545 -53.345 1.00 44.19 343 TYR A CA 1
ATOM 2759 C C . TYR A 1 343 ? 55.397 0.685 -54.418 1.00 44.19 343 TYR A C 1
ATOM 2761 O O . TYR A 1 343 ? 55.490 -0.543 -54.330 1.00 44.19 343 TYR A O 1
ATOM 2769 N N . ILE A 1 344 ? 55.930 1.341 -55.453 1.00 42.62 344 ILE A N 1
ATOM 2770 C CA . ILE A 1 344 ? 56.873 0.759 -56.414 1.00 42.62 344 ILE A CA 1
ATOM 2771 C C . ILE A 1 344 ? 58.190 0.534 -55.661 1.00 42.62 344 ILE A C 1
ATOM 2773 O O . ILE A 1 344 ? 58.932 1.463 -55.351 1.00 42.62 344 ILE A O 1
ATOM 2777 N N . GLY A 1 345 ? 58.405 -0.715 -55.251 1.00 50.47 345 GLY A N 1
ATOM 2778 C CA . GLY A 1 345 ? 59.112 -0.984 -54.003 1.00 50.47 345 GLY A CA 1
ATOM 2779 C C . GLY A 1 345 ? 60.640 -0.884 -54.017 1.00 50.47 345 GLY A C 1
ATOM 2780 O O . GLY A 1 345 ? 61.325 -1.533 -54.809 1.00 50.47 345 GLY A O 1
ATOM 2781 N N . THR A 1 346 ? 61.160 -0.259 -52.961 1.00 43.97 346 THR A N 1
ATOM 2782 C CA . THR A 1 346 ? 62.391 -0.681 -52.272 1.00 43.97 346 THR A CA 1
ATOM 2783 C C . THR A 1 346 ? 62.121 -0.842 -50.766 1.00 43.97 346 THR A C 1
ATOM 2785 O O . THR A 1 346 ? 61.223 -0.214 -50.217 1.00 43.97 346 THR A O 1
ATOM 2788 N N . ASP A 1 347 ? 62.909 -1.696 -50.102 1.00 42.44 347 ASP A N 1
ATOM 2789 C CA . ASP A 1 347 ? 62.984 -1.884 -48.635 1.00 42.44 347 ASP A CA 1
ATOM 2790 C C . ASP A 1 347 ? 61.938 -2.747 -47.896 1.00 42.44 347 ASP A C 1
ATOM 2792 O O . ASP A 1 347 ? 61.814 -2.701 -46.671 1.00 42.44 347 ASP A O 1
ATOM 2796 N N . ILE A 1 348 ? 61.361 -3.741 -48.582 1.00 43.44 348 ILE A N 1
ATOM 2797 C CA . ILE A 1 348 ? 60.760 -4.921 -47.911 1.00 43.44 348 ILE A CA 1
ATOM 2798 C C . ILE A 1 348 ? 61.815 -5.737 -47.112 1.00 43.44 348 ILE A C 1
ATOM 2800 O O . ILE A 1 348 ? 61.475 -6.477 -46.188 1.00 43.44 348 ILE A O 1
ATOM 2804 N N . LYS A 1 349 ? 63.117 -5.600 -47.416 1.00 36.53 349 LYS A N 1
ATOM 2805 C CA . LYS A 1 349 ? 64.191 -6.450 -46.857 1.00 36.53 349 LYS A CA 1
ATOM 2806 C C . LYS A 1 349 ? 64.434 -6.315 -45.349 1.00 36.53 349 LYS A C 1
ATOM 2808 O O . LYS A 1 349 ? 64.887 -7.293 -44.754 1.00 36.53 349 LYS A O 1
ATOM 2813 N N . ASP A 1 350 ? 64.144 -5.169 -44.730 1.00 38.34 350 ASP A N 1
ATOM 2814 C CA . ASP A 1 350 ? 64.495 -4.939 -43.318 1.00 38.34 350 ASP A CA 1
ATOM 2815 C C . ASP A 1 350 ? 63.326 -5.047 -42.327 1.00 38.34 350 ASP A C 1
ATOM 2817 O O . ASP A 1 350 ? 63.547 -5.497 -41.202 1.00 38.34 350 ASP A O 1
ATOM 2821 N N . LYS A 1 351 ? 62.070 -4.795 -42.732 1.00 39.12 351 LYS A N 1
ATOM 2822 C CA . LYS A 1 351 ? 60.903 -5.078 -41.862 1.00 39.12 351 LYS A CA 1
ATOM 2823 C C . LYS A 1 351 ? 60.579 -6.576 -41.739 1.00 39.12 351 LYS A C 1
ATOM 2825 O O . LYS A 1 351 ? 60.081 -7.008 -40.703 1.00 39.12 351 LYS A O 1
ATOM 2830 N N . VAL A 1 352 ? 60.948 -7.405 -42.723 1.00 37.94 352 VAL A N 1
ATOM 2831 C CA . VAL A 1 352 ? 60.737 -8.874 -42.691 1.00 37.94 352 VAL A CA 1
ATOM 2832 C C . VAL A 1 352 ? 61.578 -9.591 -41.611 1.00 37.94 352 VAL A C 1
ATOM 2834 O O . VAL A 1 352 ? 61.322 -10.751 -41.296 1.00 37.94 352 VAL A O 1
ATOM 2837 N N . LYS A 1 353 ? 62.532 -8.909 -40.962 1.00 34.22 353 LYS A N 1
ATOM 2838 C CA . LYS A 1 353 ? 63.316 -9.461 -39.839 1.00 34.22 353 LYS A CA 1
ATOM 2839 C C . LYS A 1 353 ? 62.547 -9.564 -38.508 1.00 34.22 353 LYS A C 1
ATOM 2841 O O . LYS A 1 353 ? 63.097 -10.126 -37.566 1.00 34.22 353 LYS A O 1
ATOM 2846 N N . MET A 1 354 ? 61.318 -9.038 -38.409 1.00 36.38 354 MET A N 1
ATOM 2847 C CA . MET A 1 354 ? 60.600 -8.849 -37.133 1.00 36.38 354 MET A CA 1
ATOM 2848 C C . MET A 1 354 ? 59.189 -9.478 -37.039 1.00 36.38 354 MET A C 1
ATOM 2850 O O . MET A 1 354 ? 58.346 -8.970 -36.310 1.00 36.38 354 MET A O 1
ATOM 2854 N N . ILE A 1 355 ? 58.932 -10.627 -37.685 1.00 32.44 355 ILE A N 1
ATOM 2855 C CA . ILE A 1 355 ? 57.885 -11.576 -37.231 1.00 32.44 355 ILE A CA 1
ATOM 2856 C C . ILE A 1 355 ? 58.426 -13.020 -37.290 1.00 32.44 355 ILE A C 1
ATOM 2858 O O . ILE A 1 355 ? 58.819 -13.476 -38.367 1.00 32.44 355 ILE A O 1
ATOM 2862 N N . PRO A 1 356 ? 58.411 -13.789 -36.181 1.00 30.77 356 PRO A N 1
ATOM 2863 C CA . PRO A 1 356 ? 58.726 -15.213 -36.204 1.00 30.77 356 PRO A CA 1
ATOM 2864 C C . PRO A 1 356 ? 57.523 -16.065 -36.653 1.00 30.77 356 PRO A C 1
ATOM 2866 O O . PRO A 1 356 ? 56.505 -16.141 -35.978 1.00 30.77 356 PRO A O 1
ATOM 2869 N N . SER A 1 357 ? 57.694 -16.758 -37.781 1.00 28.70 357 SER A N 1
ATOM 2870 C CA . SER A 1 357 ? 57.057 -18.037 -38.156 1.00 28.70 357 SER A CA 1
ATOM 2871 C C . SER A 1 357 ? 55.585 -18.319 -37.778 1.00 28.70 357 SER A C 1
ATOM 2873 O O . SER A 1 357 ? 55.289 -18.754 -36.667 1.00 28.70 357 SER A O 1
ATOM 2875 N N . THR A 1 358 ? 54.723 -18.414 -38.798 1.00 29.05 358 THR A N 1
ATOM 2876 C CA . THR A 1 358 ? 53.812 -19.572 -38.914 1.00 29.05 358 THR A CA 1
ATOM 2877 C C . THR A 1 358 ? 53.965 -20.227 -40.291 1.00 29.05 358 THR A C 1
ATOM 2879 O O . THR A 1 358 ? 54.017 -19.570 -41.330 1.00 29.05 358 THR A O 1
ATOM 2882 N N . THR A 1 359 ? 54.110 -21.552 -40.316 1.00 36.81 359 THR A N 1
ATOM 2883 C CA . THR A 1 359 ? 54.664 -22.294 -41.470 1.00 36.81 359 THR A CA 1
ATOM 2884 C C . THR A 1 359 ? 53.604 -22.703 -42.509 1.00 36.81 359 THR A C 1
ATOM 2886 O O . THR A 1 359 ? 53.743 -23.726 -43.174 1.00 36.81 359 THR A O 1
ATOM 2889 N N . ALA A 1 360 ? 52.526 -21.924 -42.649 1.00 34.75 360 ALA A N 1
ATOM 2890 C CA . ALA A 1 360 ? 51.383 -22.256 -43.510 1.00 34.75 360 ALA A CA 1
ATOM 2891 C C . ALA A 1 360 ? 51.526 -21.726 -44.952 1.00 34.75 360 ALA A C 1
ATOM 2893 O O . ALA A 1 360 ? 51.423 -22.486 -45.915 1.00 34.75 360 ALA A O 1
ATOM 2894 N N . LEU A 1 361 ? 51.813 -20.428 -45.119 1.00 34.72 361 LEU A N 1
ATOM 2895 C CA . LEU A 1 361 ? 51.723 -19.743 -46.421 1.00 34.72 361 LEU A CA 1
ATOM 2896 C C . LEU A 1 361 ? 52.762 -20.206 -47.460 1.00 34.72 361 LEU A C 1
ATOM 2898 O O . LEU A 1 361 ? 52.475 -20.223 -48.657 1.00 34.72 361 LEU A O 1
ATOM 2902 N N . LYS A 1 362 ? 53.943 -20.668 -47.023 1.00 35.53 362 LYS A N 1
ATOM 2903 C CA . LYS A 1 362 ? 55.025 -21.144 -47.914 1.00 35.53 362 LYS A CA 1
ATOM 2904 C C . LYS A 1 362 ? 54.697 -22.409 -48.725 1.00 35.53 362 LYS A C 1
ATOM 2906 O O . LYS A 1 362 ? 55.535 -22.837 -49.511 1.00 35.53 362 LYS A O 1
ATOM 2911 N N . LYS A 1 363 ? 53.518 -23.018 -48.543 1.00 35.78 363 LYS A N 1
ATOM 2912 C CA . LYS A 1 363 ? 53.092 -24.226 -49.272 1.00 35.78 363 LYS A CA 1
ATOM 2913 C C . LYS A 1 363 ? 52.026 -23.972 -50.351 1.00 35.78 363 LYS A C 1
ATOM 2915 O O . LYS A 1 363 ? 51.656 -24.912 -51.044 1.00 35.78 363 LYS A O 1
ATOM 2920 N N . ILE A 1 364 ? 51.532 -22.737 -50.479 1.00 35.53 364 ILE A N 1
ATOM 2921 C CA . ILE A 1 364 ? 50.455 -22.370 -51.421 1.00 35.53 364 ILE A CA 1
ATOM 2922 C C . ILE A 1 364 ? 51.016 -21.638 -52.651 1.00 35.53 364 ILE A C 1
ATOM 2924 O O . ILE A 1 364 ? 50.614 -21.922 -53.775 1.00 35.53 364 ILE A O 1
ATOM 2928 N N . LEU A 1 365 ? 51.989 -20.742 -52.459 1.00 31.83 365 LEU A N 1
ATOM 2929 C CA . LEU A 1 365 ? 52.621 -19.978 -53.541 1.00 31.83 365 LEU A CA 1
ATOM 2930 C C . LEU A 1 365 ? 53.774 -20.761 -54.191 1.00 31.83 365 LEU A C 1
ATOM 2932 O O . LEU A 1 365 ? 54.949 -20.494 -53.947 1.00 31.83 365 LEU A O 1
ATOM 2936 N N . GLY A 1 366 ? 53.419 -21.752 -55.009 1.00 25.66 366 GLY A N 1
ATOM 2937 C CA . GLY A 1 366 ? 54.347 -22.439 -55.908 1.00 25.66 366 GLY A CA 1
ATOM 2938 C C . GLY A 1 366 ? 54.350 -21.801 -57.297 1.00 25.66 366 GLY A C 1
ATOM 2939 O O . GLY A 1 366 ? 53.448 -22.064 -58.085 1.00 25.66 366 GLY A O 1
ATOM 2940 N N . THR A 1 367 ? 55.369 -20.999 -57.611 1.00 30.03 367 THR A N 1
ATOM 2941 C CA . THR A 1 367 ? 55.554 -20.371 -58.933 1.00 30.03 367 THR A CA 1
ATOM 2942 C C . THR A 1 367 ? 56.890 -20.776 -59.553 1.00 30.03 367 THR A C 1
ATOM 2944 O O . THR A 1 367 ? 57.943 -20.509 -58.972 1.00 30.03 367 THR A O 1
ATOM 2947 N N . SER A 1 368 ? 56.860 -21.369 -60.747 1.00 24.95 368 SER A N 1
ATOM 2948 C CA . SER A 1 368 ? 58.014 -21.452 -61.654 1.00 24.95 368 SER A CA 1
ATOM 2949 C C . SER A 1 368 ? 58.062 -20.204 -62.542 1.00 24.95 368 SER A C 1
ATOM 2951 O O . SER A 1 368 ? 57.012 -19.733 -62.976 1.00 24.95 368 SER A O 1
ATOM 2953 N N . ALA A 1 369 ? 59.256 -19.666 -62.785 1.00 26.06 369 ALA A N 1
ATOM 2954 C CA . ALA A 1 369 ? 59.466 -18.408 -63.504 1.00 26.06 369 ALA A CA 1
ATOM 2955 C C . ALA A 1 369 ? 59.704 -18.600 -65.014 1.00 26.06 369 ALA A C 1
ATOM 2957 O O . ALA A 1 369 ? 59.929 -19.723 -65.457 1.00 26.06 369 ALA A O 1
ATOM 2958 N N . ASP A 1 370 ? 59.615 -17.493 -65.764 1.00 23.53 370 ASP A N 1
ATOM 2959 C CA . ASP A 1 370 ? 60.621 -16.942 -66.708 1.00 23.53 370 ASP A CA 1
ATOM 2960 C C . ASP A 1 370 ? 59.946 -15.758 -67.461 1.00 23.53 370 ASP A C 1
ATOM 2962 O O . ASP A 1 370 ? 58.770 -15.840 -67.802 1.00 23.53 370 ASP A O 1
ATOM 2966 N N . ALA A 1 371 ? 60.478 -14.524 -67.464 1.00 26.09 371 ALA A N 1
ATOM 2967 C CA . ALA A 1 371 ? 61.612 -13.988 -68.246 1.00 26.09 371 ALA A CA 1
ATOM 2968 C C . ALA A 1 371 ? 61.327 -13.918 -69.771 1.00 26.09 371 ALA A C 1
ATOM 2970 O O . ALA A 1 371 ? 60.871 -14.900 -70.344 1.00 26.09 371 ALA A O 1
ATOM 2971 N N . SER A 1 372 ? 61.583 -12.827 -70.511 1.00 25.36 372 SER A N 1
ATOM 2972 C CA . SER A 1 372 ? 62.051 -11.451 -70.194 1.00 25.36 372 SER A CA 1
ATOM 2973 C C . SER A 1 372 ? 61.258 -10.426 -71.081 1.00 25.36 372 SER A C 1
ATOM 2975 O O . SER A 1 372 ? 60.126 -10.747 -71.430 1.00 25.36 372 SER A O 1
ATOM 2977 N N . ASP A 1 373 ? 61.617 -9.185 -71.463 1.00 24.61 373 ASP A N 1
ATOM 2978 C CA . ASP A 1 373 ? 62.892 -8.442 -71.493 1.00 24.61 373 ASP A CA 1
ATOM 2979 C C . ASP A 1 373 ? 62.731 -6.898 -71.319 1.00 24.61 373 ASP A C 1
ATOM 2981 O O . ASP A 1 373 ? 62.158 -6.466 -70.320 1.00 24.61 373 ASP A O 1
ATOM 2985 N N . SER A 1 374 ? 63.284 -6.054 -72.210 1.00 24.56 374 SER A N 1
ATOM 2986 C CA . SER A 1 374 ? 63.599 -4.634 -71.962 1.00 24.56 374 SER A CA 1
ATOM 2987 C C . SER A 1 374 ? 63.527 -3.711 -73.204 1.00 24.56 374 SER A C 1
ATOM 2989 O O . SER A 1 374 ? 63.605 -4.194 -74.330 1.00 24.56 374 SER A O 1
ATOM 2991 N N . GLN A 1 375 ? 63.416 -2.383 -72.990 1.00 25.03 375 GLN A N 1
ATOM 2992 C CA . GLN A 1 375 ? 64.185 -1.273 -73.625 1.00 25.03 375 GLN A CA 1
ATOM 2993 C C . GLN A 1 375 ? 63.455 0.095 -73.730 1.00 25.03 375 GLN A C 1
ATOM 2995 O O . GLN A 1 375 ? 62.246 0.220 -73.863 1.00 25.03 375 GLN A O 1
ATOM 3000 N N . THR A 1 376 ? 64.285 1.129 -73.621 1.00 22.94 376 THR A N 1
ATOM 3001 C CA . THR A 1 376 ? 64.124 2.579 -73.395 1.00 22.94 376 THR A CA 1
ATOM 3002 C C . THR A 1 376 ? 63.591 3.464 -74.546 1.00 22.94 376 THR A C 1
ATOM 3004 O O . THR A 1 376 ? 64.127 3.361 -75.640 1.00 22.94 376 THR A O 1
ATOM 3007 N N . GLN A 1 377 ? 62.709 4.435 -74.207 1.00 21.08 377 GLN A N 1
ATOM 3008 C CA . GLN A 1 377 ? 62.752 5.913 -74.475 1.00 21.08 377 GLN A CA 1
ATOM 3009 C C . GLN A 1 377 ? 63.029 6.514 -75.895 1.00 21.08 377 GLN A C 1
ATOM 3011 O O . GLN A 1 377 ? 63.676 5.870 -76.712 1.00 21.08 377 GLN A O 1
ATOM 3016 N N . PRO A 1 378 ? 62.759 7.830 -76.150 1.00 33.28 378 PRO A N 1
ATOM 3017 C CA . PRO A 1 378 ? 61.763 8.762 -75.561 1.00 33.28 378 PRO A CA 1
ATOM 3018 C C . PRO A 1 378 ? 61.076 9.751 -76.568 1.00 33.28 378 PRO A C 1
ATOM 3020 O O . PRO A 1 378 ? 61.448 9.824 -77.730 1.00 33.28 378 PRO A O 1
ATOM 3023 N N . LEU A 1 379 ? 60.177 10.605 -76.036 1.00 23.89 379 LEU A N 1
ATOM 3024 C CA . LEU A 1 379 ? 59.799 11.976 -76.480 1.00 23.89 379 LEU A CA 1
ATOM 3025 C C . LEU A 1 379 ? 59.202 12.238 -77.886 1.00 23.89 379 LEU A C 1
ATOM 3027 O O . LEU A 1 379 ? 59.915 12.260 -78.881 1.00 23.89 379 LEU A O 1
ATOM 3031 N N . GLU A 1 380 ? 57.956 12.733 -77.896 1.00 22.77 380 GLU A N 1
ATOM 3032 C CA . GLU A 1 380 ? 57.564 13.942 -78.651 1.00 22.77 380 GLU A CA 1
ATOM 3033 C C . GLU A 1 380 ? 56.341 14.605 -77.967 1.00 22.77 380 GLU A C 1
ATOM 3035 O O . GLU A 1 380 ? 55.425 13.905 -77.535 1.00 22.77 380 GLU A O 1
ATOM 3040 N N . GLU A 1 381 ? 56.322 15.937 -77.809 1.00 27.50 381 GLU A N 1
ATOM 3041 C CA . GLU A 1 381 ? 55.206 16.683 -77.190 1.00 27.50 381 GLU A CA 1
ATOM 3042 C C . GLU A 1 381 ? 54.340 17.379 -78.250 1.00 27.50 381 GLU A C 1
ATOM 3044 O O . GLU A 1 381 ? 54.865 18.143 -79.060 1.00 27.50 381 GLU A O 1
ATOM 3049 N N . SER A 1 382 ? 53.007 17.251 -78.180 1.00 20.64 382 SER A N 1
ATOM 3050 C CA . SER A 1 382 ? 52.119 18.313 -78.680 1.00 20.64 382 SER A CA 1
ATOM 3051 C C . SER A 1 382 ? 50.695 18.269 -78.100 1.00 20.64 382 SER A C 1
ATOM 3053 O O . SER A 1 382 ? 50.149 17.205 -77.833 1.00 20.64 382 SER A O 1
ATOM 3055 N N . SER A 1 383 ? 50.078 19.455 -78.042 1.00 21.70 383 SER A N 1
ATOM 3056 C CA . SER A 1 383 ? 48.625 19.703 -78.136 1.00 21.70 383 SER A CA 1
ATOM 3057 C C . SER A 1 383 ? 47.709 19.290 -76.968 1.00 21.70 383 SER A C 1
ATOM 3059 O O . SER A 1 383 ? 47.202 18.178 -76.873 1.00 21.70 383 SER A O 1
ATOM 3061 N N . VAL A 1 384 ? 47.386 20.296 -76.152 1.00 29.58 384 VAL A N 1
ATOM 3062 C CA . VAL A 1 384 ? 46.373 20.304 -75.082 1.00 29.58 384 VAL A CA 1
ATOM 3063 C C . VAL A 1 384 ? 44.946 20.018 -75.588 1.00 29.58 384 VAL A C 1
ATOM 3065 O O . VAL A 1 384 ? 44.459 20.712 -76.478 1.00 29.58 384 VAL A O 1
ATOM 3068 N N . MET A 1 385 ? 44.222 19.134 -74.893 1.00 22.17 385 MET A N 1
ATOM 3069 C CA . MET A 1 385 ? 42.788 19.283 -74.576 1.00 22.17 385 MET A CA 1
ATOM 3070 C C . MET A 1 385 ? 42.513 18.725 -73.168 1.00 22.17 385 MET A C 1
ATOM 3072 O O . MET A 1 385 ? 43.286 17.910 -72.672 1.00 22.17 385 MET A O 1
ATOM 3076 N N . ALA A 1 386 ? 41.455 19.200 -72.503 1.00 27.77 386 ALA A N 1
ATOM 3077 C CA . ALA A 1 386 ? 41.215 18.976 -71.073 1.00 27.77 386 ALA A CA 1
ATOM 3078 C C . ALA A 1 386 ? 40.038 18.027 -70.776 1.00 27.77 386 ALA A C 1
ATOM 3080 O O . ALA A 1 386 ? 39.013 18.110 -71.448 1.00 27.77 386 ALA A O 1
ATOM 3081 N N . LEU A 1 387 ? 40.190 17.206 -69.728 1.00 25.66 387 LEU A N 1
ATOM 3082 C CA . LEU A 1 387 ? 39.173 16.422 -68.997 1.00 25.66 387 LEU A CA 1
ATOM 3083 C C . LEU A 1 387 ? 39.839 15.957 -67.669 1.00 25.66 387 LEU A C 1
ATOM 3085 O O . LEU A 1 387 ? 40.994 15.544 -67.710 1.00 25.66 387 LEU A O 1
ATOM 3089 N N . GLU A 1 388 ? 39.246 15.991 -66.470 1.00 26.16 388 GLU A N 1
ATOM 3090 C CA . GLU A 1 388 ? 38.006 16.662 -66.048 1.00 26.16 388 GLU A CA 1
ATOM 3091 C C . GLU A 1 388 ? 38.132 17.253 -64.623 1.00 26.16 388 GLU A C 1
ATOM 3093 O O . GLU A 1 388 ? 38.460 18.431 -64.485 1.00 26.16 388 GLU A O 1
ATOM 3098 N N . THR A 1 389 ? 37.923 16.455 -63.564 1.00 29.78 389 THR A N 1
ATOM 3099 C CA . THR A 1 389 ? 37.899 16.889 -62.146 1.00 29.78 389 THR A CA 1
ATOM 3100 C C . THR A 1 389 ? 38.450 15.816 -61.183 1.00 29.78 389 THR A C 1
ATOM 3102 O O . THR A 1 389 ? 38.432 14.637 -61.533 1.00 29.78 389 THR A O 1
ATOM 3105 N N . PRO A 1 390 ? 38.945 16.186 -59.979 1.00 32.16 390 PRO A N 1
ATOM 3106 C CA . PRO A 1 390 ? 39.603 15.260 -59.042 1.00 32.16 390 PRO A CA 1
ATOM 3107 C C . PRO A 1 390 ? 38.638 14.303 -58.301 1.00 32.16 390 PRO A C 1
ATOM 3109 O O . PRO A 1 390 ? 37.465 14.636 -58.116 1.00 32.16 390 PRO A O 1
ATOM 3112 N N . PRO A 1 391 ? 39.131 13.152 -57.790 1.00 43.72 391 PRO A N 1
ATOM 3113 C CA . PRO A 1 391 ? 38.299 12.083 -57.216 1.00 43.72 391 PRO A CA 1
ATOM 3114 C C . PRO A 1 391 ? 37.532 12.463 -55.939 1.00 43.72 391 PRO A C 1
ATOM 3116 O O . PRO A 1 391 ? 36.485 11.879 -55.664 1.00 43.72 391 PRO A O 1
ATOM 3119 N N . ALA A 1 392 ? 37.992 13.466 -55.182 1.00 41.38 392 ALA A N 1
ATOM 3120 C CA . ALA A 1 392 ? 37.318 13.921 -53.962 1.00 41.38 392 ALA A CA 1
ATOM 3121 C C . ALA A 1 392 ? 35.852 14.340 -54.203 1.00 41.38 392 ALA A C 1
ATOM 3123 O O . ALA A 1 392 ? 34.990 14.086 -53.363 1.00 41.38 392 ALA A O 1
ATOM 3124 N N . ASP A 1 393 ? 35.547 14.922 -55.369 1.00 42.09 393 ASP A N 1
ATOM 3125 C CA . ASP A 1 393 ? 34.188 15.370 -55.698 1.00 42.09 393 ASP A CA 1
ATOM 3126 C C . ASP A 1 393 ? 33.246 14.198 -56.043 1.00 42.09 393 ASP A C 1
ATOM 3128 O O . ASP A 1 393 ? 32.031 14.319 -55.908 1.00 42.09 393 ASP A O 1
ATOM 3132 N N . ALA A 1 394 ? 33.790 13.034 -56.423 1.00 51.34 394 ALA A N 1
ATOM 3133 C CA . ALA A 1 394 ? 33.011 11.810 -56.615 1.00 51.34 394 ALA A CA 1
ATOM 3134 C C . ALA A 1 394 ? 32.614 11.184 -55.268 1.00 51.34 394 ALA A C 1
ATOM 3136 O O . ALA A 1 394 ? 31.440 10.874 -55.065 1.00 51.34 394 ALA A O 1
ATOM 3137 N N . PHE A 1 395 ? 33.548 11.084 -54.313 1.00 55.28 395 PHE A N 1
ATOM 3138 C CA . PHE A 1 395 ? 33.237 10.603 -52.961 1.00 55.28 395 PHE A CA 1
ATOM 3139 C C . PHE A 1 395 ? 32.233 11.521 -52.250 1.00 55.28 395 PHE A C 1
ATOM 3141 O O . PHE A 1 395 ? 31.270 11.044 -51.653 1.00 55.28 395 PHE A O 1
ATOM 3148 N N . GLN A 1 396 ? 32.377 12.843 -52.399 1.00 52.06 396 GLN A N 1
ATOM 3149 C CA . GLN A 1 396 ? 31.437 13.821 -51.846 1.00 52.06 396 GLN A CA 1
ATOM 3150 C C . GLN A 1 396 ? 29.996 13.631 -52.367 1.00 52.06 396 GLN A C 1
ATOM 3152 O O . GLN A 1 396 ? 29.044 13.860 -51.619 1.00 52.06 396 GLN A O 1
ATOM 3157 N N . ARG A 1 397 ? 29.826 13.197 -53.626 1.00 52.44 397 ARG A N 1
ATOM 3158 C CA . ARG A 1 397 ? 28.519 12.870 -54.229 1.00 52.44 397 ARG A CA 1
ATOM 3159 C C . ARG A 1 397 ? 28.003 11.505 -53.773 1.00 52.44 397 ARG A C 1
ATOM 3161 O O . ARG A 1 397 ? 26.846 11.414 -53.382 1.00 52.44 397 ARG A O 1
ATOM 3168 N N . PHE A 1 398 ? 28.860 10.485 -53.729 1.00 58.06 398 PHE A N 1
ATOM 3169 C CA . PHE A 1 398 ? 28.503 9.160 -53.211 1.00 58.06 398 PHE A CA 1
ATOM 3170 C C . PHE A 1 398 ? 28.006 9.230 -51.754 1.00 58.06 398 PHE A C 1
ATOM 3172 O O . PHE A 1 398 ? 26.982 8.646 -51.405 1.00 58.06 398 PHE A O 1
ATOM 3179 N N . LEU A 1 399 ? 28.675 10.022 -50.908 1.00 56.38 399 LEU A N 1
ATOM 3180 C CA . LEU A 1 399 ? 28.236 10.284 -49.535 1.00 56.38 399 LEU A CA 1
ATOM 3181 C C . LEU A 1 399 ? 26.825 10.889 -49.469 1.00 56.38 399 LEU A C 1
ATOM 3183 O O . LEU A 1 399 ? 26.061 10.513 -48.584 1.00 56.38 399 LEU A O 1
ATOM 3187 N N . LEU A 1 400 ? 26.472 11.789 -50.396 1.00 55.19 400 LEU A N 1
ATOM 3188 C CA . LEU A 1 400 ? 25.135 12.389 -50.485 1.00 55.19 400 LEU A CA 1
ATOM 3189 C C . LEU A 1 400 ? 24.070 11.384 -50.953 1.00 55.19 400 LEU A C 1
ATOM 3191 O O . LEU A 1 400 ? 22.932 11.455 -50.494 1.00 55.19 400 LEU A O 1
ATOM 3195 N N . GLU A 1 401 ? 24.425 10.435 -51.822 1.00 55.03 401 GLU A N 1
ATOM 3196 C CA . GLU A 1 401 ? 23.536 9.343 -52.242 1.00 55.03 401 GLU A CA 1
ATOM 3197 C C . GLU A 1 401 ? 23.288 8.350 -51.089 1.00 55.03 401 GLU A C 1
ATOM 3199 O O . GLU A 1 401 ? 22.143 7.969 -50.832 1.00 55.03 401 GLU A O 1
ATOM 3204 N N . CYS A 1 402 ? 24.317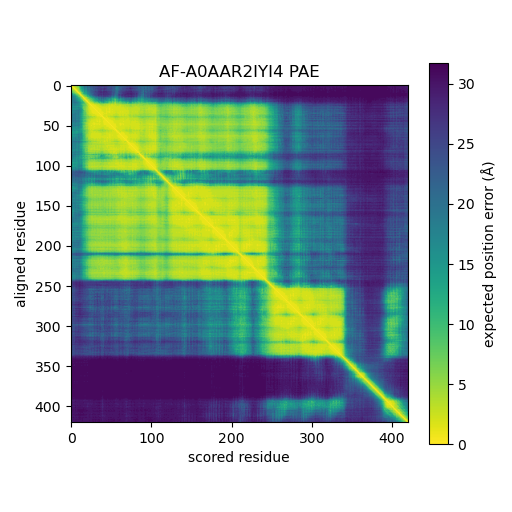 8.013 -50.303 1.00 56.38 402 CYS A N 1
ATOM 3205 C CA . CYS A 1 402 ? 24.151 7.222 -49.079 1.00 56.38 402 CYS A CA 1
ATOM 3206 C C . CYS A 1 402 ? 23.358 7.950 -47.984 1.00 56.38 402 CYS A C 1
ATOM 3208 O O . CYS A 1 402 ? 22.512 7.327 -47.341 1.00 56.38 402 CYS A O 1
ATOM 3210 N N . ASP A 1 403 ? 23.566 9.260 -47.804 1.00 52.53 403 ASP A N 1
ATOM 3211 C CA . ASP A 1 403 ? 22.763 10.092 -46.894 1.00 52.53 403 ASP A CA 1
ATOM 3212 C C . ASP A 1 403 ? 21.275 10.134 -47.298 1.00 52.53 403 ASP A C 1
ATOM 3214 O O . ASP A 1 403 ? 20.448 10.498 -46.460 1.00 52.53 403 ASP A O 1
ATOM 3218 N N . MET A 1 404 ? 20.907 9.752 -48.534 1.00 46.78 404 MET A N 1
ATOM 3219 C CA . MET A 1 404 ? 19.509 9.525 -48.925 1.00 46.78 404 MET A CA 1
ATOM 3220 C C . MET A 1 404 ? 19.001 8.146 -48.488 1.00 46.78 404 MET A C 1
ATOM 3222 O O . MET A 1 404 ? 18.002 8.095 -47.772 1.00 46.78 404 MET A O 1
ATOM 3226 N N . HIS A 1 405 ? 19.691 7.055 -48.847 1.00 46.78 405 HIS A N 1
ATOM 3227 C CA . HIS A 1 405 ? 19.274 5.687 -48.486 1.00 46.78 405 HIS A CA 1
ATOM 3228 C C . HIS A 1 405 ? 19.238 5.428 -46.968 1.00 46.78 405 HIS A C 1
ATOM 3230 O O . HIS A 1 405 ? 18.415 4.641 -46.501 1.00 46.78 405 HIS A O 1
ATOM 3236 N N . GLU A 1 406 ? 20.068 6.109 -46.168 1.00 47.09 406 GLU A N 1
ATOM 3237 C CA . GLU A 1 406 ? 19.990 6.009 -44.701 1.00 47.09 406 GLU A CA 1
ATOM 3238 C C . GLU A 1 406 ? 18.641 6.539 -44.161 1.00 47.09 406 GLU A C 1
ATOM 3240 O O . GLU A 1 406 ? 18.154 6.044 -43.146 1.00 47.09 406 GLU A O 1
ATOM 3245 N N . ASN A 1 407 ? 17.978 7.492 -44.838 1.00 43.97 407 ASN A N 1
ATOM 3246 C CA . ASN A 1 407 ? 16.679 8.009 -44.380 1.00 43.97 407 ASN A CA 1
ATOM 3247 C C . ASN A 1 407 ? 15.533 7.000 -44.559 1.00 43.97 407 ASN A C 1
ATOM 3249 O O . ASN A 1 407 ? 14.587 7.044 -43.775 1.00 43.97 407 ASN A O 1
ATOM 3253 N N . ASP A 1 408 ? 15.620 6.094 -45.539 1.00 39.81 408 ASP A N 1
ATOM 3254 C CA . ASP A 1 408 ? 14.630 5.025 -45.720 1.00 39.81 408 ASP A CA 1
ATOM 3255 C C . ASP A 1 408 ? 14.755 3.984 -44.588 1.00 39.81 408 ASP A C 1
ATOM 3257 O O . ASP A 1 408 ? 13.761 3.640 -43.947 1.00 39.81 408 ASP A O 1
ATOM 3261 N N . MET A 1 409 ? 15.983 3.569 -44.235 1.00 42.22 409 MET A N 1
ATOM 3262 C CA . MET A 1 409 ? 16.215 2.672 -43.086 1.00 42.22 409 MET A CA 1
ATOM 3263 C C . MET A 1 409 ? 15.788 3.293 -41.746 1.00 42.22 409 MET A C 1
ATOM 3265 O O . MET A 1 409 ? 15.257 2.595 -40.883 1.00 42.22 409 MET A O 1
ATOM 3269 N N . MET A 1 410 ? 15.980 4.606 -41.570 1.00 44.31 410 MET A N 1
ATOM 3270 C CA . MET A 1 410 ? 15.552 5.343 -40.368 1.00 44.31 410 MET A CA 1
ATOM 3271 C C . MET A 1 410 ? 14.022 5.422 -40.205 1.00 44.31 410 MET A C 1
ATOM 3273 O O . MET A 1 410 ? 13.546 5.788 -39.130 1.00 44.31 410 MET A O 1
ATOM 3277 N N . LEU A 1 411 ? 13.240 5.086 -41.240 1.00 39.00 411 LEU A N 1
ATOM 3278 C CA . LEU A 1 411 ? 11.790 4.915 -41.131 1.00 39.00 411 LEU A CA 1
ATOM 3279 C C . LEU A 1 411 ? 11.422 3.485 -40.715 1.00 39.00 411 LEU A C 1
ATOM 3281 O O . LEU A 1 411 ? 10.562 3.319 -39.849 1.00 39.00 411 LEU A O 1
ATOM 3285 N N . GLU A 1 412 ? 12.084 2.457 -41.253 1.00 35.69 412 GLU A N 1
ATOM 3286 C CA . GLU A 1 412 ? 11.784 1.055 -40.915 1.00 35.69 412 GLU A CA 1
ATOM 3287 C C . GLU A 1 412 ? 12.069 0.727 -39.440 1.00 35.69 412 GLU A C 1
ATOM 3289 O O . GLU A 1 412 ? 11.235 0.105 -38.777 1.00 35.69 412 GLU A O 1
ATOM 3294 N N . THR A 1 413 ? 13.171 1.241 -38.880 1.00 40.53 413 THR A N 1
ATOM 3295 C CA . THR A 1 413 ? 13.497 1.100 -37.444 1.00 40.53 413 THR A CA 1
ATOM 3296 C C . THR A 1 413 ? 12.521 1.827 -36.514 1.00 40.53 413 THR A C 1
ATOM 3298 O O . THR A 1 413 ? 12.493 1.548 -35.318 1.00 40.53 413 THR A O 1
ATOM 3301 N N . SER A 1 414 ? 11.685 2.732 -37.038 1.00 32.75 414 SER A N 1
ATOM 3302 C CA . SER A 1 414 ? 10.619 3.388 -36.267 1.00 32.75 414 SER A CA 1
ATOM 3303 C C . SER A 1 414 ? 9.294 2.612 -36.254 1.00 32.75 414 SER A C 1
ATOM 3305 O O . SER A 1 414 ? 8.387 2.969 -35.500 1.00 32.75 414 SER A O 1
ATOM 3307 N N . MET A 1 415 ? 9.163 1.560 -37.076 1.00 33.34 415 MET A N 1
ATOM 3308 C CA . MET A 1 415 ? 7.911 0.814 -37.262 1.00 33.34 415 MET A CA 1
ATOM 3309 C C . MET A 1 415 ? 7.992 -0.680 -36.916 1.00 33.34 415 MET A C 1
ATOM 3311 O O . MET A 1 415 ? 6.952 -1.267 -36.601 1.00 33.34 415 MET A O 1
ATOM 3315 N N . SER A 1 416 ? 9.181 -1.294 -36.940 1.00 34.19 416 SER A N 1
ATOM 3316 C CA . SER A 1 416 ? 9.372 -2.742 -36.734 1.00 34.19 416 SER A CA 1
ATOM 3317 C C . SER A 1 416 ? 8.782 -3.273 -35.420 1.00 34.19 416 SER A C 1
ATOM 3319 O O . SER A 1 416 ? 8.163 -4.338 -35.405 1.00 34.19 416 SER A O 1
ATOM 3321 N N . ASP A 1 417 ? 8.874 -2.496 -34.342 1.00 36.19 417 ASP A N 1
ATOM 3322 C CA . ASP A 1 417 ? 8.571 -2.949 -32.975 1.00 36.19 417 ASP A CA 1
ATOM 3323 C C . ASP A 1 417 ? 7.091 -2.741 -32.583 1.00 36.19 417 ASP A C 1
ATOM 3325 O O . ASP A 1 417 ? 6.737 -2.647 -31.408 1.00 36.19 417 ASP A O 1
ATOM 3329 N N . THR A 1 418 ? 6.194 -2.655 -33.575 1.00 35.44 418 THR A N 1
ATOM 3330 C CA . THR A 1 418 ? 4.738 -2.498 -33.368 1.00 35.44 418 THR A CA 1
ATOM 3331 C C . THR A 1 418 ? 3.894 -3.620 -33.983 1.00 35.44 418 THR A C 1
ATOM 3333 O O . THR A 1 418 ? 2.698 -3.443 -34.227 1.00 35.44 418 THR A O 1
ATOM 3336 N N . SER A 1 419 ? 4.484 -4.805 -34.190 1.00 29.17 419 SER A N 1
ATOM 3337 C CA . SER A 1 419 ? 3.763 -6.003 -34.645 1.00 29.17 419 SER A CA 1
ATOM 3338 C C . SER A 1 419 ? 4.014 -7.235 -33.761 1.00 29.17 419 SER A C 1
ATOM 3340 O O . SER A 1 419 ? 5.158 -7.564 -33.469 1.00 29.17 419 SER A O 1
ATOM 3342 N N . THR A 1 420 ? 2.904 -7.895 -33.387 1.00 31.80 420 THR A N 1
ATOM 3343 C CA . THR A 1 420 ? 2.750 -9.085 -32.509 1.00 31.80 420 THR A CA 1
ATOM 3344 C C . THR A 1 420 ? 3.261 -8.970 -31.074 1.00 31.80 420 THR A C 1
ATOM 3346 O O . THR A 1 420 ? 4.441 -9.288 -30.833 1.00 31.80 420 THR A O 1
#

Solvent-accessible surface area (backbone atoms only — not comparable to full-atom values): 24127 Å² total; per-residue (Å²): 112,76,81,56,63,76,66,58,83,83,74,61,91,80,61,43,67,62,54,50,52,31,52,51,50,17,53,50,26,36,53,51,11,54,53,27,46,77,64,72,37,52,73,61,13,50,50,24,22,55,48,12,36,64,54,26,78,83,45,52,69,38,54,50,50,39,56,65,69,54,70,56,52,71,59,60,52,48,64,45,59,78,64,45,63,44,85,80,78,44,54,74,78,49,32,58,51,50,50,53,57,50,58,61,70,49,76,72,92,59,80,90,71,83,84,80,76,54,80,93,50,57,92,46,66,86,37,61,73,53,42,43,45,49,21,51,50,29,46,78,66,68,35,45,66,62,18,43,54,44,39,50,55,40,44,73,78,44,77,75,43,76,80,43,51,62,56,42,52,48,32,33,58,81,66,65,38,59,72,60,40,51,56,50,17,52,58,31,37,78,75,35,73,80,43,34,68,22,30,29,35,45,15,55,43,27,50,77,64,56,87,39,40,69,60,14,40,59,30,14,52,50,13,38,72,63,34,81,68,48,58,70,28,55,52,53,40,52,49,49,48,62,78,59,63,53,64,61,73,51,36,75,58,48,27,64,51,30,38,50,50,11,56,52,26,44,79,68,69,37,46,72,61,12,48,51,29,31,49,56,17,36,73,61,42,83,76,51,31,68,51,33,34,51,45,13,50,48,29,45,76,71,68,39,32,71,62,14,43,56,26,21,51,53,13,42,72,67,42,74,84,42,64,66,42,56,51,52,37,52,52,34,50,54,48,52,52,66,72,50,69,81,82,82,78,81,73,73,79,68,67,66,76,75,68,88,82,77,93,62,68,88,77,70,77,81,79,87,88,82,89,88,89,91,90,81,89,83,91,85,91,81,86,92,83,90,86,90,80,68,70,68,63,54,53,60,48,52,53,54,54,49,64,50,59,52,55,58,54,62,50,50,75,74,54,65,92,77,68,134

Organism: Pygocentrus nattereri (NCBI:txid42514)

Sequence (420 aa):
ILLYANKRNANKHLNHNYMLCSTISSSICLLRGKIYDAMDNRPLATSSYKEALKLDVYCFEAFDLLTSHHMLTAQEERDFLDSLPLGQQCTEEEEELLHFLYENKLKKYNKPSEMVIPDMVNGLQDNLDVVVSLAERHYYNCDFKMCYALTSMVMVKDPFHANCLPVHIGTLVELSKANELFYLSHKLVDLYPNNPVSWFAVGCYYLMVGHKNEHARRYLSKATTLERTYGPAWIAYGHSFAVESDVQVTVDKWEPLLNNLGHVCRKLKKYEQALEYHRQALVLVPQHASTYSAIGYVHSLMGDFESAIDYFHTALGLKRDDTFSVTMLGNCIEMYIGDSDAYIGTDIKDKVKMIPSTTALKKILGTSADASDSQTQPLEESSVMALETPPADAFQRFLLECDMHENDMMLETSMSDTST

Nearest PDB structures (foldseek):
  8tau-assembly1_S  TM=6.594E-01  e=5.135E-29  Homo sapiens
  6q6g-assembly1_K  TM=5.963E-01  e=5.135E-29  Homo sapiens
  9gaw-assembly1_K  TM=6.111E-01  e=4.258E-28  Homo sapiens
  4ui9-assembly1_K  TM=6.672E-01  e=2.073E-26  Homo sapiens
  5g05-assembly1_K  TM=6.520E-01  e=6.368E-26  Homo sapiens